Protein AF-A0A9N8YPM4-F1 (afdb_monomer_lite)

pLDDT: mean 75.88, std 21.02, range [23.88, 98.0]

Foldseek 3Di:
DDDDPLQVQLVVLLVCQVVLPPQQEKEWADDDPVQIDIGRHHLVLLLVQFVLSVCVVVPPDDCPDAFDDDPPDDDHTDDLDPPPPVPGNYRYDDDCVLRPPQTPVLVVQVRSCSRNVDDDPVVDDPVSLLSNLLVCVSRRNCVSNLVSLCCCVPPVVVVCLLCLQVLVVSCVVPVPSVSSVVSNVCCLPPVLLSCLVHPCNLNHDPVVLLSSLPQLQHPDQLLSNVVSLLVSLLVVLVDDDPDLVPDDLVSLVSSLVSCVSPQLSRQLLSDDLVSCVPPVVSSLSSHPPLVSVQNCCCSPPVDDGPDDGDPHSDNPPDPDPQDDPVVVVVVVCLQVPPDDDDFFADADWDWDDQDPDDQDQDWAAAADQSTWIKGGHDDNGPDMDIKTFQARRRAWTHHNQWDTAGGPQSCWTGGRNLPDQFPTWHADDGIDDRRDPPSPPDIDTGGDDDDDDDHDDDDDDDPPDDD

InterPro domains:
  IPR000210 BTB/POZ domain [PF00651] (13-70)
  IPR000210 BTB/POZ domain [PF00651] (99-155)
  IPR000210 BTB/POZ domain [PS50097] (23-123)
  IPR000210 BTB/POZ domain [SM00225] (23-156)
  IPR011333 SKP1/BTB/POZ domain superfamily [G3DSA:3.30.710.10] (1-191)
  IPR011333 SKP1/BTB/POZ domain superfamily [SSF54695] (3-153)
  IPR011705 BTB/Kelch-associated [PF07707] (175-239)
  IPR051481 BTB/POZ domain-containing protein and Galectin-3-binding [PTHR24410] (7-297)

Radius of gyration: 32.55 Å; chains: 1; bounding box: 89×75×80 Å

Organism: NCBI:txid144530

Sequence (467 aa):
MVSEFLHELSHDFTKLLENKQDSDFSITIGSEPNDVKVFHLHRLILRTRSPFFAAVFDSKNSTTTTKTITNRGIVGIGEFSKNADSSNNQLAIKNEDLFKNTSPAIFEVIVKFLYGGTFNAKSYSLDKLFEILVTAHKFRIKSLSSYLEEYLTTKRTDDLRQKFAQLTKIVDENSSLTKLQSFHSDATENAAETIFECEDFTSLSEETLVSLLLIDSLRLKEIEIWNKVIKWGIFQCQSSPADLSSWTPRHFETLRGNLSRCIPLIRFFDISSEDFHQRVLPFQQIIPDQILKGLIDYHRAGYAPITPMLPSRSPFMYSSTLLRKQHAKFLSRAIEGSSSSSINGISTPCVNNTSQYSWQSKGGFEYTTESFIFQLHEQTCKNGILSRVVDPTKAVYFWQNFGPEFGSGSDLALRENFKDPSQSFCRQKSYEEPIIPGADRRRVHFTTEEYEVFQIVKTRHDPTYKF

Structure (mmCIF, N/CA/C/O backbone):
data_AF-A0A9N8YPM4-F1
#
_entry.id   AF-A0A9N8YPM4-F1
#
loop_
_atom_site.group_PDB
_atom_site.id
_atom_site.type_symbol
_atom_site.label_atom_id
_atom_site.label_alt_id
_atom_site.label_comp_id
_atom_site.label_asym_id
_atom_site.label_entity_id
_atom_site.label_seq_id
_atom_site.pdbx_PDB_ins_code
_atom_site.Cartn_x
_atom_site.Cartn_y
_atom_site.Cartn_z
_atom_site.occupancy
_atom_site.B_iso_or_equiv
_atom_site.auth_seq_id
_atom_site.auth_comp_id
_atom_site.auth_asym_id
_atom_site.auth_atom_id
_atom_site.pdbx_PDB_model_num
ATOM 1 N N . MET A 1 1 ? -0.343 23.149 43.998 1.00 57.88 1 MET A N 1
ATOM 2 C CA . MET A 1 1 ? 0.036 21.850 43.401 1.00 57.88 1 MET A CA 1
ATOM 3 C C . MET A 1 1 ? -1.239 21.227 42.862 1.00 57.88 1 MET A C 1
ATOM 5 O O . MET A 1 1 ? -2.225 21.251 43.586 1.00 57.88 1 MET A O 1
ATOM 9 N N . VAL A 1 2 ? -1.252 20.755 41.616 1.00 72.25 2 VAL A N 1
ATOM 10 C CA . VAL A 1 2 ? -2.387 20.015 41.033 1.00 72.25 2 VAL A CA 1
ATOM 11 C C . VAL A 1 2 ? -1.993 18.540 40.999 1.00 72.25 2 VAL A C 1
ATOM 13 O O . VAL A 1 2 ? -0.830 18.236 40.749 1.00 72.25 2 VAL A O 1
ATOM 16 N N . SER A 1 3 ? -2.926 17.643 41.315 1.00 85.56 3 SER A N 1
ATOM 17 C CA . SER A 1 3 ? -2.738 16.187 41.250 1.00 85.56 3 SER A CA 1
ATOM 18 C C . SER A 1 3 ? -3.742 15.608 40.257 1.00 85.56 3 SER A C 1
ATOM 20 O O . SER A 1 3 ? -4.920 15.963 40.310 1.00 85.56 3 SER A O 1
ATOM 22 N N . GLU A 1 4 ? -3.283 14.756 39.342 1.00 87.50 4 GLU A N 1
ATOM 23 C CA . GLU A 1 4 ? -4.081 14.262 38.215 1.00 87.50 4 GLU A CA 1
ATOM 24 C C . GLU A 1 4 ? -4.435 12.778 38.384 1.00 87.50 4 GLU A C 1
ATOM 26 O O . GLU A 1 4 ? -3.643 11.889 38.083 1.00 87.50 4 GLU A O 1
ATOM 31 N N . PHE A 1 5 ? -5.664 12.499 38.822 1.00 91.31 5 PHE A N 1
ATOM 32 C CA . PHE A 1 5 ? -6.173 11.141 39.080 1.00 91.31 5 PHE A CA 1
ATOM 33 C C . PHE A 1 5 ? -6.815 10.490 37.834 1.00 91.31 5 PHE A C 1
ATOM 35 O O . PHE A 1 5 ? -7.756 9.701 37.919 1.00 91.31 5 PHE A O 1
ATOM 42 N N . LEU A 1 6 ? -6.323 10.835 36.637 1.00 90.88 6 LEU A N 1
ATOM 43 C CA . LEU A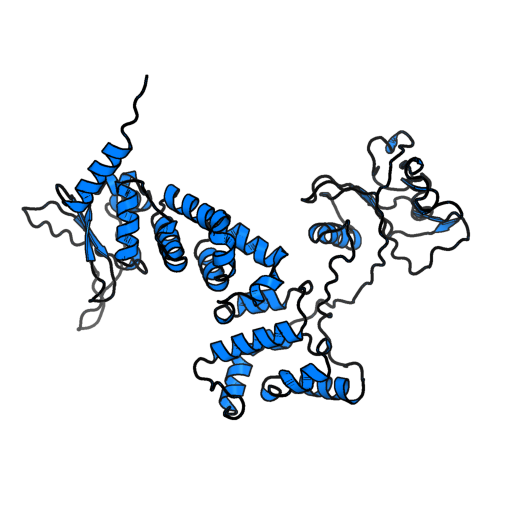 1 6 ? -6.948 10.466 35.357 1.00 90.88 6 LEU A CA 1
ATOM 44 C C . LEU A 1 6 ? -6.992 8.947 35.111 1.00 90.88 6 LEU A C 1
ATOM 46 O O . LEU A 1 6 ? -7.917 8.460 34.462 1.00 90.88 6 LEU A O 1
ATOM 50 N N . HIS A 1 7 ? -6.022 8.196 35.642 1.00 90.62 7 HIS A N 1
ATOM 51 C CA . HIS A 1 7 ? -5.978 6.736 35.520 1.00 90.62 7 HIS A CA 1
ATOM 52 C C . HIS A 1 7 ? -7.071 6.043 36.352 1.00 90.62 7 HIS A C 1
ATOM 54 O O . HIS A 1 7 ? -7.662 5.064 35.902 1.00 90.62 7 HIS A O 1
ATOM 60 N N . GLU A 1 8 ? -7.375 6.559 37.545 1.00 92.88 8 GLU A N 1
ATOM 61 C CA . GLU A 1 8 ? -8.439 6.027 38.407 1.00 92.88 8 GLU A CA 1
ATOM 62 C C . GLU A 1 8 ? -9.809 6.293 37.774 1.00 92.88 8 GLU A C 1
ATOM 64 O O . GLU A 1 8 ? -10.585 5.363 37.569 1.00 92.88 8 GLU A O 1
ATOM 69 N N . LEU A 1 9 ? -10.041 7.526 37.310 1.00 92.25 9 LEU A N 1
ATOM 70 C CA . LEU A 1 9 ? -11.251 7.909 36.578 1.00 92.25 9 LEU A CA 1
ATOM 71 C C . LEU A 1 9 ? -11.467 7.066 35.301 1.00 92.25 9 LEU A C 1
ATOM 73 O O . LEU A 1 9 ? -12.578 6.616 35.027 1.00 92.25 9 LEU A O 1
ATOM 77 N N . SER A 1 10 ? -10.400 6.818 34.532 1.00 93.19 10 SER A N 1
ATOM 78 C CA . SER A 1 10 ? -10.391 5.917 33.365 1.00 93.19 10 SER A CA 1
ATOM 79 C C . SER A 1 10 ? -10.795 4.482 33.732 1.00 93.19 10 SER A C 1
ATOM 81 O O . SER A 1 10 ? -11.620 3.856 33.053 1.00 93.19 10 SER A O 1
ATOM 83 N N . HIS A 1 11 ? -10.242 3.962 34.827 1.00 93.12 11 HIS A N 1
ATOM 84 C CA . HIS A 1 11 ? -10.530 2.621 35.317 1.00 93.12 11 HIS A CA 1
ATOM 85 C C . HIS A 1 11 ? -11.977 2.494 35.817 1.00 93.12 11 HIS A C 1
ATOM 87 O O . HIS A 1 11 ? -12.642 1.510 35.493 1.00 93.12 11 HIS A O 1
ATOM 93 N N . ASP A 1 12 ? -12.504 3.500 36.517 1.00 93.56 12 ASP A N 1
ATOM 94 C CA . ASP A 1 12 ? -13.881 3.501 37.018 1.00 93.56 12 ASP A CA 1
ATOM 95 C C . ASP A 1 12 ? -14.923 3.604 35.897 1.00 93.56 12 ASP A C 1
ATOM 97 O O . ASP A 1 12 ? -15.905 2.861 35.916 1.00 93.56 12 ASP A O 1
ATOM 101 N N . PHE A 1 13 ? -14.679 4.403 34.849 1.00 93.12 13 PHE A N 1
ATOM 102 C CA . PHE A 1 13 ? -15.501 4.318 33.637 1.00 93.12 13 PHE A CA 1
ATOM 103 C C . PHE A 1 13 ? -15.424 2.924 33.002 1.00 93.12 13 PHE A C 1
ATOM 105 O O . PHE A 1 13 ? -16.449 2.376 32.601 1.00 93.12 13 PHE A O 1
ATOM 112 N N . THR A 1 14 ? -14.244 2.302 32.952 1.00 93.31 14 THR A N 1
ATOM 113 C CA . THR A 1 14 ? -14.096 0.949 32.388 1.00 93.31 14 THR A CA 1
ATOM 114 C C . THR A 1 14 ? -14.906 -0.097 33.175 1.00 93.31 14 THR A C 1
ATOM 116 O O . THR A 1 14 ? -15.533 -0.957 32.557 1.00 93.31 14 THR A O 1
ATOM 119 N N . LYS A 1 15 ? -15.026 0.026 34.506 1.00 93.81 15 LYS A N 1
ATOM 120 C CA . LYS A 1 15 ? -15.904 -0.839 35.325 1.00 93.81 15 LYS A CA 1
ATOM 121 C C . LYS A 1 15 ? -17.385 -0.727 34.946 1.00 93.81 15 LYS A C 1
ATOM 123 O O . LYS A 1 15 ? -18.081 -1.739 34.979 1.00 93.81 15 LYS A O 1
ATOM 128 N N . LEU A 1 16 ? -17.870 0.457 34.552 1.00 92.88 16 LEU A N 1
ATOM 129 C CA . LEU A 1 16 ? -19.265 0.656 34.114 1.00 92.88 16 LEU A CA 1
ATOM 130 C C . LEU A 1 16 ? -19.593 -0.078 32.801 1.00 92.88 16 LEU A C 1
ATOM 132 O O . LEU A 1 16 ? -20.731 -0.489 32.571 1.00 92.88 16 LEU A O 1
ATOM 136 N N . LEU A 1 17 ? -18.593 -0.281 31.938 1.00 93.06 17 LEU A N 1
ATOM 137 C CA . LEU A 1 17 ? -18.728 -1.111 30.737 1.00 93.06 17 LEU A CA 1
ATOM 138 C C . LEU A 1 17 ? -18.812 -2.610 31.082 1.00 93.06 17 LEU A C 1
ATOM 140 O O . LEU A 1 17 ? -19.527 -3.361 30.419 1.00 93.06 17 LEU A O 1
ATOM 144 N N . GLU A 1 18 ? -18.086 -3.048 32.111 1.00 92.00 18 GLU A N 1
ATOM 145 C CA . GLU A 1 18 ? -18.016 -4.452 32.529 1.00 92.00 18 GLU A CA 1
ATOM 146 C C . GLU A 1 18 ? -19.229 -4.875 33.371 1.00 92.00 18 GLU A C 1
ATOM 148 O O . GLU A 1 18 ? -19.821 -5.927 33.114 1.00 92.00 18 GLU A O 1
ATOM 153 N N . ASN A 1 19 ? -19.641 -4.045 34.338 1.00 92.31 19 ASN A N 1
ATOM 154 C CA . ASN A 1 19 ? -20.776 -4.325 35.221 1.00 92.31 19 ASN A CA 1
ATOM 155 C C . ASN A 1 19 ? -22.147 -4.056 34.564 1.00 92.31 19 ASN A C 1
ATOM 157 O O . ASN A 1 19 ? -23.152 -4.595 35.026 1.00 92.31 19 ASN A O 1
ATOM 161 N N . LYS A 1 20 ? -22.184 -3.272 33.472 1.00 91.12 20 LYS A N 1
ATOM 162 C CA . LYS A 1 20 ? -23.383 -2.886 32.699 1.00 91.12 20 LYS A CA 1
ATOM 163 C C . LYS A 1 20 ? -24.444 -2.116 33.500 1.00 91.12 20 LYS A C 1
ATOM 165 O O . LYS A 1 20 ? -25.574 -1.974 33.021 1.00 91.12 20 LYS A O 1
ATOM 170 N N . GLN A 1 21 ? -24.113 -1.631 34.695 1.00 87.31 21 GLN A N 1
ATOM 171 C CA . GLN A 1 21 ? -25.025 -0.864 35.539 1.00 87.31 21 GLN A CA 1
ATOM 172 C C . GLN A 1 21 ? -25.477 0.404 34.797 1.00 87.31 21 GLN A C 1
ATOM 174 O O . GLN A 1 21 ? -24.705 0.972 34.030 1.00 87.31 21 GLN A O 1
ATOM 179 N N . ASP A 1 22 ? -26.738 0.808 34.975 1.00 87.94 22 ASP A N 1
ATOM 180 C CA . ASP A 1 22 ? -27.318 2.044 34.419 1.00 87.94 22 ASP A CA 1
ATOM 181 C C . ASP A 1 22 ? -27.166 2.222 32.885 1.00 87.94 22 ASP A C 1
ATOM 183 O O . ASP A 1 22 ? -27.267 3.326 32.345 1.00 87.94 22 ASP A O 1
ATOM 187 N N . SER A 1 23 ? -26.972 1.115 32.153 1.00 88.00 23 SER A N 1
ATOM 188 C CA . SER A 1 23 ? -26.778 1.102 30.698 1.00 88.00 23 SER A CA 1
ATOM 189 C C . SER A 1 23 ? -28.068 1.408 29.922 1.00 88.00 23 SER A C 1
ATOM 191 O O . SER A 1 23 ? -28.972 0.582 29.775 1.00 88.00 23 SER A O 1
ATOM 193 N N . ASP A 1 24 ? -28.147 2.620 29.374 1.00 87.19 24 ASP A N 1
ATOM 194 C CA . ASP A 1 24 ? -29.341 3.182 28.733 1.00 87.19 24 ASP A CA 1
ATOM 195 C C . ASP A 1 24 ? -29.452 2.907 27.214 1.00 87.19 24 ASP A C 1
ATOM 197 O O . ASP A 1 24 ? -30.397 3.356 26.551 1.00 87.19 24 ASP A O 1
ATOM 201 N N . PHE A 1 25 ? -28.507 2.146 26.656 1.00 85.19 25 PHE A N 1
ATOM 202 C CA . PHE A 1 25 ? -28.461 1.744 25.249 1.00 85.19 25 PHE A CA 1
ATOM 203 C C . PHE A 1 25 ? -27.950 0.312 25.078 1.00 85.19 25 PHE A C 1
ATOM 205 O O . PHE A 1 25 ? -27.015 -0.113 25.756 1.00 85.19 25 PHE A O 1
ATOM 212 N N . SER A 1 26 ? -28.536 -0.422 24.134 1.00 85.81 26 SER A N 1
ATOM 213 C CA . SER A 1 26 ? -28.036 -1.718 23.684 1.00 85.81 26 SER A CA 1
ATOM 214 C C . SER A 1 26 ? -27.873 -1.765 22.166 1.00 85.81 26 SER A C 1
ATOM 216 O O . SER A 1 26 ? -28.636 -1.175 21.396 1.00 85.81 26 SER A O 1
ATOM 218 N N . ILE A 1 27 ? -26.838 -2.473 21.724 1.00 84.56 27 ILE A N 1
ATOM 219 C CA . ILE A 1 27 ? -26.526 -2.654 20.308 1.00 84.56 27 ILE A CA 1
ATOM 220 C C . ILE A 1 27 ? -26.111 -4.095 20.039 1.00 84.56 27 ILE A C 1
ATOM 222 O O . ILE A 1 27 ? -25.381 -4.706 20.819 1.00 84.56 27 ILE A O 1
ATOM 226 N N . THR A 1 28 ? -26.605 -4.639 18.929 1.00 85.25 28 THR A N 1
ATOM 227 C CA . THR A 1 28 ? -26.185 -5.942 18.404 1.00 85.25 28 THR A CA 1
ATOM 228 C C . THR A 1 28 ? -25.130 -5.702 17.329 1.00 85.25 28 THR A C 1
ATOM 230 O O . THR A 1 28 ? -25.370 -4.921 16.411 1.00 85.25 28 THR A O 1
ATOM 233 N N . ILE A 1 29 ? -23.970 -6.343 17.457 1.00 86.31 29 ILE A N 1
ATOM 234 C CA . ILE A 1 29 ? -22.861 -6.290 16.495 1.00 86.31 29 ILE A CA 1
ATOM 235 C C . ILE A 1 29 ? -22.575 -7.713 16.022 1.00 86.31 29 ILE A C 1
ATOM 237 O O . ILE A 1 29 ? -22.711 -8.648 16.811 1.00 86.31 29 ILE A O 1
ATOM 241 N N . GLY A 1 30 ? 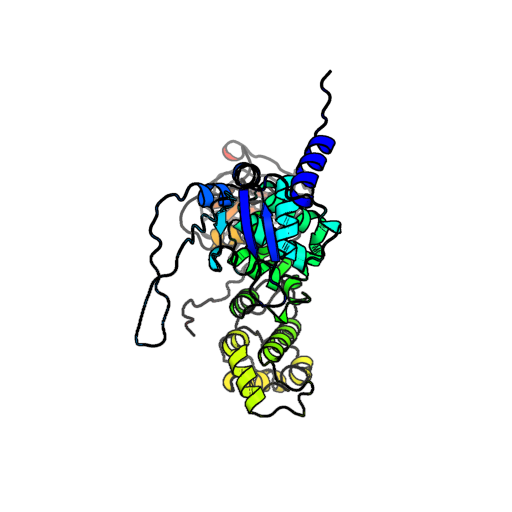-22.172 -7.860 14.761 1.00 79.81 30 GLY A N 1
ATOM 242 C CA . GLY A 1 30 ? -22.039 -9.148 14.085 1.00 79.81 30 GLY A CA 1
ATOM 243 C C . GLY A 1 30 ? -23.064 -9.328 12.969 1.00 79.81 30 GLY A C 1
ATOM 244 O O . GLY A 1 30 ? -24.101 -8.664 12.955 1.00 79.81 30 GLY A O 1
ATOM 245 N N . SER A 1 31 ? -22.759 -10.222 12.032 1.00 70.00 31 SER A N 1
ATOM 246 C CA . SER A 1 31 ? -23.630 -10.556 10.890 1.00 70.00 31 SER A CA 1
ATOM 247 C C . SER A 1 31 ? -23.854 -12.063 10.750 1.00 70.00 31 SER A C 1
ATOM 249 O O . SER A 1 31 ? -24.928 -12.484 10.334 1.00 70.00 31 SER A O 1
ATOM 251 N N . GLU A 1 32 ? -22.872 -12.875 11.148 1.00 71.31 32 GLU A N 1
ATOM 252 C CA . GLU A 1 32 ? -22.969 -14.336 11.153 1.00 71.31 32 GLU A CA 1
ATOM 253 C C . GLU A 1 32 ? -23.575 -14.852 12.469 1.00 71.31 32 GLU A C 1
ATOM 255 O O . GLU A 1 32 ? -23.185 -14.359 13.530 1.00 71.31 32 GLU A O 1
ATOM 260 N N . PRO A 1 33 ? -24.446 -15.883 12.465 1.00 65.75 33 PRO A N 1
ATOM 261 C CA . PRO A 1 33 ? -25.124 -16.374 13.675 1.00 65.75 33 PRO A CA 1
ATOM 262 C C . PRO A 1 33 ? -24.203 -16.744 14.850 1.00 65.75 33 PRO A C 1
ATOM 264 O O . PRO A 1 33 ? -24.623 -16.668 16.003 1.00 65.75 33 PRO A O 1
ATOM 267 N N . ASN A 1 34 ? -22.954 -17.123 14.561 1.00 72.88 34 ASN A N 1
ATOM 268 C CA . ASN A 1 34 ? -21.950 -17.526 15.551 1.00 72.88 34 ASN A CA 1
ATOM 269 C C . ASN A 1 34 ? -21.001 -16.385 15.985 1.00 72.88 34 ASN A C 1
ATOM 271 O O . ASN A 1 34 ? -20.215 -16.584 16.907 1.00 72.88 34 ASN A O 1
ATOM 275 N N . ASP A 1 35 ? -21.066 -15.210 15.346 1.00 79.06 35 ASP A N 1
ATOM 276 C CA . ASP A 1 35 ? -20.257 -14.015 15.659 1.00 79.06 35 ASP A CA 1
ATOM 277 C C . ASP A 1 35 ? -21.155 -12.799 15.958 1.00 79.06 35 ASP A C 1
ATOM 279 O O . ASP A 1 35 ? -20.853 -11.665 15.597 1.00 79.06 35 ASP A O 1
ATOM 283 N N . VAL A 1 36 ? -22.303 -13.029 16.606 1.00 84.31 36 VAL A N 1
ATOM 284 C CA . VAL A 1 36 ? -23.209 -11.972 17.080 1.00 84.31 36 VAL A CA 1
ATOM 285 C C . VAL A 1 36 ? -23.043 -11.752 18.583 1.00 84.31 36 VAL A C 1
ATOM 287 O O . VAL A 1 36 ? -23.125 -12.681 19.385 1.00 84.31 36 VAL A O 1
ATOM 290 N N . LYS A 1 37 ? -22.862 -10.489 18.984 1.00 88.88 37 LYS A N 1
ATOM 291 C CA . LYS A 1 37 ? -22.708 -10.069 20.382 1.00 88.88 37 LYS A CA 1
ATOM 292 C C . LYS A 1 37 ? -23.555 -8.839 20.693 1.00 88.88 37 LYS A C 1
ATOM 294 O O . LYS A 1 37 ? -23.557 -7.860 19.946 1.00 88.88 37 LYS A O 1
ATOM 299 N N . VAL A 1 38 ? -24.241 -8.877 21.835 1.00 88.75 38 VAL A N 1
ATOM 300 C CA . VAL A 1 38 ? -24.975 -7.729 22.382 1.00 88.75 38 VAL A CA 1
ATOM 301 C C . VAL A 1 38 ? -24.079 -6.966 23.354 1.00 88.75 38 VAL A C 1
ATOM 303 O O . VAL A 1 38 ? -23.512 -7.543 24.284 1.00 88.75 38 VAL A O 1
ATOM 306 N N . PHE A 1 39 ? -23.974 -5.658 23.145 1.00 90.25 39 PHE A N 1
ATOM 307 C CA . PHE A 1 39 ? -23.268 -4.725 24.015 1.00 90.25 39 PHE A CA 1
ATOM 308 C C . PHE A 1 39 ? -24.285 -3.837 24.733 1.00 90.25 39 PHE A C 1
ATOM 310 O O . PHE A 1 39 ? -25.153 -3.254 24.085 1.00 90.25 39 PHE A O 1
ATOM 317 N N . HIS A 1 40 ? -24.155 -3.709 26.055 1.00 91.31 40 HIS A N 1
ATOM 318 C CA . HIS A 1 40 ? -24.936 -2.778 26.873 1.00 91.31 40 HIS A CA 1
ATOM 319 C C . HIS A 1 40 ? -24.036 -1.606 27.259 1.00 91.31 40 HIS A C 1
ATOM 321 O O . HIS A 1 40 ? -22.942 -1.809 27.781 1.00 91.31 40 HIS A O 1
ATOM 327 N N . LEU A 1 41 ? -24.461 -0.394 26.918 1.00 93.56 41 LEU A N 1
ATOM 328 C CA . LEU A 1 41 ? -23.618 0.791 26.794 1.00 93.56 41 LEU A CA 1
ATOM 329 C C . LEU A 1 41 ? -24.342 2.028 27.336 1.00 93.56 41 LEU A C 1
ATOM 331 O O . LEU A 1 41 ? -25.543 2.008 27.591 1.00 93.56 41 LEU A O 1
ATOM 335 N N . HIS A 1 42 ? -23.593 3.115 27.505 1.00 93.56 42 HIS A N 1
ATOM 336 C CA . HIS A 1 42 ? -24.085 4.389 28.022 1.00 93.56 42 HIS A CA 1
ATOM 337 C C . HIS A 1 42 ? -24.028 5.449 26.910 1.00 93.56 42 HIS A C 1
ATOM 339 O O . HIS A 1 42 ? -22.940 5.821 26.449 1.00 93.56 42 HIS A O 1
ATOM 345 N N . ARG A 1 43 ? -25.181 5.980 26.484 1.00 90.75 43 ARG A N 1
ATOM 346 C CA . ARG A 1 43 ? -25.283 6.970 25.391 1.00 90.75 43 ARG A CA 1
ATOM 347 C C . ARG A 1 43 ? -24.453 8.212 25.665 1.00 90.75 43 ARG A C 1
ATOM 349 O O . ARG A 1 43 ? -23.821 8.718 24.745 1.00 90.75 43 ARG A O 1
ATOM 356 N N . LEU A 1 44 ? -24.425 8.680 26.915 1.00 92.19 44 LEU A N 1
ATOM 357 C CA . LEU A 1 44 ? -23.674 9.869 27.329 1.00 92.19 44 LEU A CA 1
ATOM 358 C C . LEU A 1 44 ? -22.173 9.742 27.025 1.00 92.19 44 LEU A C 1
ATOM 360 O O . LEU A 1 44 ? -21.585 10.666 26.462 1.00 92.19 44 LEU A O 1
ATOM 364 N N . ILE A 1 45 ? -21.569 8.591 27.334 1.00 94.62 45 ILE A N 1
ATOM 365 C CA . ILE A 1 45 ? -20.143 8.333 27.094 1.00 94.62 45 ILE A CA 1
ATOM 366 C C . ILE A 1 45 ? -19.883 8.247 25.587 1.00 94.62 45 ILE A C 1
ATOM 368 O O . ILE A 1 45 ? -19.072 9.009 25.062 1.00 94.62 45 ILE A O 1
ATOM 372 N N . LEU A 1 46 ? -20.633 7.405 24.867 1.00 94.25 46 LEU A N 1
ATOM 373 C CA . LEU A 1 46 ? -20.496 7.251 23.413 1.00 94.25 46 LEU A CA 1
ATOM 374 C C . LEU A 1 46 ? -20.651 8.591 22.667 1.00 94.25 46 LEU A C 1
ATOM 376 O O . LEU A 1 46 ? -19.808 8.938 21.843 1.00 94.25 46 LEU A O 1
ATOM 380 N N . ARG A 1 47 ? -21.686 9.373 23.003 1.00 94.25 47 ARG A N 1
ATOM 381 C CA . ARG A 1 47 ? -21.966 10.714 22.462 1.00 94.25 47 ARG A CA 1
ATOM 382 C C . ARG A 1 47 ? -20.815 11.688 22.688 1.00 94.25 47 ARG A C 1
ATOM 384 O O . ARG A 1 47 ? -20.407 12.381 21.764 1.00 94.25 47 ARG A O 1
ATOM 391 N N . THR A 1 48 ? -20.303 11.748 23.914 1.00 94.25 48 THR A N 1
ATOM 392 C CA . THR A 1 48 ? -19.247 12.699 24.300 1.00 94.25 48 THR A CA 1
ATOM 393 C C . THR A 1 48 ? -17.907 12.349 23.650 1.00 94.25 48 THR A C 1
ATOM 395 O O . THR A 1 48 ? -17.083 13.223 23.393 1.00 94.25 48 THR A O 1
ATOM 398 N N . ARG A 1 49 ? -17.681 11.061 23.368 1.00 95.50 49 ARG A N 1
ATOM 399 C CA . ARG A 1 49 ? -16.397 10.521 22.900 1.00 95.50 49 ARG A CA 1
ATOM 400 C C . ARG A 1 49 ? -16.347 10.269 21.385 1.00 95.50 49 ARG A C 1
ATOM 402 O O . ARG A 1 49 ? -15.270 10.005 20.858 1.00 95.50 49 ARG A O 1
ATOM 409 N N . SER A 1 50 ? -17.474 10.379 20.674 1.00 96.06 50 SER A N 1
ATOM 410 C CA . SER A 1 50 ? -17.575 10.166 19.224 1.00 96.06 50 SER A CA 1
ATOM 411 C C . SER A 1 50 ? -18.650 11.055 18.568 1.00 96.06 50 SER A C 1
ATOM 413 O O . SER A 1 50 ? -19.843 10.895 18.844 1.00 96.06 50 SER A O 1
ATOM 415 N N . PRO A 1 51 ? -18.275 11.913 17.596 1.00 94.00 51 PRO A N 1
ATOM 416 C CA . PRO A 1 51 ? -19.230 12.666 16.778 1.00 94.00 51 PRO A CA 1
ATOM 417 C C . PRO A 1 51 ? -20.149 11.794 15.905 1.00 94.00 51 PRO A C 1
ATOM 419 O O . PRO A 1 51 ? -21.188 12.270 15.454 1.00 94.00 51 PRO A O 1
ATOM 422 N N . PHE A 1 52 ? -19.781 10.534 15.640 1.00 92.12 52 PHE A N 1
ATOM 423 C CA . PHE A 1 52 ? -20.652 9.573 14.956 1.00 92.12 52 PHE A CA 1
ATOM 424 C C . PHE A 1 52 ? -21.802 9.153 15.875 1.00 92.12 52 PHE A C 1
ATOM 426 O O . PHE A 1 52 ? -22.962 9.354 15.522 1.00 92.12 52 PHE A O 1
ATOM 433 N N . PHE A 1 53 ? -21.501 8.666 17.084 1.00 91.00 53 PHE A N 1
ATOM 434 C CA . PHE A 1 53 ? -22.541 8.297 18.048 1.00 91.00 53 PHE A CA 1
ATOM 435 C C . PHE A 1 53 ? -23.373 9.511 18.486 1.00 91.00 53 PHE A C 1
ATOM 437 O O . PHE A 1 53 ? -24.584 9.387 18.653 1.00 91.00 53 PHE A O 1
ATOM 444 N N . ALA A 1 54 ? -22.772 10.704 18.584 1.00 90.56 54 ALA A N 1
ATOM 445 C CA . ALA A 1 54 ? -23.520 11.939 18.802 1.00 90.56 54 ALA A CA 1
ATOM 446 C C . ALA A 1 54 ? -24.583 12.179 17.715 1.00 90.56 54 ALA A C 1
ATOM 448 O O . ALA A 1 54 ? -25.756 12.332 18.052 1.00 90.56 54 ALA A O 1
ATOM 449 N N . ALA A 1 55 ? -24.202 12.126 16.433 1.00 88.81 55 ALA A N 1
ATOM 450 C CA . ALA A 1 55 ? -25.128 12.302 15.314 1.00 88.81 55 ALA A CA 1
ATOM 451 C C . ALA A 1 55 ? -26.209 11.206 15.258 1.00 88.81 55 ALA A C 1
ATOM 453 O O . ALA A 1 55 ? -27.375 11.512 15.018 1.00 88.81 55 ALA A O 1
ATOM 454 N N . VAL A 1 56 ? -25.851 9.946 15.542 1.00 84.88 56 VAL A N 1
ATOM 455 C CA . VAL A 1 56 ? -26.813 8.832 15.634 1.00 84.88 56 VAL A CA 1
ATOM 456 C C . VAL A 1 56 ? -27.870 9.113 16.710 1.00 84.88 56 VAL A C 1
ATOM 458 O O . VAL A 1 56 ? -29.060 8.990 16.431 1.00 84.88 56 VAL A O 1
ATOM 461 N N . PHE A 1 57 ? -27.485 9.563 17.908 1.00 84.12 57 PHE A N 1
ATOM 462 C CA . PHE A 1 57 ? -28.449 9.857 18.980 1.00 84.12 57 PHE A CA 1
ATOM 463 C C . PHE A 1 57 ? -29.190 11.200 18.821 1.00 84.12 57 PHE A C 1
ATOM 465 O O . PHE A 1 57 ? -30.289 11.346 19.359 1.00 84.12 57 PHE A O 1
ATOM 472 N N . ASP A 1 58 ? -28.635 12.166 18.079 1.00 80.88 58 ASP A N 1
ATOM 473 C CA . ASP A 1 58 ? -29.321 13.423 17.730 1.00 80.88 58 ASP A CA 1
ATOM 474 C C . ASP A 1 58 ? -30.331 13.273 16.587 1.00 80.88 58 ASP A C 1
ATOM 476 O O . ASP A 1 58 ? -31.175 14.153 16.424 1.00 80.88 58 ASP A O 1
ATOM 480 N N . SER A 1 59 ? -30.290 12.172 15.822 1.00 68.56 59 SER A N 1
ATOM 481 C CA . SER A 1 59 ? -31.150 11.912 14.652 1.00 68.56 59 SER A CA 1
ATOM 482 C C . SER A 1 59 ? -32.626 11.608 14.987 1.00 68.56 59 SER A C 1
ATOM 484 O O . SER A 1 59 ? -33.264 10.708 14.442 1.00 68.56 59 SER A O 1
ATOM 486 N N . LYS A 1 60 ? -33.215 12.404 15.883 1.00 54.78 60 LYS A N 1
ATOM 487 C CA . LYS A 1 60 ? -34.648 12.408 16.180 1.00 54.78 60 LYS A CA 1
ATOM 488 C C . LYS A 1 60 ? -35.429 12.794 14.919 1.00 54.78 60 LYS A C 1
ATOM 490 O O . LYS A 1 60 ? -35.277 13.898 14.407 1.00 54.78 60 LYS A O 1
ATOM 495 N N . ASN A 1 61 ? -36.327 11.908 14.494 1.00 43.91 61 ASN A N 1
ATOM 496 C CA . ASN A 1 61 ? -37.374 12.160 13.498 1.00 43.91 61 ASN A CA 1
ATOM 497 C C . ASN A 1 61 ? -36.890 12.474 12.062 1.00 43.91 61 ASN A C 1
ATOM 499 O O . ASN A 1 61 ? -37.403 13.401 11.440 1.00 43.91 61 ASN A O 1
ATOM 503 N N . SER A 1 62 ? -35.985 11.665 11.493 1.00 33.84 62 SER A N 1
ATOM 504 C CA . SER A 1 62 ? -35.815 11.599 10.028 1.00 33.84 62 SER A CA 1
ATOM 505 C C . SER A 1 62 ? -36.241 10.236 9.475 1.00 33.84 62 SER A C 1
ATOM 507 O O . SER A 1 62 ? -35.669 9.197 9.813 1.00 33.84 62 SER A O 1
ATOM 509 N N . THR A 1 63 ? -37.263 10.233 8.618 1.00 37.16 63 THR A N 1
ATOM 510 C CA . THR A 1 63 ? -37.817 9.039 7.963 1.00 37.16 63 THR A CA 1
ATOM 511 C C . THR A 1 63 ? -36.881 8.520 6.871 1.00 37.16 63 THR A C 1
ATOM 513 O O . THR A 1 63 ? -37.017 8.869 5.695 1.00 37.16 63 THR A O 1
ATOM 516 N N . THR A 1 64 ? -35.944 7.648 7.242 1.00 29.75 64 THR A N 1
ATOM 517 C CA . THR A 1 64 ? -35.081 6.955 6.272 1.00 29.75 64 THR A CA 1
ATOM 518 C C . THR A 1 64 ? -35.867 5.796 5.654 1.00 29.75 64 THR A C 1
ATOM 520 O O . THR A 1 64 ? -36.015 4.735 6.250 1.00 29.75 64 THR A O 1
ATOM 523 N N . THR A 1 65 ? -36.466 6.040 4.489 1.00 32.78 65 THR A N 1
ATOM 524 C CA . THR A 1 65 ? -37.468 5.151 3.879 1.00 32.78 65 THR A CA 1
ATOM 525 C C . THR A 1 65 ? -36.815 3.955 3.180 1.00 32.78 65 THR A C 1
ATOM 527 O O . THR A 1 65 ? -36.099 4.148 2.198 1.00 32.78 65 THR A O 1
ATOM 530 N N . THR A 1 66 ? -37.097 2.712 3.593 1.00 36.47 66 THR A N 1
ATOM 531 C CA . THR A 1 66 ? -36.786 1.520 2.769 1.00 36.47 66 THR A CA 1
ATOM 532 C C . THR A 1 66 ? -37.659 0.310 3.108 1.00 36.47 66 THR A C 1
ATOM 534 O O . THR A 1 66 ? -38.102 0.138 4.238 1.00 36.47 66 THR A O 1
ATOM 537 N N . LYS A 1 67 ? -37.959 -0.512 2.097 1.00 31.70 67 LYS A N 1
ATOM 538 C CA . LYS A 1 67 ? -39.023 -1.525 2.120 1.00 31.70 67 LYS A CA 1
ATOM 539 C C . LYS A 1 67 ? -38.468 -2.958 2.311 1.00 31.70 67 LYS A C 1
ATOM 541 O O . LYS A 1 67 ? -37.522 -3.310 1.616 1.00 31.70 67 LYS A O 1
ATOM 546 N N . THR A 1 68 ? -39.118 -3.809 3.115 1.00 25.17 68 THR A N 1
ATOM 547 C CA . THR A 1 68 ? -38.799 -5.245 3.346 1.00 25.17 68 THR A CA 1
ATOM 548 C C . THR A 1 68 ? -39.856 -6.216 2.761 1.00 25.17 68 THR A C 1
ATOM 550 O O . THR A 1 68 ? -41.061 -5.986 2.854 1.00 25.17 68 THR A O 1
ATOM 553 N N . ILE A 1 69 ? -39.453 -7.306 2.092 1.00 28.70 69 ILE A N 1
ATOM 554 C CA . ILE A 1 69 ? -40.402 -8.205 1.389 1.00 28.70 69 ILE A CA 1
ATOM 555 C C . ILE A 1 69 ? -41.147 -9.119 2.376 1.00 28.70 69 ILE A C 1
ATOM 557 O O . ILE A 1 69 ? -40.542 -9.695 3.273 1.00 28.70 69 ILE A O 1
ATOM 561 N N . THR A 1 70 ? -42.453 -9.312 2.157 1.00 28.19 70 THR A N 1
ATOM 562 C CA . THR A 1 70 ? -43.255 -10.377 2.780 1.00 28.19 70 THR A CA 1
ATOM 563 C C . THR A 1 70 ? -43.792 -11.338 1.711 1.00 28.19 70 THR A C 1
ATOM 565 O O . THR A 1 70 ? -43.941 -10.975 0.542 1.00 28.19 70 THR A O 1
ATOM 568 N N . ASN A 1 71 ? -44.093 -12.585 2.094 1.00 37.97 71 ASN A N 1
ATOM 569 C CA . ASN A 1 71 ? -44.359 -13.703 1.169 1.00 37.97 71 ASN A CA 1
ATOM 570 C C . ASN A 1 71 ? -45.732 -13.682 0.450 1.00 37.97 71 ASN A C 1
ATOM 572 O O . ASN A 1 71 ? -46.247 -14.728 0.059 1.00 37.97 71 ASN A O 1
ATOM 576 N N . ARG A 1 72 ? -46.317 -12.498 0.231 1.00 37.84 72 ARG A N 1
ATOM 577 C CA . ARG A 1 72 ? -47.400 -12.260 -0.741 1.00 37.84 72 ARG A CA 1
ATOM 578 C C . ARG A 1 72 ? -47.237 -10.892 -1.404 1.00 37.84 72 ARG A C 1
ATOM 580 O O . ARG A 1 72 ? -47.991 -9.974 -1.120 1.00 37.84 72 ARG A O 1
ATOM 587 N N . GLY A 1 73 ? -46.266 -10.798 -2.312 1.00 30.28 73 GLY A N 1
ATOM 588 C CA . GLY A 1 73 ? -46.145 -9.697 -3.268 1.00 30.28 73 GLY A CA 1
ATOM 589 C C . GLY A 1 73 ? -45.877 -8.324 -2.648 1.00 30.28 73 GLY A C 1
ATOM 590 O O . GLY A 1 73 ? -46.808 -7.552 -2.458 1.00 30.28 73 GLY A O 1
ATOM 591 N N . ILE A 1 74 ? -44.586 -7.982 -2.517 1.00 27.16 74 ILE A N 1
ATOM 592 C CA . ILE A 1 74 ? -44.068 -6.623 -2.249 1.00 27.16 74 ILE A CA 1
ATOM 593 C C . ILE A 1 74 ? -44.278 -6.149 -0.784 1.00 27.16 74 ILE A C 1
ATOM 595 O O . ILE A 1 74 ? -45.364 -6.198 -0.231 1.00 27.16 74 ILE A O 1
ATOM 599 N N . VAL A 1 75 ? -43.230 -5.721 -0.064 1.00 29.31 75 VAL A N 1
ATOM 600 C CA . VAL A 1 75 ? -42.793 -4.311 -0.158 1.00 29.31 75 VAL A CA 1
ATOM 601 C C . VAL A 1 75 ? -42.968 -3.490 1.158 1.00 29.31 75 VAL A C 1
ATOM 603 O O . VAL A 1 75 ? -43.124 -2.276 1.045 1.00 29.31 75 VAL A O 1
ATOM 606 N N . GLY A 1 76 ? -43.002 -4.077 2.370 1.00 26.48 76 GLY A N 1
ATOM 607 C CA . GLY A 1 76 ? -43.359 -3.413 3.651 1.00 26.48 76 GLY A CA 1
ATOM 608 C C . GLY A 1 76 ? -42.174 -3.022 4.564 1.00 26.48 76 GLY A C 1
ATOM 609 O O . GLY A 1 76 ? -41.276 -3.815 4.789 1.00 26.48 76 GLY A O 1
ATOM 610 N N . ILE A 1 77 ? -42.148 -1.786 5.066 1.00 32.59 77 ILE A N 1
ATOM 611 C CA . ILE A 1 77 ? -40.969 -1.064 5.613 1.00 32.59 77 ILE A CA 1
ATOM 612 C C . ILE A 1 77 ? -40.502 -1.543 7.008 1.00 32.59 77 ILE A C 1
ATOM 614 O O . ILE A 1 77 ? -41.326 -1.899 7.843 1.00 32.59 77 ILE A O 1
ATOM 618 N N . GLY A 1 78 ? -39.182 -1.525 7.261 1.00 34.31 78 GLY A N 1
ATOM 619 C CA . GLY A 1 78 ? -38.564 -1.900 8.549 1.00 34.31 78 GLY A CA 1
ATOM 620 C C . GLY A 1 78 ? -38.474 -0.760 9.582 1.00 34.31 78 GLY A C 1
ATOM 621 O O . GLY A 1 78 ? -38.407 0.414 9.219 1.00 34.31 78 GLY A O 1
ATOM 622 N N . GLU A 1 79 ? -38.457 -1.101 10.876 1.00 30.09 79 GLU A N 1
ATOM 623 C CA . GLU A 1 79 ? -38.658 -0.149 11.984 1.00 30.09 79 GLU A CA 1
ATOM 624 C C . GLU A 1 79 ? -37.414 0.158 12.840 1.00 30.09 79 GLU A C 1
ATOM 626 O O . GLU A 1 79 ? -36.628 -0.722 13.191 1.00 30.09 79 GLU A O 1
ATOM 631 N N . PHE A 1 80 ? -37.342 1.398 13.342 1.00 37.56 80 PHE A N 1
ATOM 632 C CA . PHE A 1 80 ? -36.679 1.692 14.618 1.00 37.56 80 PHE A CA 1
ATOM 633 C C . PHE A 1 80 ? -37.573 1.203 15.770 1.00 37.56 80 PHE A C 1
ATOM 635 O O . PHE A 1 80 ? -38.366 1.982 16.306 1.00 37.56 80 PHE A O 1
ATOM 642 N N . SER A 1 81 ? -37.465 -0.073 16.154 1.00 34.66 81 SER A N 1
ATOM 643 C CA . SER A 1 81 ? -38.334 -0.619 17.204 1.00 34.66 81 SER A CA 1
ATOM 644 C C . SER A 1 81 ? -38.044 -0.001 18.575 1.00 34.66 81 SER A C 1
ATOM 646 O O . SER A 1 81 ? -37.111 -0.390 19.282 1.00 34.66 81 SER A O 1
ATOM 648 N N . LYS A 1 82 ? -38.894 0.943 18.991 1.00 35.12 82 LYS A N 1
ATOM 649 C CA . LYS A 1 82 ? -39.056 1.294 20.404 1.00 35.12 82 LYS A CA 1
ATOM 650 C C . LYS A 1 82 ? -39.845 0.181 21.096 1.00 35.12 82 LYS A C 1
ATOM 652 O O . LYS A 1 82 ? -41.023 0.360 21.401 1.00 35.12 82 LYS A O 1
ATOM 657 N N . ASN A 1 83 ? -39.178 -0.927 21.413 1.00 31.61 83 ASN A N 1
ATOM 658 C CA . ASN A 1 83 ? -39.658 -1.822 22.464 1.00 31.61 83 ASN A CA 1
ATOM 659 C C . ASN A 1 83 ? -39.542 -1.081 23.800 1.00 31.61 83 ASN A C 1
ATOM 661 O O . ASN A 1 83 ? -38.554 -1.199 24.518 1.00 31.61 83 ASN A O 1
ATOM 665 N N . ALA A 1 84 ? -40.554 -0.274 24.107 1.00 31.94 84 ALA A N 1
ATOM 666 C CA . ALA A 1 84 ? -40.772 0.264 25.436 1.00 31.94 84 ALA A CA 1
ATOM 667 C C . ALA A 1 84 ? -41.351 -0.847 26.326 1.00 31.94 84 ALA A C 1
ATOM 669 O O . ALA A 1 84 ? -42.495 -0.760 26.771 1.00 31.94 84 ALA A O 1
ATOM 670 N N . ASP A 1 85 ? -40.553 -1.893 26.567 1.00 32.78 85 ASP A N 1
ATOM 671 C CA . ASP A 1 85 ? -40.814 -2.842 27.646 1.00 32.78 85 ASP A CA 1
ATOM 672 C C . ASP A 1 85 ? -40.885 -2.014 28.931 1.00 32.78 85 ASP A C 1
ATOM 674 O O . ASP A 1 85 ? -39.899 -1.392 29.339 1.00 32.78 85 ASP A O 1
ATOM 678 N N . SER A 1 86 ? -42.077 -1.928 29.527 1.00 37.00 86 SER A N 1
ATOM 679 C CA . SER A 1 86 ? -42.476 -0.841 30.436 1.00 37.00 86 SER A CA 1
ATOM 680 C C . SER A 1 86 ? -41.866 -0.920 31.845 1.00 37.00 86 SER A C 1
ATOM 682 O O . SER A 1 86 ? -42.470 -0.484 32.823 1.00 37.00 86 SER A O 1
ATOM 684 N N . SER A 1 87 ? -40.664 -1.483 31.941 1.00 39.19 87 SER A N 1
ATOM 685 C CA . SER A 1 87 ? -39.804 -1.566 33.118 1.00 39.19 87 SER A CA 1
ATOM 686 C C . SER A 1 87 ? -38.337 -1.199 32.833 1.00 39.19 87 SER A C 1
ATOM 688 O O . SER A 1 87 ? -37.599 -0.996 33.790 1.00 39.19 87 SER A O 1
ATOM 690 N N . ASN A 1 88 ? -37.892 -1.093 31.568 1.00 37.28 88 ASN A N 1
ATOM 691 C CA . ASN A 1 88 ? -36.495 -0.794 31.210 1.00 37.28 88 ASN A CA 1
ATOM 692 C C . ASN A 1 88 ? -36.391 0.217 30.051 1.00 37.28 88 ASN A C 1
ATOM 694 O O . ASN A 1 88 ? -36.689 -0.096 28.904 1.00 37.28 88 ASN A O 1
ATOM 698 N N . ASN A 1 89 ? -35.864 1.417 30.323 1.00 42.72 89 ASN A N 1
ATOM 699 C CA . ASN A 1 89 ? -35.690 2.513 29.347 1.00 42.72 89 ASN A CA 1
ATOM 700 C C . ASN A 1 89 ? -34.506 2.319 28.360 1.00 42.72 89 ASN A C 1
ATOM 702 O O . ASN A 1 89 ? -33.866 3.293 27.949 1.00 42.72 89 ASN A O 1
ATOM 706 N N . GLN A 1 90 ? -34.180 1.078 27.989 1.00 46.19 90 GLN A N 1
ATOM 707 C CA . GLN A 1 90 ? -33.011 0.760 27.166 1.00 46.19 90 GLN A CA 1
ATOM 708 C C . GLN A 1 90 ? -33.346 0.877 25.673 1.00 46.19 90 GLN A C 1
ATOM 710 O O . GLN A 1 90 ? -34.190 0.153 25.151 1.00 46.19 90 GLN A O 1
ATOM 715 N N . LEU A 1 91 ? -32.681 1.794 24.965 1.00 53.12 91 LEU A N 1
ATOM 716 C CA . LEU A 1 91 ? -32.887 1.947 23.523 1.00 53.12 91 LEU A CA 1
ATOM 717 C C . LEU A 1 91 ? -32.072 0.885 22.772 1.00 53.12 91 LEU A C 1
ATOM 719 O O . LEU A 1 91 ? -30.866 0.804 22.986 1.00 53.12 91 LEU A O 1
ATOM 723 N N . ALA A 1 92 ? -32.693 0.119 21.876 1.00 52.41 92 ALA A N 1
ATOM 724 C CA . ALA A 1 92 ? -31.999 -0.862 21.043 1.00 52.41 92 ALA A CA 1
ATOM 725 C C . ALA A 1 92 ? -31.810 -0.331 19.614 1.00 52.41 92 ALA A C 1
ATOM 727 O O . ALA A 1 92 ? -32.776 0.101 18.984 1.00 52.41 92 ALA A O 1
ATOM 728 N N . ILE A 1 93 ? -30.589 -0.394 19.070 1.00 56.66 93 ILE A N 1
ATOM 729 C CA . ILE A 1 93 ? -30.354 -0.193 17.629 1.00 56.66 93 ILE A CA 1
ATOM 730 C C . ILE A 1 93 ? -29.948 -1.521 16.987 1.00 56.66 93 ILE A C 1
ATOM 732 O O . ILE A 1 93 ? -28.903 -2.091 17.300 1.00 56.66 93 ILE A O 1
ATOM 736 N N . LYS A 1 94 ? -30.775 -1.968 16.036 1.00 53.16 94 LYS A N 1
ATOM 737 C CA . LYS A 1 94 ? -30.422 -2.940 14.999 1.00 53.16 94 LYS A CA 1
ATOM 738 C C . LYS A 1 94 ? -30.449 -2.212 13.659 1.00 53.16 94 LYS A C 1
ATOM 740 O O . LYS A 1 94 ? -31.507 -2.027 13.070 1.00 53.16 94 LYS A O 1
ATOM 745 N N . ASN A 1 95 ? -29.291 -1.739 13.217 1.00 58.25 95 ASN A N 1
ATOM 746 C CA . ASN A 1 95 ? -29.110 -1.180 11.883 1.00 58.25 95 ASN A CA 1
ATOM 747 C C . ASN A 1 95 ? -27.839 -1.801 11.304 1.00 58.25 95 ASN A C 1
ATOM 749 O O . ASN A 1 95 ? -26.727 -1.419 11.670 1.00 58.25 95 ASN A O 1
ATOM 753 N N . GLU A 1 96 ? -28.029 -2.819 10.471 1.00 57.31 96 GLU A N 1
ATOM 754 C CA . GLU A 1 96 ? -26.943 -3.661 9.970 1.00 57.31 96 GLU A CA 1
ATOM 755 C C . GLU A 1 96 ? -25.984 -2.870 9.076 1.00 57.31 96 GLU A C 1
ATOM 757 O O . GLU A 1 96 ? -24.782 -3.095 9.143 1.00 57.31 96 GLU A O 1
ATOM 762 N N . ASP A 1 97 ? -26.466 -1.874 8.325 1.00 62.47 97 ASP A N 1
ATOM 763 C CA . ASP A 1 97 ? -25.618 -1.058 7.449 1.00 62.47 97 ASP A CA 1
ATOM 764 C C . ASP A 1 97 ? -24.698 -0.088 8.216 1.00 62.47 97 ASP A C 1
ATOM 766 O O . ASP A 1 97 ? -23.520 0.032 7.876 1.00 62.47 97 ASP A O 1
ATOM 770 N N . LEU A 1 98 ? -25.165 0.548 9.301 1.00 70.31 98 LEU A N 1
ATOM 771 C CA . LEU A 1 98 ? -24.319 1.415 10.143 1.00 70.31 98 LEU A CA 1
ATOM 772 C C . LEU A 1 98 ? -23.145 0.651 10.782 1.00 70.31 98 LEU A C 1
ATOM 774 O O . LEU A 1 98 ? -22.058 1.211 10.957 1.00 70.31 98 LEU A O 1
ATOM 778 N N . PHE A 1 99 ? -23.335 -0.629 11.109 1.00 75.38 99 PHE A N 1
ATOM 779 C CA . PHE A 1 99 ? -22.347 -1.460 11.812 1.00 75.38 99 PHE A CA 1
ATOM 780 C C . PHE A 1 99 ? -21.747 -2.579 10.942 1.00 75.38 99 PHE A C 1
ATOM 782 O O . PHE A 1 99 ? -20.908 -3.343 11.411 1.00 75.38 99 PHE A O 1
ATOM 789 N N . LYS A 1 100 ? -22.064 -2.580 9.642 1.00 73.94 100 LYS A N 1
ATOM 790 C CA . LYS A 1 100 ? -21.526 -3.479 8.612 1.00 73.94 100 LYS A CA 1
ATOM 791 C C . LYS A 1 100 ? -20.003 -3.490 8.592 1.00 73.94 100 LYS A C 1
ATOM 793 O O . LYS A 1 100 ? -19.373 -2.441 8.759 1.00 73.94 100 LYS A O 1
ATOM 798 N N . ASN A 1 101 ? -19.422 -4.662 8.350 1.00 76.50 101 ASN A N 1
ATOM 799 C CA . ASN A 1 101 ? -17.974 -4.892 8.321 1.00 76.50 101 ASN A CA 1
ATOM 800 C C . ASN A 1 101 ? -17.259 -4.499 9.635 1.00 76.50 101 ASN A C 1
ATOM 802 O O . ASN A 1 101 ? -16.085 -4.141 9.623 1.00 76.50 101 ASN A O 1
ATOM 806 N N . THR A 1 102 ? -17.954 -4.539 10.778 1.00 87.44 102 THR A N 1
ATOM 807 C CA . THR A 1 102 ? -17.357 -4.347 12.107 1.00 87.44 102 THR A CA 1
ATOM 808 C C . THR A 1 102 ? -17.652 -5.576 12.967 1.00 87.44 102 THR A C 1
ATOM 810 O O . THR A 1 102 ? -18.789 -5.779 13.385 1.00 87.44 102 THR A O 1
ATOM 813 N N . SER A 1 103 ? -16.636 -6.404 13.227 1.00 90.94 103 SER A N 1
ATOM 814 C CA . SER A 1 103 ? -16.777 -7.604 14.064 1.00 90.94 103 SER A CA 1
ATOM 815 C C . SER A 1 103 ? -16.916 -7.246 15.556 1.00 90.94 103 SER A C 1
ATOM 817 O O . SER A 1 103 ? -16.431 -6.188 15.988 1.00 90.94 103 SER A O 1
ATOM 819 N N . PRO A 1 104 ? -17.530 -8.109 16.391 1.00 92.38 104 PRO A N 1
ATOM 820 C CA . PRO A 1 104 ? -17.664 -7.874 17.827 1.00 92.38 104 PRO A CA 1
ATOM 821 C C . PRO A 1 104 ? -16.337 -7.622 18.539 1.00 92.38 104 PRO A C 1
ATOM 823 O O . PRO A 1 104 ? -16.271 -6.775 19.428 1.00 92.38 104 PRO A O 1
ATOM 826 N N . ALA A 1 105 ? -15.276 -8.332 18.148 1.00 93.88 105 ALA A N 1
ATOM 827 C CA . ALA A 1 105 ? -13.956 -8.189 18.754 1.00 93.88 105 ALA A CA 1
ATOM 828 C C . ALA A 1 105 ? -13.374 -6.783 18.531 1.00 93.88 105 ALA A C 1
ATOM 830 O O . ALA A 1 105 ? -12.867 -6.168 19.468 1.00 93.88 105 ALA A O 1
ATOM 831 N N . ILE A 1 106 ? -13.494 -6.246 17.314 1.00 95.31 106 ILE A N 1
ATOM 832 C CA . ILE A 1 106 ? -13.022 -4.896 16.982 1.00 95.31 106 ILE A CA 1
ATOM 833 C C . ILE A 1 106 ? -13.910 -3.841 17.652 1.00 95.31 106 ILE A C 1
ATOM 835 O O . ILE A 1 106 ? -13.398 -2.884 18.233 1.00 95.31 106 ILE A O 1
ATOM 839 N N . PHE A 1 107 ? -15.232 -4.040 17.657 1.00 95.00 107 PHE A N 1
ATOM 840 C CA . PHE A 1 107 ? -16.156 -3.139 18.348 1.00 95.00 107 PHE A CA 1
ATOM 841 C C . PHE A 1 107 ? -15.880 -3.062 19.856 1.00 95.00 107 PHE A C 1
ATOM 843 O O . PHE A 1 107 ? -15.866 -1.970 20.420 1.00 95.00 107 PHE A O 1
ATOM 850 N N . GLU A 1 108 ? -15.589 -4.190 20.509 1.00 95.50 108 GLU A N 1
ATOM 851 C CA . GLU A 1 108 ? -15.237 -4.225 21.931 1.00 95.50 108 GLU A CA 1
ATOM 852 C C . GLU A 1 108 ? -13.970 -3.414 22.238 1.00 95.50 108 GLU A C 1
ATOM 854 O O . GLU A 1 108 ? -13.946 -2.661 23.212 1.00 95.50 108 GLU A O 1
ATOM 859 N N . VAL A 1 109 ? -12.940 -3.517 21.391 1.00 97.00 109 VAL A N 1
ATOM 860 C CA . VAL A 1 109 ? -11.703 -2.728 21.515 1.00 97.00 109 VAL A CA 1
ATOM 861 C C . VAL A 1 109 ? -11.989 -1.230 21.381 1.00 97.00 109 VAL A C 1
ATOM 863 O O . VAL A 1 109 ? -11.501 -0.433 22.184 1.00 97.00 109 VAL A O 1
ATOM 866 N N . ILE A 1 110 ? -12.830 -0.841 20.419 1.00 97.44 110 ILE A N 1
ATOM 867 C CA . ILE A 1 110 ? -13.239 0.556 20.234 1.00 97.44 110 ILE A CA 1
ATOM 868 C C . ILE A 1 110 ? -14.038 1.076 21.436 1.00 97.44 110 ILE A C 1
ATOM 870 O O . ILE A 1 110 ? -13.769 2.176 21.920 1.00 97.44 110 ILE A O 1
ATOM 874 N N . VAL A 1 111 ? -14.993 0.304 21.957 1.00 96.31 111 VAL A N 1
ATOM 875 C CA . VAL A 1 111 ? -15.781 0.713 23.128 1.00 96.31 111 VAL A CA 1
ATOM 876 C C . VAL A 1 111 ? -14.898 0.823 24.375 1.00 96.31 111 VAL A C 1
ATOM 878 O O . VAL A 1 111 ? -14.992 1.824 25.085 1.00 96.31 111 VAL A O 1
ATOM 881 N N . LYS A 1 112 ? -13.979 -0.123 24.608 1.00 96.50 112 LYS A N 1
ATOM 882 C CA . LYS A 1 112 ? -12.994 -0.034 25.701 1.00 96.50 112 LYS A CA 1
ATOM 883 C C . LYS A 1 112 ? -12.152 1.246 25.605 1.00 96.50 112 LYS A C 1
ATOM 885 O O . LYS A 1 112 ? -11.979 1.925 26.615 1.00 96.50 112 LYS A O 1
ATOM 890 N N . PHE A 1 113 ? -11.735 1.655 24.402 1.00 97.56 113 PHE A N 1
ATOM 891 C CA . PHE A 1 113 ? -11.070 2.949 24.197 1.00 97.56 113 PHE A CA 1
ATOM 892 C C . PHE A 1 113 ? -11.989 4.163 24.441 1.00 97.56 113 PHE A C 1
ATOM 894 O O . PHE A 1 113 ? -11.550 5.168 25.006 1.00 97.56 113 PHE A O 1
ATOM 901 N N . LEU A 1 114 ? -13.263 4.114 24.038 1.00 97.12 114 LEU A N 1
ATOM 902 C CA . LEU A 1 114 ? -14.199 5.223 24.274 1.00 97.12 114 LEU A CA 1
ATOM 903 C C . LEU A 1 114 ? -14.393 5.485 25.777 1.00 97.12 114 LEU A C 1
ATOM 905 O O . LEU A 1 114 ? -14.404 6.652 26.173 1.00 97.12 114 LEU A O 1
ATOM 909 N N . TYR A 1 115 ? -14.471 4.422 26.585 1.00 96.56 115 TYR A N 1
ATOM 910 C CA . TYR A 1 115 ? -14.623 4.476 28.043 1.00 96.56 115 TYR A CA 1
ATOM 911 C C . TYR A 1 115 ? -13.312 4.803 28.779 1.00 96.56 115 TYR A C 1
ATOM 913 O O . TYR A 1 115 ? -13.240 5.817 29.468 1.00 96.56 115 TYR A O 1
ATOM 921 N N . GLY A 1 116 ? -12.270 3.978 28.627 1.00 95.19 116 GLY A N 1
ATOM 922 C CA . GLY A 1 116 ? -11.017 4.117 29.379 1.00 95.19 116 GLY A CA 1
ATOM 923 C C . GLY A 1 116 ? -9.991 5.069 28.753 1.00 95.19 116 GLY A C 1
ATOM 924 O O . GLY A 1 116 ? -9.061 5.501 29.428 1.00 95.19 116 GLY A O 1
ATOM 925 N N . GLY A 1 117 ? -10.108 5.402 27.465 1.00 94.75 117 GLY A N 1
ATOM 926 C CA . GLY A 1 117 ? -9.128 6.230 26.744 1.00 94.75 117 GLY A CA 1
ATOM 927 C C . GLY A 1 117 ? -7.767 5.566 26.495 1.00 94.75 117 GLY A C 1
ATOM 928 O O . GLY A 1 117 ? -6.890 6.194 25.905 1.00 94.75 117 GLY A O 1
ATOM 929 N N . THR A 1 118 ? -7.580 4.315 26.917 1.00 93.06 118 THR A N 1
ATOM 930 C CA . THR A 1 118 ? -6.330 3.556 26.801 1.00 93.06 118 THR A CA 1
ATOM 931 C C . THR A 1 118 ? -6.356 2.619 25.593 1.00 93.06 118 THR A C 1
ATOM 933 O O . THR A 1 118 ? -7.387 2.047 25.239 1.00 93.06 118 THR A O 1
ATOM 936 N N . PHE A 1 119 ? -5.206 2.457 24.935 1.00 96.38 119 PHE A N 1
ATOM 937 C CA . PHE A 1 119 ? -5.034 1.542 23.807 1.00 96.38 119 PHE A CA 1
ATOM 938 C C . PHE A 1 119 ? -3.578 1.068 23.714 1.00 96.38 119 PHE A C 1
ATOM 940 O O . PHE A 1 119 ? -2.654 1.864 23.872 1.00 96.38 119 PHE A O 1
ATOM 947 N N . ASN A 1 120 ? -3.363 -0.221 23.433 1.00 95.94 120 ASN A N 1
ATOM 948 C CA . ASN A 1 120 ? -2.031 -0.810 23.277 1.00 95.94 120 ASN A CA 1
ATOM 949 C C . ASN A 1 120 ? -1.858 -1.410 21.875 1.00 95.94 120 ASN A C 1
ATOM 951 O O . ASN A 1 120 ? -2.186 -2.576 21.641 1.00 95.94 120 ASN A O 1
ATOM 955 N N . ALA A 1 121 ? -1.274 -0.641 20.954 1.00 95.75 121 ALA A N 1
ATOM 956 C CA . ALA A 1 121 ? -1.060 -1.091 19.579 1.00 95.75 121 ALA A CA 1
ATOM 957 C C . ALA A 1 121 ? -0.145 -2.328 19.458 1.00 95.75 121 ALA A C 1
ATOM 959 O O . ALA A 1 121 ? -0.277 -3.096 18.509 1.00 95.75 121 ALA A O 1
ATOM 960 N N . LYS A 1 122 ? 0.743 -2.573 20.435 1.00 95.50 122 LYS A N 1
ATOM 961 C CA . LYS A 1 122 ? 1.662 -3.727 20.421 1.00 95.50 122 LYS A CA 1
ATOM 962 C C . LYS A 1 122 ? 0.963 -5.072 20.654 1.00 95.50 122 LYS A C 1
ATOM 964 O O . LYS A 1 122 ? 1.567 -6.105 20.398 1.00 95.50 122 LYS A O 1
ATOM 969 N N . SER A 1 123 ? -0.282 -5.073 21.140 1.00 95.00 123 SER A N 1
ATOM 970 C CA . SER A 1 123 ? -1.053 -6.300 21.409 1.00 95.00 123 SER A CA 1
ATOM 971 C C . SER A 1 123 ? -1.865 -6.824 20.211 1.00 95.00 123 SER A C 1
ATOM 973 O O . SER A 1 123 ? -2.612 -7.788 20.359 1.00 95.00 123 SER A O 1
ATOM 975 N N . TYR A 1 124 ? -1.708 -6.224 19.023 1.00 95.94 124 TYR A N 1
ATOM 976 C CA . TYR A 1 124 ? -2.480 -6.562 17.824 1.00 95.94 124 TYR A CA 1
ATOM 977 C C . TYR A 1 124 ? -1.583 -6.843 16.604 1.00 95.94 124 TYR A C 1
ATOM 979 O O . TYR A 1 124 ? -0.527 -6.227 16.415 1.00 95.94 124 TYR A O 1
ATOM 987 N N . SER A 1 125 ? -2.030 -7.772 15.752 1.00 95.38 125 SER A N 1
ATOM 988 C CA . SER A 1 125 ? -1.476 -7.984 14.410 1.00 95.38 125 SER A CA 1
ATOM 989 C C . SER A 1 125 ? -1.771 -6.785 13.503 1.00 95.38 125 SER A C 1
ATOM 991 O O . SER A 1 125 ? -2.686 -6.009 13.779 1.00 95.38 125 SER A O 1
ATOM 993 N N . LEU A 1 126 ? -1.014 -6.635 12.410 1.00 94.44 126 LEU A N 1
ATOM 994 C CA . LEU A 1 126 ? -1.197 -5.519 11.477 1.00 94.44 126 LEU A CA 1
ATOM 995 C C . LEU A 1 126 ? -2.617 -5.494 10.881 1.00 94.44 126 LEU A C 1
ATOM 997 O O . LEU A 1 126 ? -3.260 -4.450 10.905 1.00 94.44 126 LEU A O 1
ATOM 1001 N N . ASP A 1 127 ? -3.149 -6.648 10.473 1.00 93.19 127 ASP A N 1
ATOM 1002 C CA . ASP A 1 127 ? -4.531 -6.790 9.998 1.00 93.19 127 ASP A CA 1
ATOM 1003 C C . ASP A 1 127 ? -5.561 -6.248 11.005 1.00 93.19 127 ASP A C 1
ATOM 1005 O O . ASP A 1 127 ? -6.402 -5.421 10.653 1.00 93.19 127 ASP A O 1
ATOM 1009 N N . LYS A 1 128 ? -5.429 -6.606 12.290 1.00 95.12 128 LYS A N 1
ATOM 1010 C CA . LYS A 1 128 ? -6.308 -6.083 13.347 1.00 95.12 128 LYS A CA 1
ATOM 1011 C C . LYS A 1 128 ? -6.095 -4.592 13.601 1.00 95.12 128 LYS A C 1
ATOM 1013 O O . LYS A 1 128 ? -7.057 -3.892 13.895 1.00 95.12 128 LYS A O 1
ATOM 1018 N N . LEU A 1 129 ? -4.869 -4.075 13.482 1.00 97.00 129 LEU A N 1
ATOM 1019 C CA . LEU A 1 129 ? -4.615 -2.632 13.584 1.00 97.00 129 LEU A CA 1
ATOM 1020 C C . LEU A 1 129 ? -5.289 -1.856 12.444 1.00 97.00 129 LEU A C 1
ATOM 1022 O O . LEU A 1 129 ? -5.819 -0.775 12.700 1.00 97.00 129 LEU A O 1
ATOM 1026 N N . PHE A 1 130 ? -5.340 -2.413 11.231 1.00 95.62 130 PHE A N 1
ATOM 1027 C CA . PHE A 1 130 ? -6.111 -1.848 10.124 1.00 95.62 130 PHE A CA 1
ATOM 1028 C C . PHE A 1 130 ? -7.625 -1.894 10.386 1.00 95.62 130 PHE A C 1
ATOM 1030 O O . PHE A 1 130 ? -8.285 -0.866 10.241 1.00 95.62 130 PHE A O 1
ATOM 1037 N N . GLU A 1 131 ? -8.178 -3.027 10.840 1.00 95.31 131 GLU A N 1
ATOM 1038 C CA . GLU A 1 131 ? -9.599 -3.132 11.221 1.00 95.31 131 GLU A CA 1
ATOM 1039 C C . GLU A 1 131 ? -9.988 -2.100 12.300 1.00 95.31 131 GLU A C 1
ATOM 1041 O O . GLU A 1 131 ? -11.018 -1.424 12.187 1.00 95.31 131 GLU A O 1
ATOM 1046 N N . ILE A 1 132 ? -9.152 -1.938 13.336 1.00 97.38 132 ILE A N 1
ATOM 1047 C CA . ILE A 1 132 ? -9.358 -0.951 14.408 1.00 97.38 132 ILE A CA 1
ATOM 1048 C C . ILE A 1 132 ? -9.246 0.474 13.849 1.00 97.38 132 ILE A C 1
ATOM 1050 O O . ILE A 1 132 ? -10.080 1.309 14.192 1.00 97.38 132 ILE A O 1
ATOM 1054 N N . LEU A 1 133 ? -8.272 0.768 12.978 1.00 97.25 133 LEU A N 1
ATOM 1055 C CA . LEU A 1 133 ? -8.105 2.093 12.370 1.00 97.25 133 LEU A CA 1
ATOM 1056 C C . LEU A 1 133 ? -9.315 2.482 11.512 1.00 97.25 133 LEU A C 1
ATOM 1058 O O . LEU A 1 133 ? -9.889 3.551 11.726 1.00 97.25 133 LEU A O 1
ATOM 1062 N N . VAL A 1 134 ? -9.744 1.613 10.594 1.00 94.81 134 VAL A N 1
ATOM 1063 C CA . VAL A 1 134 ? -10.914 1.859 9.735 1.00 94.81 134 VAL A CA 1
ATOM 1064 C C . VAL A 1 134 ? -12.181 2.003 10.584 1.00 94.81 134 VAL A C 1
ATOM 1066 O O . VAL A 1 134 ? -12.969 2.921 10.361 1.00 94.81 134 VAL A O 1
ATOM 1069 N N . THR A 1 135 ? -12.356 1.188 11.631 1.00 95.25 135 THR A N 1
ATOM 1070 C CA . THR A 1 135 ? -13.509 1.309 12.543 1.00 95.25 135 THR A CA 1
ATOM 1071 C C . THR A 1 135 ? -13.461 2.599 13.378 1.00 95.25 135 THR A C 1
ATOM 1073 O O . THR A 1 135 ? -14.483 3.270 13.545 1.00 95.25 135 THR A O 1
ATOM 1076 N N . ALA A 1 136 ? -12.284 3.005 13.864 1.00 96.50 136 ALA A N 1
ATOM 1077 C CA . ALA A 1 136 ? -12.093 4.272 14.568 1.00 96.50 136 ALA A CA 1
ATOM 1078 C C . ALA A 1 136 ? -12.384 5.475 13.657 1.00 96.50 136 ALA A C 1
ATOM 1080 O O . ALA A 1 136 ? -13.032 6.429 14.093 1.00 96.50 136 ALA A O 1
ATOM 1081 N N . HIS A 1 137 ? -11.970 5.409 12.388 1.00 94.69 137 HIS A N 1
ATOM 1082 C CA . HIS A 1 137 ? -12.244 6.428 11.373 1.00 94.69 137 HIS A CA 1
ATOM 1083 C C . HIS A 1 137 ? -13.741 6.515 11.043 1.00 94.69 137 HIS A C 1
ATOM 1085 O O . HIS A 1 137 ? -14.336 7.591 11.146 1.00 94.69 137 HIS A O 1
ATOM 1091 N N . LYS A 1 138 ? -14.383 5.367 10.780 1.00 92.38 138 LYS A N 1
ATOM 1092 C CA . LYS A 1 138 ? -15.835 5.203 10.571 1.00 92.38 138 LYS A CA 1
ATOM 1093 C C . LYS A 1 138 ? -16.651 5.831 11.707 1.00 92.38 138 LYS A C 1
ATOM 1095 O O . LYS A 1 138 ? -17.573 6.607 11.454 1.00 92.38 138 LYS A O 1
ATOM 1100 N N . PHE A 1 139 ? -16.273 5.578 12.963 1.00 93.75 139 PHE A N 1
ATOM 1101 C CA . PHE A 1 139 ? -16.915 6.175 14.143 1.00 93.75 139 PHE A CA 1
ATOM 1102 C C . PHE A 1 139 ? -16.331 7.545 14.553 1.00 93.75 139 PHE A C 1
ATOM 1104 O O . PHE A 1 139 ? -16.635 8.054 15.636 1.00 93.75 139 PHE A O 1
ATOM 1111 N N . ARG A 1 140 ? -15.533 8.189 13.689 1.00 95.06 140 ARG A N 1
ATOM 1112 C CA . ARG A 1 140 ? -15.006 9.563 13.835 1.00 95.06 140 ARG A CA 1
ATOM 1113 C C . ARG A 1 140 ? -14.174 9.797 15.110 1.00 95.06 140 ARG A C 1
ATOM 1115 O O . ARG A 1 140 ? -14.114 10.915 15.626 1.00 95.06 140 ARG A O 1
ATOM 1122 N N . ILE A 1 141 ? -13.514 8.755 15.613 1.00 96.75 141 ILE A N 1
ATOM 1123 C CA . ILE A 1 141 ? -12.712 8.740 16.846 1.00 96.75 141 ILE A CA 1
ATOM 1124 C C . ILE A 1 141 ? -11.290 9.238 16.538 1.00 96.75 141 ILE A C 1
ATOM 1126 O O . ILE A 1 141 ? -10.318 8.482 16.567 1.00 96.75 141 ILE A O 1
ATOM 1130 N N . LYS A 1 142 ? -11.177 10.537 16.222 1.00 95.00 142 LYS A N 1
ATOM 1131 C CA . LYS A 1 142 ? -9.944 11.171 15.710 1.00 95.00 142 LYS A CA 1
ATOM 1132 C C . LYS A 1 142 ? -8.687 10.887 16.541 1.00 95.00 142 LYS A C 1
ATOM 1134 O O . LYS A 1 142 ? -7.611 10.718 15.982 1.00 95.00 142 LYS A O 1
ATOM 1139 N N . SER A 1 143 ? -8.810 10.832 17.867 1.00 96.19 143 SER A N 1
ATOM 1140 C CA . SER A 1 143 ? -7.678 10.565 18.764 1.00 96.19 143 SER A CA 1
ATOM 1141 C C . SER A 1 143 ? -7.079 9.170 18.570 1.00 96.19 143 SER A C 1
ATOM 1143 O O . SER A 1 143 ? -5.861 9.032 18.607 1.00 96.19 143 SER A O 1
ATOM 1145 N N . LEU A 1 144 ? -7.910 8.150 18.330 1.00 97.81 144 LEU A N 1
ATOM 1146 C CA . LEU A 1 144 ? -7.442 6.788 18.076 1.00 97.81 144 LEU A CA 1
ATOM 1147 C C . LEU A 1 144 ? -6.956 6.623 16.634 1.00 97.81 144 LEU A C 1
ATOM 1149 O O . LEU A 1 144 ? -5.907 6.019 16.428 1.00 97.81 144 LEU A O 1
ATOM 1153 N N . SER A 1 145 ? -7.666 7.185 15.646 1.00 96.62 145 SER A N 1
ATOM 1154 C CA . SER A 1 145 ? -7.257 7.065 14.241 1.00 96.62 145 SER A CA 1
ATOM 1155 C C . SER A 1 145 ? -5.916 7.755 13.978 1.00 96.62 145 SER A C 1
ATOM 1157 O O . SER A 1 145 ? -5.003 7.117 13.467 1.00 96.62 145 SER A O 1
ATOM 1159 N N . SER A 1 146 ? -5.729 9.002 14.424 1.00 96.38 146 SER A N 1
ATOM 1160 C CA . SER A 1 146 ? -4.478 9.740 14.190 1.00 96.38 146 SER A CA 1
ATOM 1161 C C . SER A 1 146 ? -3.283 9.229 15.008 1.00 96.38 146 SER A C 1
ATOM 1163 O O . SER A 1 146 ? -2.141 9.440 14.587 1.00 96.38 146 SER A O 1
ATOM 1165 N N . TYR A 1 147 ? -3.529 8.539 16.131 1.00 97.88 147 TYR A N 1
ATOM 1166 C CA . TYR A 1 147 ? -2.516 7.756 16.853 1.00 97.88 147 TYR A CA 1
ATOM 1167 C C . TYR A 1 147 ? -2.136 6.485 16.079 1.00 97.88 147 TYR A C 1
ATOM 1169 O O . TYR A 1 147 ? -0.952 6.202 15.916 1.00 97.88 147 TYR A O 1
ATOM 1177 N N . LEU A 1 148 ? -3.121 5.729 15.579 1.00 98.00 148 LEU A N 1
ATOM 1178 C CA . LEU A 1 148 ? -2.884 4.501 14.816 1.00 98.00 148 LEU A CA 1
ATOM 1179 C C . LEU A 1 148 ? -2.158 4.779 13.500 1.00 98.00 148 LEU A C 1
ATOM 1181 O O . LEU A 1 148 ? -1.185 4.095 13.202 1.00 98.00 148 LEU A O 1
ATOM 1185 N N . GLU A 1 149 ? -2.563 5.812 12.761 1.00 97.25 149 GLU A N 1
ATOM 1186 C CA . GLU A 1 149 ? -1.848 6.297 11.578 1.00 97.25 149 GLU A CA 1
ATOM 1187 C C . GLU A 1 149 ? -0.358 6.556 11.869 1.00 97.25 149 GLU A C 1
ATOM 1189 O O . GLU A 1 149 ? 0.506 6.117 11.115 1.00 97.25 149 GLU A O 1
ATOM 1194 N N . GLU A 1 150 ? -0.044 7.244 12.973 1.00 97.19 150 GLU A N 1
ATOM 1195 C CA . GLU A 1 150 ? 1.336 7.571 13.357 1.00 97.19 150 GLU A CA 1
ATOM 1196 C C . GLU A 1 150 ? 2.121 6.354 13.847 1.00 97.19 150 GLU A C 1
ATOM 1198 O O . GLU A 1 150 ? 3.297 6.188 13.521 1.00 97.19 150 GLU A O 1
ATOM 1203 N N . TYR A 1 151 ? 1.480 5.474 14.613 1.00 97.69 151 TYR A N 1
ATOM 1204 C CA . TYR A 1 151 ? 2.089 4.231 15.065 1.00 97.69 151 TYR A CA 1
ATOM 1205 C C . TYR A 1 151 ? 2.428 3.315 13.881 1.00 97.69 151 TYR A C 1
ATOM 1207 O O . TYR A 1 151 ? 3.513 2.734 13.845 1.00 97.69 151 TYR A O 1
ATOM 1215 N N . LEU A 1 152 ? 1.542 3.222 12.886 1.00 97.56 152 LEU A N 1
ATOM 1216 C CA . LEU A 1 152 ? 1.779 2.431 11.684 1.00 97.56 152 LEU A CA 1
ATOM 1217 C C . LEU A 1 152 ? 2.945 3.002 10.863 1.00 97.56 152 LEU A C 1
ATOM 1219 O O . LEU A 1 152 ? 3.913 2.280 10.624 1.00 97.56 152 LEU A O 1
ATOM 1223 N N . THR A 1 153 ? 2.924 4.294 10.515 1.00 96.25 153 THR A N 1
ATOM 1224 C CA . THR A 1 153 ? 3.980 4.890 9.675 1.00 96.25 153 THR A CA 1
ATOM 1225 C C . THR A 1 153 ? 5.333 5.038 10.377 1.00 96.25 153 THR A C 1
ATOM 1227 O O . THR A 1 153 ? 6.354 5.030 9.693 1.00 96.25 153 THR A O 1
ATOM 1230 N N . THR A 1 154 ? 5.389 5.129 11.717 1.00 95.25 154 THR A N 1
ATOM 1231 C CA . THR A 1 154 ? 6.648 5.378 12.464 1.00 95.25 154 THR A CA 1
ATOM 1232 C C . THR A 1 154 ? 7.158 4.221 13.335 1.00 95.25 154 THR A C 1
ATOM 1234 O O . THR A 1 154 ? 8.266 4.327 13.880 1.00 95.25 154 THR A O 1
ATOM 1237 N N . LYS A 1 155 ? 6.366 3.154 13.543 1.00 96.44 155 LYS A N 1
ATOM 1238 C CA . LYS A 1 155 ? 6.730 1.984 14.380 1.00 96.44 155 LYS A CA 1
ATOM 1239 C C . LYS A 1 155 ? 6.418 0.622 13.753 1.00 96.44 155 LYS A C 1
ATOM 1241 O O . LYS A 1 155 ? 6.874 -0.376 14.304 1.00 96.44 155 LYS A O 1
ATOM 1246 N N . ARG A 1 156 ? 5.662 0.560 12.651 1.00 95.00 156 ARG A N 1
ATOM 1247 C CA . ARG A 1 156 ? 5.360 -0.670 11.887 1.00 95.00 156 ARG A CA 1
ATOM 1248 C C . ARG A 1 156 ? 5.654 -0.485 10.392 1.00 95.00 156 ARG A C 1
ATOM 1250 O O . ARG A 1 156 ? 5.019 -1.112 9.557 1.00 95.00 156 ARG A O 1
ATOM 1257 N N . THR A 1 157 ? 6.585 0.410 10.063 1.00 93.44 157 THR A N 1
ATOM 1258 C CA . THR A 1 157 ? 6.831 0.931 8.709 1.00 93.44 157 THR A CA 1
ATOM 1259 C C . THR A 1 157 ? 7.178 -0.158 7.691 1.00 93.44 157 THR A C 1
ATOM 1261 O O . THR A 1 157 ? 6.751 -0.075 6.542 1.00 93.44 157 THR A O 1
ATOM 1264 N N . ASP A 1 158 ? 7.914 -1.192 8.106 1.00 92.19 158 ASP A N 1
ATOM 1265 C CA . ASP A 1 158 ? 8.295 -2.299 7.226 1.00 92.19 158 ASP A CA 1
ATOM 1266 C C . ASP A 1 158 ? 7.151 -3.311 7.053 1.00 92.19 158 ASP A C 1
ATOM 1268 O O . ASP A 1 158 ? 6.831 -3.651 5.916 1.00 92.19 158 ASP A O 1
ATOM 1272 N N . ASP A 1 159 ? 6.446 -3.695 8.126 1.00 93.50 159 ASP A N 1
ATOM 1273 C CA . ASP A 1 159 ? 5.205 -4.487 8.054 1.00 93.50 159 ASP A CA 1
ATOM 1274 C C . ASP A 1 159 ? 4.159 -3.805 7.145 1.00 93.50 159 ASP A C 1
ATOM 1276 O O . ASP A 1 159 ? 3.502 -4.447 6.326 1.00 93.50 159 ASP A O 1
ATOM 1280 N N . LEU A 1 160 ? 4.021 -2.480 7.280 1.00 93.50 160 LEU A N 1
ATOM 1281 C CA . LEU A 1 160 ? 3.128 -1.629 6.493 1.00 93.50 160 LEU A CA 1
ATOM 1282 C C . LEU A 1 160 ? 3.516 -1.616 5.009 1.00 93.50 160 LEU A C 1
ATOM 128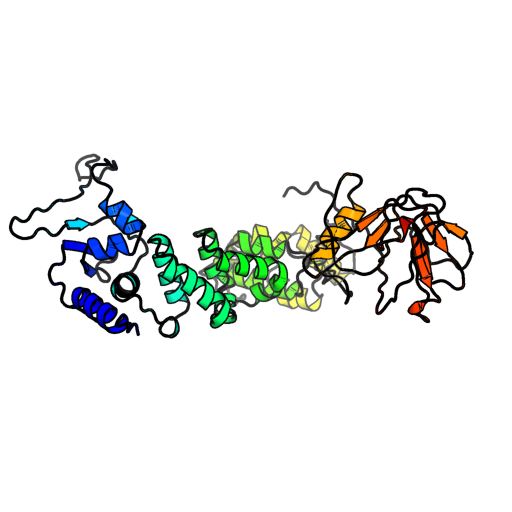4 O O . LEU A 1 160 ? 2.634 -1.572 4.154 1.00 93.50 160 LEU A O 1
ATOM 1288 N N . ARG A 1 161 ? 4.818 -1.694 4.701 1.00 92.50 161 ARG A N 1
ATOM 1289 C CA . ARG A 1 161 ? 5.313 -1.868 3.330 1.00 92.50 161 ARG A CA 1
ATOM 1290 C C . ARG A 1 161 ? 5.024 -3.275 2.805 1.00 92.50 161 ARG A C 1
ATOM 1292 O O . ARG A 1 161 ? 4.683 -3.400 1.641 1.00 92.50 161 ARG A O 1
ATOM 1299 N N . GLN A 1 162 ? 5.108 -4.322 3.629 1.00 94.06 162 GLN A N 1
ATOM 1300 C CA . GLN A 1 162 ? 4.815 -5.700 3.195 1.00 94.06 162 GLN A CA 1
ATOM 1301 C C . GLN A 1 162 ? 3.328 -5.961 2.896 1.00 94.06 162 GLN A C 1
ATOM 1303 O O . GLN A 1 162 ? 3.009 -6.851 2.108 1.00 94.06 162 GLN A O 1
ATOM 1308 N N . LYS A 1 163 ? 2.427 -5.163 3.484 1.00 95.38 163 LYS A N 1
ATOM 1309 C CA . LYS A 1 163 ? 0.977 -5.174 3.231 1.00 95.38 163 LYS A CA 1
ATOM 1310 C C . LYS A 1 163 ? 0.526 -4.022 2.312 1.00 95.38 163 LYS A C 1
ATOM 1312 O O . LYS A 1 163 ? -0.406 -3.284 2.644 1.00 95.38 163 LYS A O 1
ATOM 1317 N N . PHE A 1 164 ? 1.208 -3.814 1.185 1.00 95.12 164 PHE A N 1
ATOM 1318 C CA . PHE A 1 164 ? 0.960 -2.663 0.309 1.00 95.12 164 PHE A CA 1
ATOM 1319 C C . PHE A 1 164 ? -0.373 -2.745 -0.453 1.00 95.12 164 PHE A C 1
ATOM 1321 O O . PHE A 1 164 ? -1.041 -1.721 -0.624 1.00 95.12 164 PHE A O 1
ATOM 1328 N N . ALA A 1 165 ? -0.817 -3.933 -0.873 1.00 95.06 165 ALA A N 1
ATOM 1329 C CA . ALA A 1 165 ? -2.128 -4.096 -1.507 1.00 95.06 165 ALA A CA 1
ATOM 1330 C C . ALA A 1 165 ? -3.271 -3.829 -0.511 1.00 95.06 165 ALA A C 1
ATOM 1332 O O . ALA A 1 165 ? -4.232 -3.123 -0.828 1.00 95.06 165 ALA A O 1
ATOM 1333 N N . GLN A 1 166 ? -3.131 -4.322 0.722 1.00 94.25 166 GLN A N 1
ATOM 1334 C CA . GLN A 1 166 ? -4.060 -4.042 1.818 1.00 94.25 166 GLN A CA 1
ATOM 1335 C C . GLN A 1 166 ? -4.083 -2.547 2.181 1.00 94.25 166 GLN A C 1
ATOM 1337 O O . GLN A 1 166 ? -5.162 -1.979 2.354 1.00 94.25 166 GLN A O 1
ATOM 1342 N N . LEU A 1 167 ? -2.915 -1.895 2.242 1.00 95.44 167 LEU A N 1
ATOM 1343 C CA . LEU A 1 167 ? -2.793 -0.450 2.448 1.00 95.44 167 LEU A CA 1
ATOM 1344 C C . LEU A 1 167 ? -3.483 0.348 1.334 1.00 95.44 167 LEU A C 1
ATOM 1346 O O . LEU A 1 167 ? -4.238 1.264 1.651 1.00 95.44 167 LEU A O 1
ATOM 1350 N N . THR A 1 168 ? -3.245 -0.008 0.066 1.00 93.94 168 THR A N 1
ATOM 1351 C CA . THR A 1 168 ? -3.833 0.654 -1.114 1.00 93.94 168 THR A CA 1
ATOM 1352 C C . THR A 1 168 ? -5.353 0.721 -0.977 1.00 93.94 168 THR A C 1
ATOM 1354 O O . THR A 1 168 ? -5.920 1.808 -0.885 1.00 93.94 168 THR A O 1
ATOM 1357 N N . LYS A 1 169 ? -6.000 -0.433 -0.762 1.00 93.12 169 LYS A N 1
ATOM 1358 C CA . LYS A 1 169 ? -7.449 -0.500 -0.531 1.00 93.12 169 LYS A CA 1
ATOM 1359 C C . LYS A 1 169 ? -7.919 0.410 0.616 1.00 93.12 169 LYS A C 1
ATOM 1361 O O . LYS A 1 169 ? -8.953 1.063 0.503 1.00 93.12 169 LYS A O 1
ATOM 1366 N N . ILE A 1 170 ? -7.181 0.454 1.728 1.00 93.06 170 ILE A N 1
ATOM 1367 C CA . ILE A 1 170 ? -7.548 1.278 2.890 1.00 93.06 170 ILE A CA 1
ATOM 1368 C C . ILE A 1 170 ? -7.481 2.770 2.555 1.00 93.06 170 ILE A C 1
ATOM 1370 O O . ILE A 1 170 ? -8.387 3.502 2.956 1.00 93.06 170 ILE A O 1
ATOM 1374 N N . VAL A 1 171 ? -6.446 3.233 1.843 1.00 94.31 171 VAL A N 1
ATOM 1375 C CA . VAL A 1 171 ? -6.309 4.657 1.496 1.00 94.31 171 VAL A CA 1
ATOM 1376 C C . VAL A 1 171 ? -7.307 5.093 0.421 1.00 94.31 171 VAL A C 1
ATOM 1378 O O . VAL A 1 171 ? -7.818 6.210 0.527 1.00 94.31 171 VAL A O 1
ATOM 1381 N N . ASP A 1 172 ? -7.650 4.208 -0.520 1.00 89.25 172 ASP A N 1
ATOM 1382 C CA . ASP A 1 172 ? -8.682 4.427 -1.542 1.00 89.25 172 ASP A CA 1
ATOM 1383 C C . ASP A 1 172 ? -10.076 4.575 -0.906 1.00 89.25 172 ASP A C 1
ATOM 1385 O O . ASP A 1 172 ? -10.801 5.535 -1.175 1.00 89.25 172 ASP A O 1
ATOM 1389 N N . GLU A 1 173 ? -10.439 3.667 0.009 1.00 89.81 173 GLU A N 1
ATOM 1390 C CA . GLU A 1 173 ? -11.718 3.708 0.736 1.00 89.81 173 GLU A CA 1
ATOM 1391 C C . GLU A 1 173 ? -11.781 4.841 1.788 1.00 89.81 173 GLU A C 1
ATOM 1393 O O . GLU A 1 173 ? -12.872 5.258 2.183 1.00 89.81 173 GLU A O 1
ATOM 1398 N N . ASN A 1 174 ? -10.636 5.355 2.265 1.00 89.69 174 ASN A N 1
ATOM 1399 C CA . ASN A 1 174 ? -10.552 6.286 3.402 1.00 89.69 174 ASN A CA 1
ATOM 1400 C C . ASN A 1 174 ? -9.592 7.466 3.141 1.00 89.69 174 ASN A C 1
ATOM 1402 O O . ASN A 1 174 ? -8.666 7.716 3.916 1.00 89.69 174 ASN A O 1
ATOM 1406 N N . SER A 1 175 ? -9.855 8.260 2.099 1.00 86.19 175 SER A N 1
ATOM 1407 C CA . SER A 1 175 ? -9.021 9.402 1.658 1.00 86.19 175 SER A CA 1
ATOM 1408 C C . SER A 1 175 ? -8.666 10.461 2.721 1.00 86.19 175 SER A C 1
ATOM 1410 O O . SER A 1 175 ? -7.755 11.261 2.524 1.00 86.19 175 SER A O 1
ATOM 1412 N N . SER A 1 176 ? -9.347 10.472 3.871 1.00 89.19 176 SER A N 1
ATOM 1413 C CA . SER A 1 176 ? -9.058 11.359 5.010 1.00 89.19 176 SER A CA 1
ATOM 1414 C C . SER A 1 176 ? -8.000 10.827 5.998 1.00 89.19 176 SER A C 1
ATOM 1416 O O . SER A 1 176 ? -7.693 11.524 6.964 1.00 89.19 176 SER A O 1
ATOM 1418 N N . LEU A 1 177 ? -7.412 9.645 5.764 1.00 93.12 177 LEU A N 1
ATOM 1419 C CA . LEU A 1 177 ? -6.261 9.110 6.513 1.00 93.12 177 LEU A CA 1
ATOM 1420 C C . LEU A 1 177 ? -4.940 9.669 5.955 1.00 93.12 177 LEU A C 1
ATOM 1422 O O . LEU A 1 177 ? -4.184 8.986 5.259 1.00 93.12 177 LEU A O 1
ATOM 1426 N N . THR A 1 178 ? -4.687 10.955 6.210 1.00 93.00 178 THR A N 1
ATOM 1427 C CA . THR A 1 178 ? -3.658 11.733 5.503 1.00 93.00 178 THR A CA 1
ATOM 1428 C C . THR A 1 178 ? -2.227 11.224 5.690 1.00 93.00 178 THR A C 1
ATOM 1430 O O . THR A 1 178 ? -1.426 11.382 4.772 1.00 93.00 178 THR A O 1
ATOM 1433 N N . LYS A 1 179 ? -1.877 10.603 6.830 1.00 94.75 179 LYS A N 1
ATOM 1434 C CA . LYS A 1 179 ? -0.508 10.081 7.035 1.00 94.75 179 LYS A CA 1
ATOM 1435 C C . LYS A 1 179 ? -0.281 8.798 6.229 1.00 94.75 179 LYS A C 1
ATOM 1437 O O . LYS A 1 179 ? 0.788 8.630 5.644 1.00 94.75 179 LYS A O 1
ATOM 1442 N N . LEU A 1 180 ? -1.286 7.919 6.157 1.00 95.38 180 LEU A N 1
ATOM 1443 C CA . LEU A 1 180 ? -1.222 6.713 5.321 1.00 95.38 180 LEU A CA 1
ATOM 1444 C C . LEU A 1 180 ? -1.245 7.059 3.829 1.00 95.38 180 LEU A C 1
ATOM 1446 O O . LEU A 1 180 ? -0.434 6.522 3.083 1.00 95.38 180 LEU A O 1
ATOM 1450 N N . GLN A 1 181 ? -2.086 8.012 3.417 1.00 94.50 181 GLN A N 1
ATOM 1451 C CA . GLN A 1 181 ? -2.087 8.577 2.062 1.00 94.50 181 GLN A CA 1
ATOM 1452 C C . GLN A 1 181 ? -0.700 9.125 1.667 1.00 94.50 181 GLN A C 1
ATOM 1454 O O . GLN A 1 181 ? -0.191 8.790 0.597 1.00 94.50 181 GLN A O 1
ATOM 1459 N N . SER A 1 182 ? -0.025 9.885 2.546 1.00 93.31 182 SER A N 1
ATOM 1460 C CA . SER A 1 182 ? 1.335 10.375 2.259 1.00 93.31 182 SER A CA 1
ATOM 1461 C C . SER A 1 182 ? 2.384 9.261 2.167 1.00 93.31 182 SER A C 1
ATOM 1463 O O . SER A 1 182 ? 3.274 9.342 1.328 1.00 93.31 182 SER A O 1
ATOM 1465 N N . PHE A 1 183 ? 2.270 8.207 2.984 1.00 94.50 183 PHE A N 1
ATOM 1466 C CA . PHE A 1 183 ? 3.187 7.061 2.951 1.00 94.50 183 PHE A CA 1
ATOM 1467 C C . PHE A 1 183 ? 2.990 6.200 1.691 1.00 94.50 183 PHE A C 1
ATOM 1469 O O . PHE A 1 183 ? 3.960 5.769 1.074 1.00 94.50 183 PHE A O 1
ATOM 1476 N N . HIS A 1 184 ? 1.738 5.988 1.276 1.00 94.00 184 HIS A N 1
ATOM 1477 C CA . HIS A 1 184 ? 1.388 5.278 0.043 1.00 94.00 184 HIS A CA 1
ATOM 1478 C C . HIS A 1 184 ? 1.850 6.037 -1.211 1.00 94.00 184 HIS A C 1
ATOM 1480 O O . HIS A 1 184 ? 2.444 5.439 -2.112 1.00 94.00 184 HIS A O 1
ATOM 1486 N N . SER A 1 185 ? 1.674 7.363 -1.218 1.00 90.50 185 SER A N 1
ATOM 1487 C CA . SER A 1 185 ? 2.176 8.242 -2.282 1.00 90.50 185 SER A CA 1
ATOM 1488 C C . SER A 1 185 ? 3.703 8.188 -2.383 1.00 90.50 185 SER A C 1
ATOM 1490 O O . SER A 1 185 ? 4.230 7.969 -3.468 1.00 90.50 185 SER A O 1
ATOM 1492 N N . ASP A 1 186 ? 4.424 8.320 -1.263 1.00 87.94 186 ASP A N 1
ATOM 1493 C CA . ASP A 1 186 ? 5.894 8.265 -1.241 1.00 87.94 186 ASP A CA 1
ATOM 1494 C C . ASP A 1 186 ? 6.436 6.904 -1.707 1.00 87.94 186 ASP A C 1
ATOM 1496 O O . ASP A 1 186 ? 7.337 6.848 -2.543 1.00 87.94 186 ASP A O 1
ATOM 1500 N N . ALA A 1 187 ? 5.830 5.799 -1.260 1.00 88.50 187 ALA A N 1
ATOM 1501 C CA . ALA A 1 187 ? 6.181 4.463 -1.736 1.00 88.50 187 ALA A CA 1
ATOM 1502 C C . ALA A 1 187 ? 5.981 4.316 -3.258 1.00 88.50 187 ALA A C 1
ATOM 1504 O O . ALA A 1 187 ? 6.842 3.759 -3.937 1.00 88.50 187 ALA A O 1
ATOM 1505 N N . THR A 1 188 ? 4.891 4.865 -3.804 1.00 87.19 188 THR A N 1
ATOM 1506 C CA . THR A 1 188 ? 4.576 4.814 -5.243 1.00 87.19 188 THR A CA 1
ATOM 1507 C C . THR A 1 188 ? 5.457 5.754 -6.079 1.00 87.19 188 THR A C 1
ATOM 1509 O O . THR A 1 188 ? 5.825 5.422 -7.205 1.00 87.19 188 THR A O 1
ATOM 1512 N N . GLU A 1 189 ? 5.834 6.924 -5.556 1.00 80.94 189 GLU A N 1
ATOM 1513 C CA . GLU A 1 189 ? 6.662 7.895 -6.282 1.00 80.94 189 GLU A CA 1
ATOM 1514 C C . GLU A 1 189 ? 8.169 7.610 -6.184 1.00 80.94 189 GLU A C 1
ATOM 1516 O O . GLU A 1 189 ? 8.885 7.813 -7.172 1.00 80.94 189 GLU A O 1
ATOM 1521 N N . ASN A 1 190 ? 8.660 7.154 -5.027 1.00 80.44 190 ASN A N 1
ATOM 1522 C CA . ASN A 1 190 ? 10.089 7.150 -4.685 1.00 80.44 190 ASN A CA 1
ATOM 1523 C C . ASN A 1 190 ? 10.678 5.768 -4.351 1.00 80.44 190 ASN A C 1
ATOM 1525 O O . ASN A 1 190 ? 11.903 5.653 -4.302 1.00 80.44 190 ASN A O 1
ATOM 1529 N N . ALA A 1 191 ? 9.850 4.738 -4.142 1.00 85.69 191 ALA A N 1
ATOM 1530 C CA . ALA A 1 191 ? 10.298 3.386 -3.783 1.00 85.69 191 ALA A CA 1
ATOM 1531 C C . ALA A 1 191 ? 9.499 2.272 -4.491 1.00 85.69 191 ALA A C 1
ATOM 1533 O O . ALA A 1 191 ? 9.332 1.178 -3.944 1.00 85.69 191 ALA A O 1
ATOM 1534 N N . ALA A 1 192 ? 8.990 2.536 -5.698 1.00 89.38 192 ALA A N 1
ATOM 1535 C CA . ALA A 1 192 ? 8.083 1.638 -6.412 1.00 89.38 192 ALA A CA 1
ATOM 1536 C C . ALA A 1 192 ? 8.699 0.262 -6.726 1.00 89.38 192 ALA A C 1
ATOM 1538 O O . ALA A 1 192 ? 7.979 -0.732 -6.794 1.00 89.38 192 ALA A O 1
ATOM 1539 N N . GLU A 1 193 ? 10.029 0.172 -6.834 1.00 89.75 193 GLU A N 1
ATOM 1540 C CA . GLU A 1 193 ? 10.762 -1.094 -6.918 1.00 89.75 193 GLU A CA 1
ATOM 1541 C C . GLU A 1 193 ? 10.501 -2.016 -5.711 1.00 89.75 193 GLU A C 1
ATOM 1543 O O . GLU A 1 193 ? 10.431 -3.232 -5.871 1.00 89.75 193 GLU A O 1
ATOM 1548 N N . THR A 1 194 ? 10.270 -1.457 -4.517 1.00 91.12 194 THR A N 1
ATOM 1549 C CA . THR A 1 194 ? 9.979 -2.239 -3.303 1.00 91.12 194 THR A CA 1
ATOM 1550 C C . THR A 1 194 ? 8.574 -2.834 -3.296 1.00 91.12 194 THR A C 1
ATOM 1552 O O . THR A 1 194 ? 8.367 -3.861 -2.653 1.00 91.12 194 THR A O 1
ATOM 1555 N N . ILE A 1 195 ? 7.628 -2.254 -4.048 1.00 94.81 195 ILE A N 1
ATOM 1556 C CA . ILE A 1 195 ? 6.245 -2.748 -4.121 1.00 94.81 195 ILE A CA 1
ATOM 1557 C C . ILE A 1 195 ? 6.203 -4.129 -4.791 1.00 94.81 195 ILE A C 1
ATOM 1559 O O . ILE A 1 195 ? 5.450 -5.007 -4.376 1.00 94.81 195 ILE A O 1
ATOM 1563 N N . PHE A 1 196 ? 7.077 -4.375 -5.771 1.00 94.31 196 PHE A N 1
ATOM 1564 C CA . PHE A 1 196 ? 7.222 -5.690 -6.402 1.00 94.31 196 PHE A CA 1
ATOM 1565 C C . PHE A 1 196 ? 7.732 -6.774 -5.433 1.00 94.31 196 PHE A C 1
ATOM 1567 O O . PHE A 1 196 ? 7.515 -7.961 -5.683 1.00 94.31 196 PHE A O 1
ATOM 1574 N N . GLU A 1 197 ? 8.364 -6.406 -4.315 1.00 93.12 197 GLU A N 1
ATOM 1575 C CA . GLU A 1 197 ? 8.859 -7.333 -3.286 1.00 93.12 197 GLU A CA 1
ATOM 1576 C C . GLU A 1 197 ? 7.911 -7.516 -2.086 1.00 93.12 197 GLU A C 1
ATOM 1578 O O . GLU A 1 197 ? 8.244 -8.262 -1.167 1.00 93.12 197 GLU A O 1
ATOM 1583 N N . CYS A 1 198 ? 6.720 -6.906 -2.102 1.00 94.69 198 CYS A N 1
ATOM 1584 C CA . CYS A 1 198 ? 5.712 -7.079 -1.053 1.00 94.69 198 CYS A CA 1
ATOM 1585 C C . CYS A 1 198 ? 5.194 -8.524 -0.951 1.00 94.69 198 CYS A C 1
ATOM 1587 O O . CYS A 1 198 ? 4.860 -9.153 -1.962 1.00 94.69 198 CYS A O 1
ATOM 1589 N N . GLU A 1 199 ? 5.014 -9.014 0.280 1.00 94.44 199 GLU A N 1
ATOM 1590 C CA . GLU A 1 199 ? 4.322 -10.278 0.572 1.00 94.44 199 GLU A CA 1
ATOM 1591 C C . GLU A 1 199 ? 2.939 -10.350 -0.095 1.00 94.44 199 GLU A C 1
ATOM 1593 O O . GLU A 1 199 ? 2.593 -11.375 -0.688 1.00 94.44 199 GLU A O 1
ATOM 1598 N N . ASP A 1 200 ? 2.166 -9.256 -0.049 1.00 95.12 200 ASP A N 1
ATOM 1599 C CA . ASP A 1 200 ? 0.810 -9.189 -0.605 1.00 95.12 200 ASP A CA 1
ATOM 1600 C C . ASP A 1 200 ? 0.722 -8.716 -2.070 1.00 95.12 200 ASP A C 1
ATOM 1602 O O . ASP A 1 200 ? -0.385 -8.501 -2.564 1.00 95.12 200 ASP A O 1
ATOM 1606 N N . PHE A 1 201 ? 1.843 -8.637 -2.806 1.00 95.81 201 PHE A N 1
ATOM 1607 C CA . PHE A 1 201 ? 1.887 -8.157 -4.201 1.00 95.81 201 PHE A CA 1
ATOM 1608 C C . PHE A 1 201 ? 0.862 -8.837 -5.128 1.00 95.81 201 PHE A C 1
ATOM 1610 O O . PHE A 1 201 ? 0.264 -8.189 -5.984 1.00 95.81 201 PHE A O 1
ATOM 1617 N N . THR A 1 202 ? 0.611 -10.142 -4.968 1.00 94.75 202 THR A N 1
ATOM 1618 C CA . THR A 1 202 ? -0.372 -10.860 -5.802 1.00 94.75 202 THR A CA 1
ATOM 1619 C C . THR A 1 202 ? -1.823 -10.429 -5.562 1.00 94.75 202 THR A C 1
ATOM 1621 O O . THR A 1 202 ? -2.681 -10.720 -6.390 1.00 94.75 202 THR A O 1
ATOM 1624 N N . SER A 1 203 ? -2.092 -9.710 -4.471 1.00 95.25 203 SER A N 1
ATOM 1625 C CA . SER A 1 203 ? -3.400 -9.158 -4.100 1.00 95.25 203 SER A CA 1
ATOM 1626 C C . SER A 1 203 ? -3.633 -7.728 -4.611 1.00 95.25 203 SER A C 1
ATOM 1628 O O . SER A 1 203 ? -4.692 -7.163 -4.340 1.00 95.25 203 SER A O 1
ATOM 1630 N N . LEU A 1 204 ? -2.670 -7.119 -5.320 1.00 95.25 204 LEU A N 1
ATOM 1631 C CA . LEU A 1 204 ? -2.842 -5.795 -5.933 1.00 95.25 204 LEU A CA 1
ATOM 1632 C C . LEU A 1 204 ? -3.992 -5.789 -6.948 1.00 95.25 204 LEU A C 1
ATOM 1634 O O . LEU A 1 204 ? -4.239 -6.792 -7.621 1.00 95.25 204 LEU A O 1
ATOM 1638 N N . SER A 1 205 ? -4.653 -4.640 -7.107 1.00 93.62 205 SER A N 1
ATOM 1639 C CA . SER A 1 205 ? -5.610 -4.451 -8.201 1.00 93.62 205 SER A CA 1
ATOM 1640 C C . SER A 1 205 ? -4.888 -4.394 -9.555 1.00 93.62 205 SER A C 1
ATOM 1642 O O . SER A 1 205 ? -3.722 -3.998 -9.629 1.00 93.62 205 SER A O 1
ATOM 1644 N N . GLU A 1 206 ? -5.588 -4.738 -10.641 1.00 94.38 206 GLU A N 1
ATOM 1645 C CA . GLU A 1 206 ? -5.046 -4.587 -12.000 1.00 94.38 206 GLU A CA 1
ATOM 1646 C C . GLU A 1 206 ? -4.689 -3.119 -12.296 1.00 94.38 206 GLU A C 1
ATOM 1648 O O . GLU A 1 206 ? -3.679 -2.846 -12.934 1.00 94.38 206 GLU A O 1
ATOM 1653 N N . GLU A 1 207 ? -5.469 -2.159 -11.790 1.00 92.81 207 GLU A N 1
ATOM 1654 C CA . GLU A 1 207 ? -5.207 -0.726 -11.958 1.00 92.81 207 GLU A CA 1
ATOM 1655 C C . GLU A 1 207 ? -3.910 -0.287 -11.263 1.00 92.81 207 GLU A C 1
ATOM 1657 O O . GLU A 1 207 ? -3.100 0.419 -11.865 1.00 92.81 207 GLU A O 1
ATOM 1662 N N . THR A 1 208 ? -3.657 -0.779 -10.045 1.00 92.50 208 THR A N 1
ATOM 1663 C CA . THR A 1 208 ? -2.396 -0.551 -9.322 1.00 92.50 208 THR A CA 1
ATOM 1664 C C . THR A 1 208 ? -1.216 -1.221 -10.031 1.00 92.50 208 THR A C 1
ATOM 1666 O O . THR A 1 208 ? -0.139 -0.639 -10.120 1.00 92.50 208 THR A O 1
ATOM 1669 N N . LEU A 1 209 ? -1.396 -2.427 -10.580 1.00 95.69 209 LEU A N 1
ATOM 1670 C CA . LEU A 1 209 ? -0.335 -3.098 -11.333 1.00 95.69 209 LEU A CA 1
ATOM 1671 C C . LEU A 1 209 ? -0.032 -2.376 -12.657 1.00 95.69 209 LEU A C 1
ATOM 1673 O O . LEU A 1 209 ? 1.131 -2.181 -13.001 1.00 95.69 209 LEU A O 1
ATOM 1677 N N . VAL A 1 210 ? -1.060 -1.926 -13.380 1.00 94.00 210 VAL A N 1
ATOM 1678 C CA . VAL A 1 210 ? -0.925 -1.136 -14.614 1.00 94.00 210 VAL A CA 1
ATOM 1679 C C . VAL A 1 210 ? -0.237 0.204 -14.349 1.00 94.00 210 VAL A C 1
ATOM 1681 O O . VAL A 1 210 ? 0.648 0.576 -15.119 1.00 94.00 210 VAL A O 1
ATOM 1684 N N . SER A 1 211 ? -0.572 0.914 -13.266 1.00 90.69 211 SER A N 1
ATOM 1685 C CA . SER A 1 211 ? 0.078 2.192 -12.946 1.00 90.69 211 SER A CA 1
ATOM 1686 C C . SER A 1 211 ? 1.562 2.018 -12.602 1.00 90.69 211 SER A C 1
ATOM 1688 O O . SER A 1 211 ? 2.382 2.789 -13.096 1.00 90.69 211 SER A O 1
ATOM 1690 N N . LEU A 1 212 ? 1.935 0.956 -11.875 1.00 92.75 212 LEU A N 1
ATOM 1691 C CA . LEU A 1 212 ? 3.339 0.585 -11.651 1.00 92.75 212 LEU A CA 1
ATOM 1692 C C . LEU A 1 212 ? 4.057 0.232 -12.966 1.00 92.75 212 LEU A C 1
ATOM 1694 O O . LEU A 1 212 ? 5.168 0.701 -13.210 1.00 92.75 212 LEU A O 1
ATOM 1698 N N . LEU A 1 213 ? 3.424 -0.542 -13.853 1.00 92.38 213 LEU A N 1
ATOM 1699 C CA . LEU A 1 213 ? 3.998 -0.928 -15.151 1.00 92.38 213 LEU A CA 1
ATOM 1700 C C . LEU A 1 213 ? 4.139 0.233 -16.152 1.00 92.38 213 LEU A C 1
ATOM 1702 O O . LEU A 1 213 ? 4.881 0.096 -17.131 1.00 92.38 213 LEU A O 1
ATOM 1706 N N . LEU A 1 214 ? 3.504 1.379 -15.901 1.00 89.19 214 LEU A N 1
ATOM 1707 C CA . LEU A 1 214 ? 3.707 2.625 -16.649 1.00 89.19 214 LEU A CA 1
ATOM 1708 C C . LEU A 1 214 ? 4.902 3.457 -16.146 1.00 89.19 214 LEU A C 1
ATOM 1710 O O . LEU A 1 214 ? 5.296 4.406 -16.817 1.00 89.19 214 LEU A O 1
ATOM 1714 N N . ILE A 1 215 ? 5.520 3.113 -15.009 1.00 84.75 215 ILE A N 1
ATOM 1715 C CA . ILE A 1 215 ? 6.690 3.836 -14.494 1.00 84.75 215 ILE A CA 1
ATOM 1716 C C . ILE A 1 215 ? 7.938 3.442 -15.306 1.00 84.75 215 ILE A C 1
ATOM 1718 O O . ILE A 1 215 ? 8.493 2.350 -15.146 1.00 84.75 215 ILE A O 1
ATOM 1722 N N . ASP A 1 216 ? 8.408 4.356 -16.160 1.00 80.25 216 ASP A N 1
ATOM 1723 C CA . ASP A 1 216 ? 9.665 4.208 -16.915 1.00 80.25 216 ASP A CA 1
ATOM 1724 C C . ASP A 1 216 ? 10.909 4.223 -16.010 1.00 80.25 216 ASP A C 1
ATOM 1726 O O . ASP A 1 216 ? 11.914 3.600 -16.333 1.00 80.25 216 ASP A O 1
ATOM 1730 N N . SER A 1 217 ? 10.843 4.896 -14.853 1.00 76.88 217 SER A N 1
ATOM 1731 C CA . SER A 1 217 ? 11.973 5.063 -13.926 1.00 76.88 217 SER A CA 1
ATOM 1732 C C . SER A 1 217 ? 12.121 3.940 -12.881 1.00 76.88 217 SER A C 1
ATOM 1734 O O . SER A 1 217 ? 12.685 4.196 -11.814 1.00 76.88 217 SER A O 1
ATOM 1736 N N . LEU A 1 218 ? 11.560 2.744 -13.102 1.00 84.94 218 LEU A N 1
ATOM 1737 C CA . LEU A 1 218 ? 11.735 1.615 -12.173 1.00 84.94 218 LEU A CA 1
ATOM 1738 C C . LEU A 1 218 ? 13.158 1.058 -12.256 1.00 84.94 218 LEU A C 1
ATOM 1740 O O . LEU A 1 218 ? 13.717 0.900 -13.336 1.00 84.94 218 LEU A O 1
ATOM 1744 N N . ARG A 1 219 ? 13.716 0.690 -11.101 1.00 82.69 219 ARG A N 1
ATOM 1745 C CA . ARG A 1 219 ? 15.072 0.134 -10.970 1.00 82.69 219 ARG A CA 1
ATOM 1746 C C . ARG A 1 219 ? 15.076 -1.392 -10.826 1.00 82.69 219 ARG A C 1
ATOM 1748 O O . ARG A 1 219 ? 15.775 -1.938 -9.979 1.00 82.69 219 ARG A O 1
ATOM 1755 N N . LEU A 1 220 ? 14.279 -2.070 -11.646 1.00 88.38 220 LEU A N 1
ATOM 1756 C CA . LEU A 1 220 ? 14.201 -3.532 -11.725 1.00 88.38 220 LEU A CA 1
ATOM 1757 C C . LEU A 1 220 ? 14.510 -3.970 -13.157 1.00 88.38 220 LEU A C 1
ATOM 1759 O O . LEU A 1 220 ? 14.200 -3.239 -14.097 1.00 88.38 220 LEU A O 1
ATOM 1763 N N . LYS A 1 221 ? 15.080 -5.163 -13.350 1.00 90.38 221 LYS A N 1
ATOM 1764 C CA . LYS A 1 221 ? 15.223 -5.715 -14.705 1.00 90.38 221 LYS A CA 1
ATOM 1765 C C . LYS A 1 221 ? 13.840 -6.069 -15.246 1.00 90.38 221 LYS A C 1
ATOM 1767 O O . LYS A 1 221 ? 13.012 -6.605 -14.509 1.00 90.38 221 LYS A O 1
ATOM 1772 N N . GLU A 1 222 ? 13.601 -5.884 -16.543 1.00 92.69 222 GLU A N 1
ATOM 1773 C CA . GLU A 1 222 ? 12.276 -6.169 -17.119 1.00 92.69 222 GLU A CA 1
ATOM 1774 C C . GLU A 1 222 ? 11.853 -7.638 -16.930 1.00 92.69 222 GLU A C 1
ATOM 1776 O O . GLU A 1 222 ? 10.672 -7.934 -16.770 1.00 92.69 222 GLU A O 1
ATOM 1781 N N . ILE A 1 223 ? 12.814 -8.566 -16.843 1.00 93.75 223 ILE A N 1
ATOM 1782 C CA . ILE A 1 223 ? 12.530 -9.972 -16.537 1.00 93.75 223 ILE A CA 1
ATOM 1783 C C . ILE A 1 223 ? 12.141 -10.230 -15.064 1.00 93.75 223 ILE A C 1
ATOM 1785 O O . ILE A 1 223 ? 11.401 -11.168 -14.758 1.00 93.75 223 ILE A O 1
ATOM 1789 N N . GLU A 1 224 ? 12.607 -9.403 -14.128 1.00 95.12 224 GLU A N 1
ATOM 1790 C CA . GLU A 1 224 ? 12.163 -9.454 -12.729 1.00 95.12 224 GLU A CA 1
ATOM 1791 C C . GLU A 1 224 ? 10.707 -8.968 -12.653 1.00 95.12 224 GLU A C 1
ATOM 1793 O O . GLU A 1 224 ? 9.860 -9.669 -12.100 1.00 95.12 224 GLU A O 1
ATOM 1798 N N . ILE A 1 225 ? 10.389 -7.862 -13.339 1.00 95.81 225 ILE A N 1
ATOM 1799 C CA . ILE A 1 225 ? 9.020 -7.346 -13.509 1.00 95.81 225 ILE A CA 1
ATOM 1800 C C . ILE A 1 225 ? 8.107 -8.402 -14.161 1.00 95.81 225 ILE A C 1
ATOM 1802 O O . ILE A 1 225 ? 7.045 -8.710 -13.618 1.00 95.81 225 ILE A O 1
ATOM 1806 N N . TRP A 1 226 ? 8.533 -9.023 -15.266 1.00 96.69 226 TRP A N 1
ATOM 1807 C CA . TRP A 1 226 ? 7.805 -10.105 -15.943 1.00 96.69 226 TRP A CA 1
ATOM 1808 C C . TRP A 1 226 ? 7.461 -11.265 -15.001 1.00 96.69 226 TRP A C 1
ATOM 1810 O O . TRP A 1 226 ? 6.299 -11.662 -14.916 1.00 96.69 226 TRP A O 1
ATOM 1820 N N . ASN A 1 227 ? 8.437 -11.776 -14.240 1.00 95.69 227 ASN A N 1
ATOM 1821 C CA . ASN A 1 227 ? 8.203 -12.855 -13.274 1.00 95.69 227 ASN A CA 1
ATOM 1822 C C . ASN A 1 227 ? 7.134 -12.482 -12.232 1.00 95.69 227 ASN A C 1
ATOM 1824 O O . ASN A 1 227 ? 6.323 -13.329 -11.853 1.00 95.69 227 ASN A O 1
ATOM 1828 N N . LYS A 1 228 ? 7.119 -11.227 -11.766 1.00 96.25 228 LYS A N 1
ATOM 1829 C CA . LYS A 1 228 ? 6.132 -10.733 -10.796 1.00 96.25 228 LYS A CA 1
ATOM 1830 C C . LYS A 1 228 ? 4.743 -10.621 -11.427 1.00 96.25 228 LYS A C 1
ATOM 1832 O O . LYS A 1 228 ? 3.785 -11.135 -10.856 1.00 96.25 228 LYS A O 1
ATOM 1837 N N . VAL A 1 229 ? 4.642 -10.040 -12.624 1.00 96.81 229 VAL A N 1
ATOM 1838 C CA . VAL A 1 229 ? 3.387 -9.924 -13.392 1.00 96.81 229 VAL A CA 1
ATOM 1839 C C . VAL A 1 229 ? 2.790 -11.301 -13.698 1.00 96.81 229 VAL A C 1
ATOM 1841 O O . VAL A 1 229 ? 1.602 -11.515 -13.472 1.00 96.81 229 VAL A O 1
ATOM 1844 N N . ILE A 1 230 ? 3.611 -12.273 -14.105 1.00 95.06 230 ILE A N 1
ATOM 1845 C CA . ILE A 1 230 ? 3.185 -13.665 -14.296 1.00 95.06 230 ILE A CA 1
ATOM 1846 C C . ILE A 1 230 ? 2.706 -14.294 -12.981 1.00 95.06 230 ILE A C 1
ATOM 1848 O O . ILE A 1 230 ? 1.630 -14.893 -12.957 1.00 95.06 230 ILE A O 1
ATOM 1852 N N . LYS A 1 231 ? 3.433 -14.118 -11.867 1.00 94.06 231 LYS A N 1
ATOM 1853 C CA . LYS A 1 231 ? 3.007 -14.610 -10.541 1.00 94.06 231 LYS A CA 1
ATOM 1854 C C . LYS A 1 231 ? 1.648 -14.026 -10.126 1.00 94.06 231 LYS A C 1
ATOM 1856 O O . LYS A 1 231 ? 0.806 -14.765 -9.619 1.00 94.06 231 LYS A O 1
ATOM 1861 N N . TRP A 1 232 ? 1.421 -12.731 -10.362 1.00 96.19 232 TRP A N 1
ATOM 1862 C CA . TRP A 1 232 ? 0.132 -12.070 -10.128 1.00 96.19 232 TRP A CA 1
ATOM 1863 C C . TRP A 1 232 ? -0.965 -12.660 -11.025 1.00 96.19 232 TRP A C 1
ATOM 1865 O O . TRP A 1 232 ? -1.979 -13.126 -10.514 1.00 96.19 232 TRP A O 1
ATOM 1875 N N . GLY A 1 233 ? -0.739 -12.759 -12.339 1.00 94.62 233 GLY A N 1
ATOM 1876 C CA . GLY A 1 233 ? -1.729 -13.291 -13.283 1.00 94.62 233 GLY A CA 1
ATOM 1877 C C . GLY A 1 233 ? -2.138 -14.738 -12.990 1.00 94.62 233 GLY A C 1
ATOM 1878 O O . GLY A 1 233 ? -3.322 -15.069 -13.066 1.00 94.62 233 GLY A O 1
ATOM 1879 N N . ILE A 1 234 ? -1.182 -15.589 -12.593 1.00 91.88 234 ILE A N 1
ATOM 1880 C CA . ILE A 1 234 ? -1.436 -16.972 -12.158 1.00 91.88 234 ILE A CA 1
ATOM 1881 C C . ILE A 1 234 ? -2.286 -16.995 -10.881 1.00 91.88 234 ILE A C 1
ATOM 1883 O O . ILE A 1 234 ? -3.243 -17.765 -10.805 1.00 91.88 234 ILE A O 1
ATOM 1887 N N . PHE A 1 235 ? -1.989 -16.138 -9.898 1.00 91.06 235 PHE A N 1
ATOM 1888 C CA . PHE A 1 235 ? -2.780 -16.029 -8.667 1.00 91.06 235 PHE A CA 1
ATOM 1889 C C . PHE A 1 235 ? -4.231 -15.607 -8.959 1.00 91.06 235 PHE A C 1
ATOM 1891 O O . PHE A 1 235 ? -5.165 -16.239 -8.466 1.00 91.06 235 PHE A O 1
ATOM 1898 N N . GLN A 1 236 ? -4.432 -14.632 -9.853 1.00 91.19 236 GLN A N 1
ATOM 1899 C CA . GLN A 1 236 ? -5.767 -14.200 -10.293 1.00 91.19 236 GLN A CA 1
ATOM 1900 C C . GLN A 1 236 ? -6.544 -15.274 -11.082 1.00 91.19 236 GLN A C 1
ATOM 1902 O O . GLN A 1 236 ? -7.757 -15.157 -11.238 1.00 91.19 236 GLN A O 1
ATOM 1907 N N . CYS A 1 237 ? -5.898 -16.348 -11.558 1.00 87.00 237 CYS A N 1
ATOM 1908 C CA . CYS A 1 237 ? -6.607 -17.483 -12.165 1.00 87.00 237 CYS A CA 1
ATOM 1909 C C . CYS A 1 237 ? -7.305 -18.387 -11.127 1.00 87.00 237 CYS A C 1
ATOM 1911 O O . CYS A 1 237 ? -8.166 -19.173 -11.515 1.00 87.00 237 CYS A O 1
ATOM 1913 N N . GLN A 1 238 ? -6.933 -18.304 -9.839 1.00 78.25 238 GLN A N 1
ATOM 1914 C CA . GLN A 1 238 ? -7.493 -19.004 -8.659 1.00 78.25 238 GLN A CA 1
ATOM 1915 C C . GLN A 1 238 ? -7.525 -20.551 -8.670 1.00 78.25 238 GLN A C 1
ATOM 1917 O O . GLN A 1 238 ? -7.605 -21.163 -7.610 1.00 78.25 238 GLN A O 1
ATOM 1922 N N . SER A 1 239 ? -7.473 -21.204 -9.833 1.00 65.38 239 SER A N 1
ATOM 1923 C CA . SER A 1 239 ? -7.620 -22.659 -10.025 1.00 65.38 239 SER A CA 1
ATOM 1924 C C . SER A 1 239 ? -6.499 -23.281 -10.872 1.00 65.38 239 SER A C 1
ATOM 1926 O O . SER A 1 239 ? -6.605 -24.433 -11.290 1.00 65.38 239 SER A O 1
ATOM 1928 N N . SER A 1 240 ? -5.436 -22.529 -11.168 1.00 69.31 240 SER A N 1
ATOM 1929 C CA . SER A 1 240 ? -4.338 -23.008 -12.014 1.00 69.31 240 SER A CA 1
ATOM 1930 C C . SER A 1 240 ? -3.447 -24.035 -11.298 1.00 69.31 240 SER A C 1
ATOM 1932 O O . SER A 1 240 ? -3.063 -23.806 -10.150 1.00 69.31 240 SER A O 1
ATOM 1934 N N . PRO A 1 241 ? -3.038 -25.127 -11.972 1.00 68.69 241 PRO A N 1
ATOM 1935 C CA . PRO A 1 241 ? -2.030 -26.045 -11.451 1.00 68.69 241 PRO A CA 1
ATOM 1936 C C . PRO A 1 241 ? -0.675 -25.369 -11.211 1.00 68.69 241 PRO A C 1
ATOM 1938 O O . PRO A 1 241 ? -0.274 -24.479 -11.964 1.00 68.69 241 PRO A O 1
ATOM 1941 N N . ALA A 1 242 ? 0.061 -25.851 -10.206 1.00 72.81 242 ALA A N 1
ATOM 1942 C CA . ALA A 1 242 ? 1.377 -25.323 -9.838 1.00 72.81 242 ALA A CA 1
ATOM 1943 C C . ALA A 1 242 ? 2.487 -25.611 -10.872 1.00 72.81 242 ALA A C 1
ATOM 1945 O O . ALA A 1 242 ? 3.470 -24.878 -10.918 1.00 72.81 242 ALA A O 1
ATOM 1946 N N . ASP A 1 243 ? 2.334 -26.652 -11.699 1.00 78.00 243 ASP A N 1
ATOM 1947 C CA . ASP A 1 243 ? 3.269 -26.997 -12.777 1.00 78.00 243 ASP A CA 1
ATOM 1948 C C . ASP A 1 243 ? 2.665 -26.694 -14.156 1.00 78.00 243 ASP A C 1
ATOM 1950 O O . ASP A 1 243 ? 1.601 -27.213 -14.517 1.00 78.00 243 ASP A O 1
ATOM 1954 N N . LEU A 1 244 ? 3.396 -25.897 -14.941 1.00 81.06 244 LEU A N 1
ATOM 1955 C CA . LEU A 1 244 ? 3.112 -25.544 -16.333 1.00 81.06 244 LEU A CA 1
ATOM 1956 C C . LEU A 1 244 ? 2.906 -26.760 -17.246 1.00 81.06 244 LEU A C 1
ATOM 1958 O O . LEU A 1 244 ? 2.127 -26.660 -18.191 1.00 81.06 244 LEU A O 1
ATOM 1962 N N . SER A 1 245 ? 3.534 -27.909 -16.965 1.00 79.56 245 SER A N 1
ATOM 1963 C CA . SER A 1 245 ? 3.351 -29.131 -17.770 1.00 79.56 245 SER A CA 1
ATOM 1964 C C . SER A 1 245 ? 1.892 -29.613 -17.818 1.00 79.56 245 SER A C 1
ATOM 1966 O O . SER A 1 245 ? 1.469 -30.243 -18.786 1.00 79.56 245 SER A O 1
ATOM 1968 N N . SER A 1 246 ? 1.107 -29.271 -16.791 1.00 84.75 246 SER A N 1
ATOM 1969 C CA . SER A 1 246 ? -0.297 -29.661 -16.627 1.00 84.75 246 SER A CA 1
ATOM 1970 C C . SER A 1 246 ? -1.302 -28.580 -17.060 1.00 84.75 246 SER A C 1
ATOM 1972 O O . SER A 1 246 ? -2.506 -28.701 -16.815 1.00 84.75 246 SER A O 1
ATOM 1974 N N . TRP A 1 247 ? -0.839 -27.501 -17.702 1.00 86.75 247 TRP A N 1
ATOM 1975 C CA . TRP A 1 247 ? -1.711 -26.411 -18.136 1.00 86.75 247 TRP A CA 1
ATOM 1976 C C . TRP A 1 247 ? -2.472 -26.730 -19.427 1.00 86.75 247 TRP A C 1
ATOM 1978 O O . TRP A 1 247 ? -1.901 -27.106 -20.447 1.00 86.75 247 TRP A O 1
ATOM 1988 N N . THR A 1 248 ? -3.788 -26.507 -19.398 1.00 87.94 248 THR A N 1
ATOM 1989 C CA . THR A 1 248 ? -4.649 -26.612 -20.584 1.00 87.94 248 THR A CA 1
ATOM 1990 C C . THR A 1 248 ? -4.688 -25.280 -21.348 1.00 87.94 248 THR A C 1
ATOM 1992 O O . THR A 1 248 ? -4.473 -24.228 -20.736 1.00 87.94 248 THR A O 1
ATOM 1995 N N . PRO A 1 249 ? -5.061 -25.261 -22.645 1.00 87.94 249 PRO A N 1
ATOM 1996 C CA . PRO A 1 249 ? -5.268 -24.013 -23.389 1.00 87.94 249 PRO A CA 1
ATOM 1997 C C . PRO A 1 249 ? -6.239 -23.038 -22.700 1.00 87.94 249 PRO A C 1
ATOM 1999 O O . PRO A 1 249 ? -6.062 -21.829 -22.781 1.00 87.94 249 PRO A O 1
ATOM 2002 N N . ARG A 1 250 ? -7.221 -23.545 -21.936 1.00 87.62 250 ARG A N 1
ATOM 2003 C CA . ARG A 1 250 ? -8.155 -22.716 -21.154 1.00 87.62 250 ARG A CA 1
ATOM 2004 C C . ARG A 1 250 ? -7.473 -21.967 -20.000 1.00 87.62 250 ARG A C 1
ATOM 2006 O O . ARG A 1 250 ? -7.906 -20.866 -19.660 1.00 87.62 250 ARG A O 1
ATOM 2013 N N . HIS A 1 251 ? -6.424 -22.535 -19.401 1.00 90.12 251 HIS A N 1
ATOM 2014 C CA . HIS A 1 251 ? -5.643 -21.851 -18.363 1.00 90.12 251 HIS A CA 1
ATOM 2015 C C . HIS A 1 251 ? -4.827 -20.709 -18.984 1.00 90.12 251 HIS A C 1
ATOM 2017 O O . HIS A 1 251 ? -4.821 -19.604 -18.447 1.00 90.12 251 HIS A O 1
ATOM 2023 N N . PHE A 1 252 ? -4.222 -20.940 -20.156 1.00 90.88 252 PHE A N 1
ATOM 2024 C CA . PHE A 1 252 ? -3.541 -19.888 -20.915 1.00 90.88 252 PHE A CA 1
ATOM 2025 C C . PHE A 1 252 ? -4.499 -18.785 -21.378 1.00 90.88 252 PHE A C 1
ATOM 2027 O O . PHE A 1 252 ? -4.149 -17.619 -21.252 1.00 90.88 252 PHE A O 1
ATOM 2034 N N . GLU A 1 253 ? -5.717 -19.112 -21.819 1.00 91.00 253 GLU A N 1
ATOM 2035 C CA . GLU A 1 253 ? -6.720 -18.104 -22.201 1.00 91.00 253 GLU A CA 1
ATOM 2036 C C . GLU A 1 253 ? -7.178 -17.254 -21.001 1.00 91.00 253 GLU A C 1
ATOM 2038 O O . GLU A 1 253 ? -7.322 -16.038 -21.109 1.00 91.00 253 GLU A O 1
ATOM 2043 N N . THR A 1 254 ? -7.325 -17.868 -19.821 1.00 92.25 254 THR A N 1
ATOM 2044 C CA . THR A 1 254 ? -7.665 -17.145 -18.580 1.00 92.25 254 THR A CA 1
ATOM 2045 C C . THR A 1 254 ? -6.515 -16.228 -18.145 1.00 92.25 254 THR A C 1
ATOM 2047 O O . THR A 1 254 ? -6.740 -15.064 -17.818 1.00 92.25 254 THR A O 1
ATOM 2050 N N . LEU A 1 255 ? -5.268 -16.709 -18.218 1.00 93.25 255 LEU A N 1
ATOM 2051 C CA . LEU A 1 255 ? -4.072 -15.911 -17.932 1.00 93.25 255 LEU A CA 1
ATOM 2052 C C . LEU A 1 255 ? -3.886 -14.762 -18.943 1.00 93.25 255 LEU A C 1
ATOM 2054 O O . LEU A 1 255 ? -3.553 -13.649 -18.543 1.00 93.25 255 LEU A O 1
ATOM 2058 N N . ARG A 1 256 ? -4.143 -15.013 -20.234 1.00 92.19 256 ARG A N 1
ATOM 2059 C CA . ARG A 1 256 ? -4.148 -14.018 -21.321 1.00 92.19 256 ARG A CA 1
ATOM 2060 C C . ARG A 1 256 ? -5.184 -12.923 -21.060 1.00 92.19 256 ARG A C 1
ATOM 2062 O O . ARG A 1 256 ? -4.855 -11.751 -21.208 1.00 92.19 256 ARG A O 1
ATOM 2069 N N . GLY A 1 257 ? -6.395 -13.290 -20.635 1.00 92.19 257 GLY A N 1
ATOM 2070 C CA . GLY A 1 257 ? -7.434 -12.339 -20.231 1.00 92.19 257 GLY A CA 1
ATOM 2071 C C . GLY A 1 257 ? -6.992 -11.467 -19.053 1.00 92.19 257 GLY A C 1
ATOM 2072 O O . GLY A 1 257 ? -6.954 -10.242 -19.179 1.00 92.19 257 GLY A O 1
ATOM 2073 N N . ASN A 1 258 ? -6.572 -12.102 -17.954 1.00 92.38 258 ASN A N 1
ATOM 2074 C CA . ASN A 1 258 ? -6.129 -11.430 -16.726 1.00 92.38 258 ASN A CA 1
ATOM 2075 C C . ASN A 1 258 ? -4.917 -10.503 -16.930 1.00 92.38 258 ASN A C 1
ATOM 2077 O O . ASN A 1 258 ? -4.769 -9.536 -16.196 1.00 92.38 258 ASN A O 1
ATOM 2081 N N . LEU A 1 259 ? -4.037 -10.796 -17.894 1.00 94.81 259 LEU A N 1
ATOM 2082 C CA . LEU A 1 259 ? -2.831 -10.007 -18.174 1.00 94.81 259 LEU A CA 1
ATOM 2083 C C . LEU A 1 259 ? -2.944 -9.124 -19.427 1.00 94.81 259 LEU A C 1
ATOM 2085 O O . LEU A 1 259 ? -1.949 -8.522 -19.837 1.00 94.81 259 LEU A O 1
ATOM 2089 N N . SER A 1 260 ? -4.129 -9.010 -20.030 1.00 92.31 260 SER A N 1
ATOM 2090 C CA . SER A 1 260 ? -4.328 -8.322 -21.315 1.00 92.31 260 SER A CA 1
ATOM 2091 C C . SER A 1 260 ? -3.909 -6.845 -21.305 1.00 92.31 260 SER A C 1
ATOM 2093 O O . SER A 1 260 ? -3.337 -6.375 -22.288 1.00 92.31 260 SER A O 1
ATOM 2095 N N . ARG A 1 261 ? -4.105 -6.127 -20.188 1.00 93.06 261 ARG A N 1
ATOM 2096 C CA . ARG A 1 261 ? -3.632 -4.739 -20.003 1.00 93.06 261 ARG A CA 1
ATOM 2097 C C . ARG A 1 261 ? -2.174 -4.645 -19.542 1.00 93.06 261 ARG A C 1
ATOM 2099 O O . ARG A 1 261 ? -1.557 -3.599 -19.711 1.00 93.06 261 ARG A O 1
ATOM 2106 N N . CYS A 1 262 ? -1.609 -5.716 -18.981 1.00 94.44 262 CYS A N 1
ATOM 2107 C CA . CYS A 1 262 ? -0.238 -5.737 -18.462 1.00 94.44 262 CYS A CA 1
ATOM 2108 C C . CYS A 1 262 ? 0.799 -6.128 -19.525 1.00 94.44 262 CYS A C 1
ATOM 2110 O O . CYS A 1 262 ? 1.877 -5.544 -19.557 1.00 94.44 262 CYS A O 1
ATOM 2112 N N . ILE A 1 263 ? 0.491 -7.087 -20.406 1.00 92.38 263 ILE A N 1
ATOM 2113 C CA . ILE A 1 263 ? 1.420 -7.601 -21.432 1.00 92.38 263 ILE A CA 1
ATOM 2114 C C . ILE A 1 263 ? 1.935 -6.505 -22.387 1.00 92.38 263 ILE A C 1
ATOM 2116 O O . ILE A 1 263 ? 3.144 -6.475 -22.617 1.00 92.38 263 ILE A O 1
ATOM 2120 N N . PRO A 1 264 ? 1.110 -5.562 -22.894 1.00 89.31 264 PRO A N 1
ATOM 2121 C CA . PRO A 1 264 ? 1.596 -4.447 -23.717 1.00 89.31 264 PRO A CA 1
ATOM 2122 C C . PRO A 1 264 ? 2.550 -3.490 -22.985 1.00 89.31 264 PRO A C 1
ATOM 2124 O O . PRO A 1 264 ? 3.230 -2.700 -23.631 1.00 89.31 264 PRO A O 1
ATOM 2127 N N . LEU A 1 265 ? 2.601 -3.550 -21.648 1.00 90.69 265 LEU A N 1
ATOM 2128 C CA . LEU A 1 265 ? 3.449 -2.710 -20.799 1.00 90.69 265 LEU A CA 1
ATOM 2129 C C . LEU A 1 265 ? 4.786 -3.378 -20.433 1.00 90.69 265 LEU A C 1
ATOM 2131 O O . LEU A 1 265 ? 5.572 -2.786 -19.688 1.00 90.69 265 LEU A O 1
ATOM 2135 N N . ILE A 1 266 ? 5.056 -4.583 -20.950 1.00 92.44 266 ILE A N 1
ATOM 2136 C CA . ILE A 1 266 ? 6.326 -5.297 -20.778 1.00 92.44 266 ILE A CA 1
ATOM 2137 C C . ILE A 1 266 ? 7.265 -4.975 -21.945 1.00 92.44 266 ILE A C 1
ATOM 2139 O O . ILE A 1 266 ? 6.960 -5.230 -23.111 1.00 92.44 266 ILE A O 1
ATOM 2143 N N . ARG A 1 267 ? 8.450 -4.449 -21.636 1.00 89.06 267 ARG A N 1
ATOM 2144 C CA . ARG A 1 267 ? 9.503 -4.109 -22.609 1.00 89.06 267 ARG A CA 1
ATOM 2145 C C . ARG A 1 267 ? 10.311 -5.354 -22.981 1.00 89.06 267 ARG A C 1
ATOM 2147 O O . ARG A 1 267 ? 11.500 -5.439 -22.712 1.00 89.06 267 ARG A O 1
ATOM 2154 N N . PHE A 1 268 ? 9.659 -6.345 -23.592 1.00 88.00 268 PHE A N 1
ATOM 2155 C CA . PHE A 1 268 ? 10.236 -7.677 -23.840 1.00 88.00 268 PHE A CA 1
ATOM 2156 C C . PHE A 1 268 ? 11.616 -7.687 -24.535 1.00 88.00 268 PHE A C 1
ATOM 2158 O O . PHE A 1 268 ? 12.379 -8.621 -24.326 1.00 88.00 268 PHE A O 1
ATOM 2165 N N . PHE A 1 269 ? 11.964 -6.668 -25.326 1.00 82.44 269 PHE A N 1
ATOM 2166 C CA . PHE A 1 269 ? 13.274 -6.556 -25.987 1.00 82.44 269 PHE A CA 1
ATOM 2167 C C . PHE A 1 269 ? 14.436 -6.191 -25.036 1.00 82.44 269 PHE A C 1
ATOM 2169 O O . PHE A 1 269 ? 15.595 -6.399 -25.398 1.00 82.44 269 PHE A O 1
ATOM 2176 N N . ASP A 1 270 ? 14.135 -5.711 -23.821 1.00 84.56 270 ASP A N 1
ATOM 2177 C CA . ASP A 1 270 ? 15.099 -5.473 -22.731 1.00 84.56 270 ASP A CA 1
ATOM 2178 C C . ASP A 1 270 ? 15.456 -6.773 -21.973 1.00 84.56 270 ASP A C 1
ATOM 2180 O O . ASP A 1 270 ? 16.319 -6.780 -21.092 1.00 84.56 270 ASP A O 1
ATOM 2184 N N . ILE A 1 271 ? 14.778 -7.885 -22.278 1.00 88.31 271 ILE A N 1
ATOM 2185 C CA . ILE A 1 271 ? 15.009 -9.196 -21.663 1.00 88.31 271 ILE A CA 1
ATOM 2186 C C . ILE A 1 271 ? 16.182 -9.894 -22.370 1.00 88.31 271 ILE A C 1
ATOM 2188 O O . ILE A 1 271 ? 16.327 -9.827 -23.592 1.00 88.31 271 ILE A O 1
ATOM 2192 N N . SER A 1 272 ? 17.041 -10.583 -21.609 1.00 86.88 272 SER A N 1
ATOM 2193 C CA . SER A 1 272 ? 18.169 -11.323 -22.188 1.00 86.88 272 SER A CA 1
ATOM 2194 C C . SER A 1 272 ? 17.681 -12.497 -23.050 1.00 86.88 272 SER A C 1
ATOM 2196 O O . SER A 1 272 ? 16.624 -13.070 -22.792 1.00 86.88 272 SER A O 1
ATOM 2198 N N . SER A 1 273 ? 18.452 -12.907 -24.065 1.00 87.38 273 SER A N 1
ATOM 2199 C CA . SER A 1 273 ? 18.073 -14.069 -24.893 1.00 87.38 273 SER A CA 1
ATOM 2200 C C . SER A 1 273 ? 17.954 -15.356 -24.059 1.00 87.38 273 SER A C 1
ATOM 2202 O O . SER A 1 273 ? 17.085 -16.184 -24.320 1.00 87.38 273 SER A O 1
ATOM 2204 N N . GLU A 1 274 ? 18.769 -15.508 -23.011 1.00 90.38 274 GLU A N 1
ATOM 2205 C CA . GLU A 1 274 ? 18.674 -16.633 -22.076 1.00 90.38 274 GLU A CA 1
ATOM 2206 C C . GLU A 1 274 ? 17.358 -16.600 -21.281 1.00 90.38 274 GLU A C 1
ATOM 2208 O O . GLU A 1 274 ? 16.590 -17.565 -21.303 1.00 90.38 274 GLU A O 1
ATOM 2213 N N . ASP A 1 275 ? 17.052 -15.463 -20.651 1.00 93.38 275 ASP A N 1
ATOM 2214 C CA . ASP A 1 275 ? 15.810 -15.252 -19.907 1.00 93.38 275 ASP A CA 1
ATOM 2215 C C . ASP A 1 275 ? 14.566 -15.399 -20.794 1.00 93.38 275 ASP A C 1
ATOM 2217 O O . ASP A 1 275 ? 13.564 -15.970 -20.362 1.00 93.38 275 ASP A O 1
ATOM 2221 N N . PHE A 1 276 ? 14.617 -14.925 -22.042 1.00 92.06 276 PHE A N 1
ATOM 2222 C CA . PHE A 1 276 ? 13.525 -15.083 -22.998 1.00 92.06 276 PHE A CA 1
ATOM 2223 C C . PHE A 1 276 ? 13.198 -16.566 -23.209 1.00 92.06 276 PHE A C 1
ATOM 2225 O O . PHE A 1 276 ? 12.054 -16.976 -23.003 1.00 92.06 276 PHE A O 1
ATOM 2232 N N . HIS A 1 277 ? 14.197 -17.391 -23.536 1.00 90.69 277 HIS A N 1
ATOM 2233 C CA . HIS A 1 277 ? 13.987 -18.821 -23.773 1.00 90.69 277 HIS A CA 1
ATOM 2234 C C . HIS A 1 277 ? 13.578 -19.585 -22.501 1.00 90.69 277 HIS A C 1
ATOM 2236 O O . HIS A 1 277 ? 12.756 -20.496 -22.588 1.00 90.69 277 HIS A O 1
ATOM 2242 N N . GLN A 1 278 ? 14.109 -19.221 -21.327 1.00 92.19 278 GLN A N 1
ATOM 2243 C CA . GLN A 1 278 ? 13.829 -19.929 -20.069 1.00 92.19 278 GLN A CA 1
ATOM 2244 C C . GLN A 1 278 ? 12.516 -19.503 -19.385 1.00 92.19 278 GLN A C 1
ATOM 2246 O O . GLN A 1 278 ? 11.866 -20.331 -18.750 1.00 92.19 278 GLN A O 1
ATOM 2251 N N . ARG A 1 279 ? 12.134 -18.219 -19.460 1.00 92.62 279 ARG A N 1
ATOM 2252 C CA . ARG A 1 279 ? 11.109 -17.606 -18.583 1.00 92.62 279 ARG A CA 1
ATOM 2253 C C . ARG A 1 279 ? 9.977 -16.896 -19.330 1.00 92.62 279 ARG A C 1
ATOM 2255 O O . ARG A 1 279 ? 8.910 -16.718 -18.747 1.00 92.62 279 ARG A O 1
ATOM 2262 N N . VAL A 1 280 ? 10.169 -16.502 -20.593 1.00 93.88 280 VAL A N 1
ATOM 2263 C CA . VAL A 1 280 ? 9.128 -15.846 -21.416 1.00 93.88 280 VAL A CA 1
ATOM 2264 C C . VAL A 1 280 ? 8.476 -16.845 -22.374 1.00 93.88 280 VAL A C 1
ATOM 2266 O O . VAL A 1 280 ? 7.255 -16.992 -22.384 1.00 93.88 280 VAL A O 1
ATOM 2269 N N . LEU A 1 281 ? 9.287 -17.591 -23.128 1.00 92.00 281 LEU A N 1
ATOM 2270 C CA . LEU A 1 281 ? 8.853 -18.551 -24.145 1.00 92.00 281 LEU A CA 1
ATOM 2271 C C . LEU A 1 281 ? 7.893 -19.654 -23.634 1.00 92.00 281 LEU A C 1
ATOM 2273 O O . LEU A 1 281 ? 6.967 -19.986 -24.377 1.00 92.00 281 LEU A O 1
ATOM 2277 N N . PRO A 1 282 ? 7.988 -20.178 -22.388 1.00 92.44 282 PRO A N 1
ATOM 2278 C CA . PRO A 1 282 ? 6.983 -21.107 -21.850 1.00 92.44 282 PRO A CA 1
ATOM 2279 C C . PRO A 1 282 ? 5.554 -20.537 -21.821 1.00 92.44 282 PRO A C 1
ATOM 2281 O O . PRO A 1 282 ? 4.584 -21.288 -21.902 1.00 92.44 282 PRO A O 1
ATOM 2284 N N . PHE A 1 283 ? 5.417 -19.210 -21.759 1.00 92.81 283 PHE A N 1
ATOM 2285 C CA . PHE A 1 283 ? 4.142 -18.493 -21.751 1.00 92.81 283 PHE A CA 1
ATOM 2286 C C . PHE A 1 283 ? 3.758 -17.923 -23.124 1.00 92.81 283 PHE A C 1
ATOM 2288 O O . PHE A 1 283 ? 2.811 -17.147 -23.203 1.00 92.81 283 PHE A O 1
ATOM 2295 N N . GLN A 1 284 ? 4.424 -18.311 -24.220 1.00 91.31 284 GLN A N 1
ATOM 2296 C CA . GLN A 1 284 ? 4.174 -17.768 -25.568 1.00 91.31 284 GLN A CA 1
ATOM 2297 C C . GLN A 1 284 ? 2.686 -17.714 -25.976 1.00 91.31 284 GLN A C 1
ATOM 2299 O O . GLN A 1 284 ? 2.281 -16.794 -26.675 1.00 91.31 284 GLN A O 1
ATOM 2304 N N . GLN A 1 285 ? 1.851 -18.630 -25.468 1.00 90.31 285 GLN A N 1
ATOM 2305 C CA . GLN A 1 285 ? 0.399 -18.662 -25.694 1.00 90.31 285 GLN A CA 1
ATOM 2306 C C . GLN A 1 285 ? -0.376 -17.439 -25.160 1.00 90.31 285 GLN A C 1
ATOM 2308 O O . GLN A 1 285 ? -1.520 -17.245 -25.570 1.00 90.31 285 GLN A O 1
ATOM 2313 N N . ILE A 1 286 ? 0.190 -16.604 -24.279 1.00 92.56 286 ILE A N 1
ATOM 2314 C CA . ILE A 1 286 ? -0.460 -15.355 -23.824 1.00 92.56 286 ILE A CA 1
ATOM 2315 C C . ILE A 1 286 ? 0.043 -14.109 -24.565 1.00 92.56 286 ILE A C 1
ATOM 2317 O O . ILE A 1 286 ? -0.607 -13.069 -24.515 1.00 92.56 286 ILE A O 1
ATOM 2321 N N . ILE A 1 287 ? 1.181 -14.204 -25.258 1.00 89.50 287 ILE A N 1
ATOM 2322 C CA . ILE A 1 287 ? 1.814 -13.079 -25.955 1.00 89.50 287 ILE A CA 1
ATOM 2323 C C . ILE A 1 287 ? 1.154 -12.917 -27.338 1.00 89.50 287 ILE A C 1
ATOM 2325 O O . ILE A 1 287 ? 0.999 -13.912 -28.044 1.00 89.50 287 ILE A O 1
ATOM 2329 N N . PRO A 1 288 ? 0.775 -11.697 -27.768 1.00 87.88 288 PRO A N 1
ATOM 2330 C CA . PRO A 1 288 ? 0.257 -11.468 -29.116 1.00 87.88 288 PRO A CA 1
ATOM 2331 C C . PRO A 1 288 ? 1.248 -11.902 -30.205 1.00 87.88 288 PRO A C 1
ATOM 2333 O O . PRO A 1 288 ? 2.416 -11.511 -30.168 1.00 87.88 288 PRO A O 1
ATOM 2336 N N . ASP A 1 289 ? 0.772 -12.636 -31.216 1.00 86.25 289 ASP A N 1
ATOM 2337 C CA . ASP A 1 289 ? 1.609 -13.272 -32.252 1.00 86.25 289 ASP A CA 1
ATOM 2338 C C . ASP A 1 289 ? 2.564 -12.296 -32.967 1.00 86.25 289 ASP A C 1
ATOM 2340 O O . ASP A 1 289 ? 3.684 -12.656 -33.329 1.00 86.25 289 ASP A O 1
ATOM 2344 N N . GLN A 1 290 ? 2.141 -11.038 -33.140 1.00 81.19 290 GLN A N 1
ATOM 2345 C CA . GLN A 1 290 ? 2.951 -9.969 -33.736 1.00 81.19 290 GLN A CA 1
ATOM 2346 C C . GLN A 1 290 ? 4.191 -9.634 -32.888 1.00 81.19 290 GLN A C 1
ATOM 2348 O O . GLN A 1 290 ? 5.282 -9.465 -33.432 1.00 81.19 290 GLN A O 1
ATOM 2353 N N . ILE A 1 291 ? 4.030 -9.580 -31.561 1.00 82.44 291 ILE A N 1
ATOM 2354 C CA . ILE A 1 291 ? 5.113 -9.332 -30.599 1.00 82.44 291 ILE A CA 1
ATOM 2355 C C . ILE A 1 291 ? 5.992 -10.582 -30.498 1.00 82.44 291 ILE A C 1
ATOM 2357 O O . ILE A 1 291 ? 7.212 -10.487 -30.616 1.00 82.44 291 ILE A O 1
ATOM 2361 N N . LEU A 1 292 ? 5.376 -11.763 -30.354 1.00 87.06 292 LEU A N 1
ATOM 2362 C CA . LEU A 1 292 ? 6.083 -13.041 -30.250 1.00 87.06 292 LEU A CA 1
ATOM 2363 C C . LEU A 1 292 ? 7.000 -13.287 -31.458 1.00 87.06 292 LEU A C 1
ATOM 2365 O O . LEU A 1 292 ? 8.163 -13.645 -31.279 1.00 87.06 292 LEU A O 1
ATOM 2369 N N . LYS A 1 293 ? 6.513 -13.040 -32.682 1.00 84.62 293 LYS A N 1
ATOM 2370 C CA . LYS A 1 293 ? 7.335 -13.148 -33.892 1.00 84.62 293 LYS A CA 1
ATOM 2371 C C . LYS A 1 293 ? 8.522 -12.179 -33.856 1.00 84.62 293 LYS A C 1
ATOM 2373 O O . LYS A 1 293 ? 9.648 -12.603 -34.102 1.00 84.62 293 LYS A O 1
ATOM 2378 N N . GLY A 1 294 ? 8.283 -10.909 -33.515 1.00 82.44 294 GLY A N 1
ATOM 2379 C CA . GLY A 1 294 ? 9.340 -9.898 -33.416 1.00 82.44 294 GLY A CA 1
ATOM 2380 C C . GLY A 1 294 ? 10.438 -10.272 -32.415 1.00 82.44 294 GLY A C 1
ATOM 2381 O O . GLY A 1 294 ? 11.614 -10.063 -32.698 1.00 82.44 294 GLY A O 1
ATOM 2382 N N . LEU A 1 295 ? 10.074 -10.888 -31.285 1.00 84.44 295 LEU A N 1
ATOM 2383 C CA . LEU A 1 295 ? 11.028 -11.380 -30.285 1.00 84.44 295 LEU A CA 1
ATOM 2384 C C . LEU A 1 295 ? 11.847 -12.575 -30.785 1.00 84.44 295 LEU A C 1
ATOM 2386 O O . LEU A 1 295 ? 13.057 -12.619 -30.569 1.00 84.44 295 LEU A O 1
ATOM 2390 N N . ILE A 1 296 ? 11.218 -13.521 -31.491 1.00 85.31 296 ILE A N 1
ATOM 2391 C CA . ILE A 1 296 ? 11.922 -14.660 -32.098 1.00 85.31 296 ILE A CA 1
ATOM 2392 C C . ILE A 1 296 ? 12.922 -14.168 -33.154 1.00 85.31 296 ILE A C 1
ATOM 2394 O O . ILE A 1 296 ? 14.078 -14.591 -33.134 1.00 85.31 296 ILE A O 1
ATOM 2398 N N . ASP A 1 297 ? 12.516 -13.254 -34.040 1.00 81.75 297 ASP A N 1
ATOM 2399 C CA . ASP A 1 297 ? 13.388 -12.700 -35.083 1.00 81.75 297 ASP A CA 1
ATOM 2400 C C . ASP A 1 297 ? 14.550 -11.874 -34.474 1.00 81.75 297 ASP A C 1
ATOM 2402 O O . ASP A 1 297 ? 15.701 -12.012 -34.903 1.00 81.75 297 ASP A O 1
ATOM 2406 N N . TYR A 1 298 ? 14.287 -11.095 -33.415 1.00 82.12 298 TYR A N 1
ATOM 2407 C CA . TYR A 1 298 ? 15.299 -10.345 -32.656 1.00 82.12 298 TYR A CA 1
ATOM 2408 C C . TYR A 1 298 ? 16.330 -11.267 -31.986 1.00 82.12 298 TYR A C 1
ATOM 2410 O O . TYR A 1 298 ? 17.524 -11.170 -32.274 1.00 82.12 298 TYR A O 1
ATOM 2418 N N . HIS A 1 299 ? 15.897 -12.211 -31.143 1.00 81.25 299 HIS A N 1
ATOM 2419 C CA . HIS A 1 299 ? 16.811 -13.077 -30.388 1.00 81.25 299 HIS A CA 1
ATOM 2420 C C . HIS A 1 299 ? 17.544 -14.118 -31.250 1.00 81.25 299 HIS A C 1
ATOM 2422 O O . HIS A 1 299 ? 18.582 -14.628 -30.825 1.00 81.25 299 HIS A O 1
ATOM 2428 N N . ARG A 1 300 ? 17.029 -14.445 -32.446 1.00 77.75 300 ARG A N 1
ATOM 2429 C CA . ARG A 1 300 ? 17.616 -15.451 -33.349 1.00 77.75 300 ARG A CA 1
ATOM 2430 C C . ARG A 1 300 ? 18.525 -14.872 -34.432 1.00 77.75 300 ARG A C 1
ATOM 2432 O O . ARG A 1 300 ? 19.445 -15.567 -34.858 1.00 77.75 300 ARG A O 1
ATOM 2439 N N . ALA A 1 301 ? 18.259 -13.654 -34.905 1.00 70.31 301 ALA A N 1
ATOM 2440 C CA . ALA A 1 301 ? 18.965 -13.060 -36.046 1.00 70.31 301 ALA A CA 1
ATOM 2441 C C . ALA A 1 301 ? 19.467 -11.623 -35.810 1.00 70.31 301 ALA A C 1
ATOM 2443 O O . ALA A 1 301 ? 20.134 -11.068 -36.681 1.00 70.31 301 ALA A O 1
ATOM 2444 N N . GLY A 1 302 ? 19.184 -11.015 -34.651 1.00 62.91 302 GLY A N 1
ATOM 2445 C CA . GLY A 1 302 ? 19.653 -9.669 -34.307 1.00 62.91 302 GLY A CA 1
ATOM 2446 C C . GLY A 1 302 ? 18.960 -8.539 -35.076 1.00 62.91 302 GLY A C 1
ATOM 2447 O O . GLY A 1 302 ? 19.458 -7.413 -35.084 1.00 62.91 302 GLY A O 1
ATOM 2448 N N . TYR A 1 303 ? 17.830 -8.810 -35.738 1.00 63.91 303 TYR A N 1
ATOM 2449 C CA . TYR A 1 303 ? 17.066 -7.777 -36.434 1.00 63.91 303 TYR A CA 1
ATOM 2450 C C . TYR A 1 303 ? 16.405 -6.825 -35.436 1.00 63.91 303 TYR A C 1
ATOM 2452 O O . TYR A 1 303 ? 15.682 -7.261 -34.542 1.00 63.91 303 TYR A O 1
ATOM 2460 N N . ALA A 1 304 ? 16.607 -5.518 -35.619 1.00 55.56 304 ALA A N 1
ATOM 2461 C CA . ALA A 1 304 ? 15.876 -4.507 -34.864 1.00 55.56 304 ALA A CA 1
ATOM 2462 C C . ALA A 1 304 ? 14.359 -4.644 -35.133 1.00 55.56 304 ALA A C 1
ATOM 2464 O O . ALA A 1 304 ? 13.963 -4.764 -36.299 1.00 55.56 304 ALA A O 1
ATOM 2465 N N . PRO A 1 305 ? 13.504 -4.641 -34.095 1.00 57.72 305 PRO A N 1
ATOM 2466 C CA . PRO A 1 305 ? 12.072 -4.846 -34.267 1.00 57.72 305 PRO A CA 1
ATOM 2467 C C . PRO A 1 305 ? 11.410 -3.680 -35.012 1.00 57.72 305 PRO A C 1
ATOM 2469 O O . PRO A 1 305 ? 11.735 -2.513 -34.813 1.00 57.72 305 PRO A O 1
ATOM 2472 N N . ILE A 1 306 ? 10.444 -4.021 -35.867 1.00 53.94 306 ILE A N 1
ATOM 2473 C CA . ILE A 1 306 ? 9.690 -3.067 -36.702 1.00 53.94 306 ILE A CA 1
ATOM 2474 C C . ILE A 1 306 ? 8.469 -2.503 -35.943 1.00 53.94 306 ILE A C 1
ATOM 2476 O O . ILE A 1 306 ? 7.936 -1.452 -36.289 1.00 53.94 306 ILE A O 1
ATOM 2480 N N . THR A 1 307 ? 8.018 -3.196 -34.895 1.00 56.00 307 THR A N 1
ATOM 2481 C CA . THR A 1 307 ? 6.924 -2.768 -34.011 1.00 56.00 307 THR A CA 1
ATOM 2482 C C . THR A 1 307 ? 7.327 -1.569 -33.147 1.00 56.00 307 THR A C 1
ATOM 2484 O O . THR A 1 307 ? 8.450 -1.566 -32.638 1.00 56.00 307 THR A O 1
ATOM 2487 N N . PRO A 1 308 ? 6.425 -0.599 -32.889 1.00 54.09 308 PRO A N 1
ATOM 2488 C CA . PRO A 1 308 ? 6.698 0.483 -31.948 1.00 54.09 308 PRO A CA 1
ATOM 2489 C C . PRO A 1 308 ? 6.976 -0.093 -30.554 1.00 54.09 308 PRO A C 1
ATOM 2491 O O . PRO A 1 308 ? 6.155 -0.812 -29.988 1.00 54.09 308 PRO A O 1
ATOM 2494 N N . MET A 1 309 ? 8.157 0.208 -30.020 1.00 63.69 309 MET A N 1
ATOM 2495 C CA . MET A 1 309 ? 8.574 -0.206 -28.684 1.00 63.69 309 MET A CA 1
ATOM 2496 C C . MET A 1 309 ? 8.198 0.860 -27.654 1.00 63.69 309 MET A C 1
ATOM 2498 O O . MET A 1 309 ? 8.349 2.055 -27.912 1.00 63.69 309 MET A O 1
ATOM 2502 N N . LEU A 1 310 ? 7.811 0.429 -26.452 1.00 67.94 310 LEU A N 1
ATOM 2503 C CA . LEU A 1 310 ? 7.957 1.284 -25.274 1.00 67.94 310 LEU A CA 1
ATOM 2504 C C . LEU A 1 310 ? 9.451 1.591 -25.056 1.00 67.94 310 LEU A C 1
ATOM 2506 O O . LEU A 1 310 ? 10.285 0.722 -25.329 1.00 67.94 310 LEU A O 1
ATOM 2510 N N . PRO A 1 311 ? 9.811 2.794 -24.572 1.00 67.31 311 PRO A N 1
ATOM 2511 C CA . PRO A 1 311 ? 11.196 3.100 -24.237 1.00 67.31 311 PRO A CA 1
ATOM 2512 C C . PRO A 1 311 ? 11.702 2.122 -23.172 1.00 67.31 311 PRO A C 1
ATOM 2514 O O . PRO A 1 311 ? 10.952 1.742 -22.269 1.00 67.31 311 PRO A O 1
ATOM 2517 N N . SER A 1 312 ? 12.970 1.717 -23.284 1.00 72.69 312 SER A N 1
ATOM 2518 C CA . SER A 1 312 ? 13.594 0.793 -22.334 1.00 72.69 312 SER A CA 1
ATOM 2519 C C . SER A 1 312 ? 13.452 1.297 -20.898 1.00 72.69 312 SER A C 1
ATOM 2521 O O . SER A 1 312 ? 13.560 2.505 -20.649 1.00 72.69 312 SER A O 1
ATOM 2523 N N . ARG A 1 313 ? 13.219 0.376 -19.953 1.00 76.44 313 ARG A N 1
ATOM 2524 C CA . ARG A 1 313 ? 13.016 0.710 -18.538 1.00 76.44 313 ARG A CA 1
ATOM 2525 C C . ARG A 1 313 ? 14.361 1.016 -17.886 1.00 76.44 313 ARG A C 1
ATOM 2527 O O . ARG A 1 313 ? 14.960 0.208 -17.182 1.00 76.44 313 ARG A O 1
ATOM 2534 N N . SER A 1 314 ? 14.884 2.190 -18.211 1.00 59.25 314 SER A N 1
ATOM 2535 C CA . SER A 1 314 ? 16.204 2.602 -17.778 1.00 59.25 314 SER A CA 1
ATOM 2536 C C . SER A 1 314 ? 16.155 3.234 -16.385 1.00 59.25 314 SER A C 1
ATOM 2538 O O . SER A 1 314 ? 15.359 4.146 -16.148 1.00 59.25 314 SER A O 1
ATOM 2540 N N . PRO A 1 315 ? 17.133 2.921 -15.517 1.00 51.03 315 PRO A N 1
ATOM 2541 C CA . PRO A 1 315 ? 17.532 3.761 -14.391 1.00 51.03 315 PRO A CA 1
ATOM 2542 C C . PRO A 1 315 ? 18.004 5.187 -14.768 1.00 51.03 315 PRO A C 1
ATOM 2544 O O . PRO A 1 315 ? 18.650 5.836 -13.947 1.00 51.03 315 PRO A O 1
ATOM 2547 N N . PHE A 1 316 ? 17.666 5.715 -15.958 1.00 45.00 316 PHE A N 1
ATOM 2548 C CA . PHE A 1 316 ? 17.775 7.123 -16.375 1.00 45.00 316 PHE A CA 1
ATOM 2549 C C . PHE A 1 316 ? 16.834 8.056 -15.590 1.00 45.00 316 PHE A C 1
ATOM 2551 O O . PHE A 1 316 ? 16.135 8.916 -16.122 1.00 45.00 316 PHE A O 1
ATOM 2558 N N . MET A 1 317 ? 16.932 7.975 -14.272 1.00 41.78 317 MET A N 1
ATOM 2559 C CA . MET A 1 317 ? 16.971 9.162 -13.449 1.00 41.78 317 MET A CA 1
ATOM 2560 C C . MET A 1 317 ? 18.246 9.108 -12.605 1.00 41.78 317 MET A C 1
ATOM 2562 O O . MET A 1 317 ? 18.284 8.474 -11.550 1.00 41.78 317 MET A O 1
ATOM 2566 N N . TYR A 1 318 ? 19.241 9.854 -13.100 1.00 45.38 318 TYR A N 1
ATOM 2567 C CA . TYR A 1 318 ? 20.478 10.260 -12.427 1.00 45.38 318 TYR A CA 1
ATOM 2568 C C . TYR A 1 318 ? 21.571 9.186 -12.302 1.00 45.38 318 TYR A C 1
ATOM 2570 O O . TYR A 1 318 ? 21.634 8.437 -11.335 1.00 45.38 318 TYR A O 1
ATOM 2578 N N . SER A 1 319 ? 22.562 9.281 -13.195 1.00 40.56 319 SER A N 1
ATOM 2579 C CA . SER A 1 319 ? 23.975 9.060 -12.834 1.00 40.56 319 SER A CA 1
ATOM 2580 C C . SER A 1 319 ? 24.569 10.268 -12.083 1.00 40.56 319 SER A C 1
ATOM 2582 O O . SER A 1 319 ? 25.782 10.430 -12.054 1.00 40.56 319 SER A O 1
ATOM 2584 N N . SER A 1 320 ? 23.703 11.159 -11.592 1.00 50.25 320 SER A N 1
ATOM 2585 C CA . SER A 1 320 ? 24.018 12.473 -11.048 1.00 50.25 320 SER A CA 1
ATOM 2586 C C . SER A 1 320 ? 24.021 12.395 -9.525 1.00 50.25 320 SER A C 1
ATOM 2588 O O . SER A 1 320 ? 23.021 11.960 -8.950 1.00 50.25 320 SER A O 1
ATOM 2590 N N . THR A 1 321 ? 25.100 12.816 -8.865 1.00 56.38 321 THR A N 1
ATOM 2591 C CA . THR A 1 321 ? 25.104 12.989 -7.397 1.00 56.38 321 THR A CA 1
ATOM 2592 C C . THR A 1 321 ? 24.266 14.201 -6.982 1.00 56.38 321 THR A C 1
ATOM 2594 O O . THR A 1 321 ? 23.685 14.223 -5.893 1.00 56.38 321 THR A O 1
ATOM 2597 N N . LEU A 1 322 ? 24.158 15.192 -7.875 1.00 57.84 322 LEU A N 1
ATOM 2598 C CA . LEU A 1 322 ? 23.577 16.510 -7.616 1.00 57.84 322 LEU A CA 1
ATOM 2599 C C . LEU A 1 322 ? 22.069 16.587 -7.925 1.00 57.84 322 LEU A C 1
ATOM 2601 O O . LEU A 1 322 ? 21.316 17.302 -7.252 1.00 57.84 322 LEU A O 1
ATOM 2605 N N . LEU A 1 323 ? 21.596 15.861 -8.943 1.00 59.62 323 LEU A N 1
ATOM 2606 C CA . LEU A 1 323 ? 20.219 15.928 -9.431 1.00 59.62 323 LEU A CA 1
ATOM 2607 C C . LEU A 1 323 ? 19.332 14.795 -8.884 1.00 59.62 323 LEU A C 1
ATOM 2609 O O . LEU A 1 323 ? 19.744 13.651 -8.741 1.00 59.62 323 LEU A O 1
ATOM 2613 N N . ARG A 1 324 ? 18.072 15.128 -8.571 1.00 60.59 324 ARG A N 1
ATOM 2614 C CA . ARG A 1 324 ? 17.052 14.219 -8.009 1.00 60.59 324 ARG A CA 1
ATOM 2615 C C . ARG A 1 324 ? 15.751 14.302 -8.808 1.00 60.59 324 ARG A C 1
ATOM 2617 O O . ARG A 1 324 ? 15.552 15.277 -9.522 1.00 60.59 324 ARG A O 1
ATOM 2624 N N . LYS A 1 325 ? 14.826 13.340 -8.638 1.00 57.03 325 LYS A N 1
ATOM 2625 C CA . LYS A 1 325 ? 13.561 13.181 -9.411 1.00 57.03 325 LYS A CA 1
ATOM 2626 C C . LYS A 1 325 ? 12.794 14.493 -9.635 1.00 57.03 325 LYS A C 1
ATOM 2628 O O . LYS A 1 325 ? 12.401 14.812 -10.754 1.00 57.03 325 LYS A O 1
ATOM 2633 N N . GLN A 1 326 ? 12.685 15.292 -8.581 1.00 59.00 326 GLN A N 1
ATOM 2634 C CA . GLN A 1 326 ? 12.099 16.633 -8.571 1.00 59.00 326 GLN A CA 1
ATOM 2635 C C . GLN A 1 326 ? 12.800 17.673 -9.483 1.00 59.00 326 GLN A C 1
ATOM 2637 O O . GLN A 1 326 ? 12.121 18.532 -10.042 1.00 59.00 326 GLN A O 1
ATOM 2642 N N . HIS A 1 327 ? 14.121 17.593 -9.693 1.00 65.69 327 HIS A N 1
ATOM 2643 C CA . HIS A 1 327 ? 14.879 18.523 -10.543 1.00 65.69 327 HIS A CA 1
ATOM 2644 C C . HIS A 1 327 ? 14.619 18.269 -12.032 1.00 65.69 327 HIS A C 1
ATOM 2646 O O . HIS A 1 327 ? 14.450 19.232 -12.772 1.00 65.69 327 HIS A O 1
ATOM 2652 N N . ALA A 1 328 ? 14.478 17.020 -12.504 1.00 60.03 328 ALA A N 1
ATOM 2653 C CA . ALA A 1 328 ? 14.065 16.812 -13.901 1.00 60.03 328 ALA A CA 1
ATOM 2654 C C . ALA A 1 328 ? 12.644 17.322 -14.179 1.00 60.03 328 ALA A C 1
ATOM 2656 O O . ALA A 1 328 ? 12.360 17.695 -15.312 1.00 60.03 328 ALA A O 1
ATOM 2657 N N . LYS A 1 329 ? 11.764 17.425 -13.171 1.00 58.91 329 LYS A N 1
ATOM 2658 C CA . LYS A 1 329 ? 10.444 18.075 -13.308 1.00 58.91 329 LYS A CA 1
ATOM 2659 C C . LYS A 1 329 ? 10.535 19.608 -13.430 1.00 58.91 329 LYS A C 1
ATOM 2661 O O . LYS A 1 329 ? 9.588 20.235 -13.895 1.00 58.91 329 LYS A O 1
ATOM 2666 N N . PHE A 1 330 ? 11.666 20.207 -13.050 1.00 62.03 330 PHE A N 1
ATOM 2667 C CA . PHE A 1 330 ? 12.031 21.586 -13.397 1.00 62.03 330 PHE A CA 1
ATOM 2668 C C . PHE A 1 330 ? 12.689 21.649 -14.789 1.00 62.03 330 PHE A C 1
ATOM 2670 O O . PHE A 1 330 ? 12.282 22.455 -15.620 1.00 62.03 330 PHE A O 1
ATOM 2677 N N . LEU A 1 331 ? 13.648 20.761 -15.084 1.00 64.00 331 LEU A N 1
ATOM 2678 C CA . LEU A 1 331 ? 14.410 20.787 -16.341 1.00 64.00 331 LEU A CA 1
ATOM 2679 C C . LEU A 1 331 ? 13.567 20.451 -17.582 1.00 64.00 331 LEU A C 1
ATOM 2681 O O . LEU A 1 331 ? 13.688 21.150 -18.579 1.00 64.00 331 LEU A O 1
ATOM 2685 N N . SER A 1 332 ? 12.675 19.456 -17.520 1.00 59.09 332 SER A N 1
ATOM 2686 C CA . SER A 1 332 ? 11.691 19.162 -18.586 1.00 59.09 332 SER A CA 1
ATOM 2687 C C . SER A 1 332 ? 10.899 20.413 -18.966 1.00 59.09 332 SER A C 1
ATOM 2689 O O . SER A 1 332 ? 10.941 20.851 -20.111 1.00 59.09 332 SER A O 1
ATOM 2691 N N . ARG A 1 333 ? 10.313 21.094 -17.976 1.00 58.00 333 ARG A N 1
ATOM 2692 C CA . ARG A 1 333 ? 9.616 22.375 -18.168 1.00 58.00 333 ARG A CA 1
ATOM 2693 C C . ARG A 1 333 ? 10.521 23.486 -18.707 1.00 58.00 333 ARG A C 1
ATOM 2695 O O . ARG A 1 333 ? 10.052 24.312 -19.481 1.00 58.00 333 ARG A O 1
ATOM 2702 N N . ALA A 1 334 ? 11.804 23.522 -18.349 1.00 61.25 334 ALA A N 1
ATOM 2703 C CA . ALA A 1 334 ? 12.754 24.478 -18.924 1.00 61.25 334 ALA A CA 1
ATOM 2704 C C . ALA A 1 334 ? 13.068 24.192 -20.412 1.00 61.25 334 ALA A C 1
ATOM 2706 O O . ALA A 1 334 ? 13.351 25.130 -21.161 1.00 61.25 334 ALA A O 1
ATOM 2707 N N . ILE A 1 335 ? 12.961 22.932 -20.847 1.00 60.72 335 ILE A N 1
ATOM 2708 C CA . ILE A 1 335 ? 13.166 22.464 -22.232 1.00 60.72 335 ILE A CA 1
ATOM 2709 C C . ILE A 1 335 ? 11.880 22.574 -23.077 1.00 60.72 335 ILE A C 1
ATOM 2711 O O . ILE A 1 335 ? 11.955 22.783 -24.284 1.00 60.72 335 ILE A O 1
ATOM 2715 N N . GLU A 1 336 ? 10.706 22.442 -22.456 1.00 52.19 336 GLU A N 1
ATOM 2716 C CA . GLU A 1 336 ? 9.381 22.496 -23.100 1.00 52.19 336 GLU A CA 1
ATOM 2717 C C . GLU A 1 336 ? 8.762 23.906 -23.101 1.00 52.19 336 GLU A C 1
ATOM 2719 O O . GLU A 1 336 ? 8.001 24.270 -23.996 1.00 52.19 336 GLU A O 1
ATOM 2724 N N . GLY A 1 337 ? 9.037 24.697 -22.062 1.00 49.12 337 GLY A N 1
ATOM 2725 C CA . GLY A 1 337 ? 8.244 25.865 -21.693 1.00 49.12 337 GLY A CA 1
ATOM 2726 C C . GLY A 1 337 ? 8.671 27.169 -22.356 1.00 49.12 337 GLY A C 1
ATOM 2727 O O . GLY A 1 337 ? 9.329 27.997 -21.722 1.00 49.12 337 GLY A O 1
ATOM 2728 N N . SER A 1 338 ? 8.194 27.420 -23.575 1.00 47.25 338 SER A N 1
ATOM 2729 C CA . SER A 1 338 ? 8.213 28.753 -24.208 1.00 47.25 338 SER A CA 1
ATOM 2730 C C . SER A 1 338 ? 7.181 29.739 -23.614 1.00 47.25 338 SER A C 1
ATOM 2732 O O . SER A 1 338 ? 6.882 30.757 -24.235 1.00 47.25 338 SER A O 1
ATOM 2734 N N . SER A 1 339 ? 6.608 29.460 -22.433 1.00 31.41 339 SER A N 1
ATOM 2735 C CA . SER A 1 339 ? 5.566 30.292 -21.813 1.00 31.41 339 SER A CA 1
ATOM 2736 C C . SER A 1 339 ? 5.503 30.201 -20.275 1.00 31.41 339 SER A C 1
ATOM 2738 O O . SER A 1 339 ? 5.211 29.146 -19.718 1.00 31.41 339 SER A O 1
ATOM 2740 N N . SER A 1 340 ? 5.682 31.365 -19.634 1.00 26.52 340 SER A N 1
ATOM 2741 C CA . SER A 1 340 ? 5.196 31.801 -18.303 1.00 26.52 340 SER A CA 1
ATOM 2742 C C . SER A 1 340 ? 5.561 31.042 -17.001 1.00 26.52 340 SER A C 1
ATOM 2744 O O . SER A 1 340 ? 4.981 30.016 -16.662 1.00 26.52 340 SER A O 1
ATOM 2746 N N . SER A 1 341 ? 6.361 31.745 -16.180 1.00 28.55 341 SER A N 1
ATOM 2747 C CA . SER A 1 341 ? 6.258 31.926 -14.710 1.00 28.55 341 SER A CA 1
ATOM 2748 C C . SER A 1 341 ? 6.498 30.767 -13.712 1.00 28.55 341 SER A C 1
ATOM 2750 O O . SER A 1 341 ? 5.572 30.057 -13.330 1.00 28.55 341 SER A O 1
ATOM 2752 N N . SER A 1 342 ? 7.702 30.813 -13.112 1.00 26.83 342 SER A N 1
ATOM 2753 C CA . SER A 1 342 ? 8.001 30.631 -11.668 1.00 26.83 342 SER A CA 1
ATOM 2754 C C . SER A 1 342 ? 8.065 29.211 -11.042 1.00 26.83 342 SER A C 1
ATOM 2756 O O . SER A 1 342 ? 7.299 28.319 -11.383 1.00 26.83 342 SER A O 1
ATOM 2758 N N . ILE A 1 343 ? 8.923 29.073 -10.003 1.00 28.94 343 ILE A N 1
ATOM 2759 C CA . ILE A 1 343 ? 9.052 27.962 -9.010 1.00 28.94 343 ILE A CA 1
ATOM 2760 C C . ILE A 1 343 ? 10.093 26.803 -9.300 1.00 28.94 343 ILE A C 1
ATOM 2762 O O . ILE A 1 343 ? 9.681 25.669 -9.511 1.00 28.94 343 ILE A O 1
ATOM 2766 N N . ASN A 1 344 ? 11.425 27.053 -9.145 1.00 25.95 344 ASN A N 1
ATOM 2767 C CA . ASN A 1 344 ? 12.410 26.329 -8.246 1.00 25.95 344 ASN A CA 1
ATOM 2768 C C . ASN A 1 344 ? 12.865 24.826 -8.486 1.00 25.95 344 ASN A C 1
ATOM 2770 O O . ASN A 1 344 ? 12.163 24.135 -9.206 1.00 25.95 344 ASN A O 1
ATOM 2774 N N . GLY A 1 345 ? 13.920 24.131 -7.933 1.00 27.66 345 GLY A N 1
ATOM 2775 C CA . GLY A 1 345 ? 15.171 24.210 -7.058 1.00 27.66 345 GLY A CA 1
ATOM 2776 C C . GLY A 1 345 ? 16.020 22.855 -7.217 1.00 27.66 345 GLY A C 1
ATOM 2777 O O . GLY A 1 345 ? 15.534 22.061 -8.012 1.00 27.66 345 GLY A O 1
ATOM 2778 N N . ILE A 1 346 ? 17.199 22.389 -6.672 1.00 31.12 346 ILE A N 1
ATOM 2779 C CA . ILE A 1 346 ? 18.342 22.705 -5.712 1.00 31.12 346 ILE A CA 1
ATOM 2780 C C . ILE A 1 346 ? 19.629 23.356 -6.320 1.00 31.12 346 ILE A C 1
ATOM 2782 O O . ILE A 1 346 ? 19.995 23.047 -7.446 1.00 31.12 346 ILE A O 1
ATOM 2786 N N . SER A 1 347 ? 20.364 24.175 -5.539 1.00 28.66 347 SER A N 1
ATOM 2787 C CA . SER A 1 347 ? 21.517 25.046 -5.888 1.00 28.66 347 SER A CA 1
ATOM 2788 C C . SER A 1 347 ? 22.807 24.426 -6.460 1.00 28.66 347 SER A C 1
ATOM 2790 O O . SER A 1 347 ? 23.621 23.870 -5.724 1.00 28.66 347 SER A O 1
ATOM 2792 N N . THR A 1 348 ? 23.086 24.734 -7.728 1.00 32.94 348 THR A N 1
ATOM 2793 C CA . THR A 1 348 ? 24.422 25.017 -8.309 1.00 32.94 348 THR A CA 1
ATOM 2794 C C . THR A 1 348 ? 24.211 25.693 -9.676 1.00 32.94 348 THR A C 1
ATOM 2796 O O . THR A 1 348 ? 23.146 25.491 -10.265 1.00 32.94 348 THR A O 1
ATOM 2799 N N . PRO A 1 349 ? 25.154 26.495 -10.212 1.00 34.00 349 PRO A N 1
ATOM 2800 C CA . PRO A 1 349 ? 25.039 27.021 -11.572 1.00 34.00 349 PRO A CA 1
ATOM 2801 C C . PRO A 1 349 ? 25.228 25.893 -12.589 1.00 34.00 349 PRO A C 1
ATOM 2803 O O . PRO A 1 349 ? 26.332 25.380 -12.760 1.00 34.00 349 PRO A O 1
ATOM 2806 N N . CYS A 1 350 ? 24.144 25.486 -13.241 1.00 43.78 350 CYS A N 1
ATOM 2807 C CA . CYS A 1 350 ? 24.141 24.367 -14.179 1.00 43.78 350 CYS A CA 1
ATOM 2808 C C . CYS A 1 350 ? 23.692 24.797 -15.581 1.00 43.78 350 CYS A C 1
ATOM 2810 O O . CYS A 1 350 ? 23.124 25.871 -15.789 1.00 43.78 350 CYS A O 1
ATOM 2812 N N . VAL A 1 351 ? 24.026 23.946 -16.551 1.00 43.88 351 VAL A N 1
ATOM 2813 C CA . VAL A 1 351 ? 24.159 24.287 -17.969 1.00 43.88 351 VAL A CA 1
ATOM 2814 C C . VAL A 1 351 ? 23.411 23.277 -18.830 1.00 43.88 351 VAL A C 1
ATOM 2816 O O . VAL A 1 351 ? 23.492 22.074 -18.590 1.00 43.88 351 VAL A O 1
ATOM 2819 N N . ASN A 1 352 ? 22.752 23.759 -19.882 1.00 39.50 352 ASN A N 1
ATOM 2820 C CA . ASN A 1 352 ? 22.232 22.930 -20.962 1.00 39.50 352 ASN A CA 1
ATOM 2821 C C . ASN A 1 352 ? 22.622 23.543 -22.315 1.00 39.50 352 ASN A C 1
ATOM 2823 O O . ASN A 1 352 ? 22.242 24.676 -22.603 1.00 39.50 3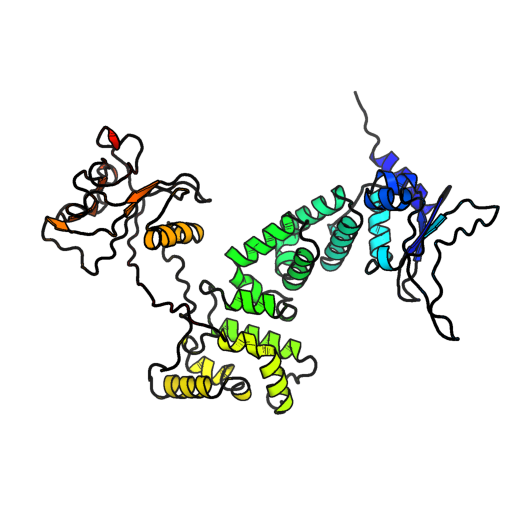52 ASN A O 1
ATOM 2827 N N . ASN A 1 353 ? 23.339 22.787 -23.152 1.00 41.19 353 ASN A N 1
ATOM 2828 C CA . ASN A 1 353 ? 23.486 23.096 -24.572 1.00 41.19 353 ASN A CA 1
ATOM 2829 C C . ASN A 1 353 ? 22.840 21.972 -25.390 1.00 41.19 353 ASN A C 1
ATOM 2831 O O . ASN A 1 353 ? 23.182 20.800 -25.236 1.00 41.19 353 ASN A O 1
ATOM 2835 N N . THR A 1 354 ? 21.899 22.340 -26.254 1.00 38.94 354 THR A N 1
ATOM 2836 C CA . THR A 1 354 ? 21.200 21.426 -27.164 1.00 38.94 354 THR A CA 1
ATOM 2837 C C . THR A 1 354 ? 21.882 21.310 -28.530 1.00 38.94 354 THR A C 1
ATOM 2839 O O . THR A 1 354 ? 21.454 20.489 -29.344 1.00 38.94 354 THR A O 1
ATOM 2842 N N . SER A 1 355 ? 22.935 22.095 -28.803 1.00 39.81 355 SER A N 1
ATOM 2843 C CA . SER A 1 355 ? 23.717 21.971 -30.033 1.00 39.81 355 SER A CA 1
ATOM 2844 C C . SER A 1 355 ? 24.590 20.708 -29.998 1.00 39.81 355 SER A C 1
ATOM 2846 O O . SER A 1 355 ? 25.180 20.341 -28.983 1.00 39.81 355 SER A O 1
ATOM 2848 N N . GLN A 1 356 ? 24.641 19.983 -31.118 1.00 36.09 356 GLN A N 1
ATOM 2849 C CA . GLN A 1 356 ? 25.239 18.642 -31.194 1.00 36.09 356 GLN A CA 1
ATOM 2850 C C . GLN A 1 356 ? 26.768 18.684 -31.403 1.00 36.09 356 GLN A C 1
ATOM 2852 O O . GLN A 1 356 ? 27.345 17.797 -32.034 1.00 36.09 356 GLN A O 1
ATOM 2857 N N . TYR A 1 357 ? 27.432 19.736 -30.918 1.00 41.28 357 TYR A N 1
ATOM 2858 C CA . TYR A 1 357 ? 28.819 20.046 -31.250 1.00 41.28 357 TYR A CA 1
ATOM 2859 C C . TYR A 1 357 ? 29.750 19.876 -30.049 1.00 41.28 357 TYR A C 1
ATOM 2861 O O . TYR A 1 357 ? 29.537 20.421 -28.970 1.00 41.28 357 TYR A O 1
ATOM 2869 N N . SER A 1 358 ? 30.832 19.124 -30.258 1.00 41.62 358 SER A N 1
ATOM 2870 C CA . SER A 1 358 ? 31.947 19.010 -29.314 1.00 41.62 358 SER A CA 1
ATOM 2871 C C . SER A 1 358 ? 32.497 20.392 -28.949 1.00 41.62 358 SER A C 1
ATOM 2873 O O . SER A 1 358 ? 32.739 21.176 -29.867 1.00 41.62 358 SER A O 1
ATOM 2875 N N . TRP A 1 359 ? 32.784 20.647 -27.666 1.00 52.94 359 TRP A N 1
ATOM 2876 C CA . TRP A 1 359 ? 33.418 21.881 -27.172 1.00 52.94 359 TRP A CA 1
ATOM 2877 C C . TRP A 1 359 ? 34.651 22.260 -28.015 1.00 52.94 359 TRP A C 1
ATOM 2879 O O . TRP A 1 359 ? 35.719 21.663 -27.873 1.00 52.94 359 TRP A O 1
ATOM 2889 N N . GLN A 1 360 ? 34.506 23.215 -28.943 1.00 50.34 360 GLN A N 1
ATOM 2890 C CA . GLN A 1 360 ? 35.566 23.520 -29.907 1.00 50.34 360 GLN A CA 1
ATOM 2891 C C . GLN A 1 360 ? 36.579 24.498 -29.310 1.00 50.34 360 GLN A C 1
ATOM 2893 O O . GLN A 1 360 ? 36.224 25.559 -28.810 1.00 50.34 360 GLN A O 1
ATOM 2898 N N . SER A 1 361 ? 37.871 24.203 -29.462 1.00 50.59 361 SER A N 1
ATOM 2899 C CA . SER A 1 361 ? 38.974 25.067 -29.010 1.00 50.59 361 SER A CA 1
ATOM 2900 C C . SER A 1 361 ? 39.169 26.345 -29.848 1.00 50.59 361 SER A C 1
ATOM 2902 O O . SER A 1 361 ? 40.171 27.048 -29.693 1.00 50.59 361 SER A O 1
ATOM 2904 N N . LYS A 1 362 ? 38.226 26.670 -30.740 1.00 56.38 362 LYS A N 1
ATOM 2905 C CA . LYS A 1 362 ? 38.197 27.903 -31.534 1.00 56.38 362 LYS A CA 1
ATOM 2906 C C . LYS A 1 362 ? 37.415 28.959 -30.759 1.00 56.38 362 LYS A C 1
ATOM 2908 O O . LYS A 1 362 ? 36.201 28.851 -30.643 1.00 56.38 362 LYS A O 1
ATOM 2913 N N . GLY A 1 363 ? 38.120 29.954 -30.221 1.00 64.94 363 GLY A N 1
ATOM 2914 C CA . GLY A 1 363 ? 37.502 30.974 -29.374 1.00 64.94 363 GLY A CA 1
ATOM 2915 C C . GLY A 1 363 ? 36.443 31.800 -30.108 1.00 64.94 363 GLY A C 1
ATOM 2916 O O . GLY A 1 363 ? 36.685 32.248 -31.230 1.00 64.94 363 GLY A O 1
ATOM 2917 N N . GLY A 1 364 ? 35.287 32.011 -29.478 1.00 75.44 364 GLY A N 1
ATOM 2918 C CA . GLY A 1 364 ? 34.160 32.728 -30.078 1.00 75.44 364 GLY A CA 1
ATOM 2919 C C . GLY A 1 364 ? 32.828 32.465 -29.375 1.00 75.44 364 GLY A C 1
ATOM 2920 O O . GLY A 1 364 ? 32.741 31.617 -28.486 1.00 75.44 364 GLY A O 1
ATOM 2921 N N . PHE A 1 365 ? 31.792 33.204 -29.781 1.00 76.69 365 PHE A N 1
ATOM 2922 C CA . PHE A 1 365 ? 30.414 32.969 -29.344 1.00 76.69 365 PHE A CA 1
ATOM 2923 C C . PHE A 1 365 ? 29.691 32.007 -30.298 1.00 76.69 365 PHE A C 1
ATOM 2925 O O . PHE A 1 365 ? 29.822 32.134 -31.516 1.00 76.69 365 PHE A O 1
ATOM 2932 N N . GLU A 1 366 ? 28.895 31.087 -29.753 1.00 75.31 366 GLU A N 1
ATOM 2933 C CA . GLU A 1 366 ? 27.942 30.262 -30.508 1.00 75.31 366 GLU A CA 1
ATOM 2934 C C . GLU A 1 366 ? 26.537 30.876 -30.441 1.00 75.31 366 GLU A C 1
ATOM 2936 O O . GLU A 1 366 ? 26.109 31.387 -29.400 1.00 75.31 366 GLU A O 1
ATOM 2941 N N . TYR A 1 367 ? 25.819 30.818 -31.567 1.00 77.25 367 TYR A N 1
ATOM 2942 C CA . TYR A 1 367 ? 24.433 31.263 -31.660 1.00 77.25 367 TYR A CA 1
ATOM 2943 C C . TYR A 1 367 ? 23.473 30.168 -31.189 1.00 77.25 367 TYR A C 1
ATOM 2945 O O . TYR A 1 367 ? 23.451 29.083 -31.769 1.00 77.25 367 TYR A O 1
ATOM 2953 N N . THR A 1 368 ? 22.623 30.462 -30.205 1.00 68.50 368 THR A N 1
ATOM 2954 C CA . THR A 1 368 ? 21.489 29.592 -29.848 1.00 68.50 368 THR A CA 1
ATOM 2955 C C . THR A 1 368 ? 20.393 30.362 -29.108 1.00 68.50 368 THR A C 1
ATOM 2957 O O . THR A 1 368 ? 20.681 31.246 -28.304 1.00 68.50 368 THR A O 1
ATOM 2960 N N . THR A 1 369 ? 19.132 30.025 -29.389 1.00 70.12 369 THR A N 1
ATOM 2961 C CA . THR A 1 369 ? 17.926 30.473 -28.663 1.00 70.12 369 THR A CA 1
ATOM 2962 C C . THR A 1 369 ? 17.564 29.556 -27.496 1.00 70.12 369 THR A C 1
ATOM 2964 O O . THR A 1 369 ? 16.834 29.955 -26.595 1.00 70.12 369 THR A O 1
ATOM 2967 N N . GLU A 1 370 ? 18.083 28.327 -27.502 1.00 66.31 370 GLU A N 1
ATOM 2968 C CA . GLU A 1 370 ? 17.666 27.247 -26.601 1.00 66.31 370 GLU A CA 1
ATOM 2969 C C . GLU A 1 370 ? 18.456 27.230 -25.285 1.00 66.31 370 GLU A C 1
ATOM 2971 O O . GLU A 1 370 ? 18.145 26.452 -24.382 1.00 66.31 370 GLU A O 1
ATOM 2976 N N . SER A 1 371 ? 19.499 28.059 -25.182 1.00 73.94 371 SER A N 1
ATOM 2977 C CA . SER A 1 371 ? 20.353 28.133 -24.000 1.00 73.94 371 SER A CA 1
ATOM 2978 C C . SER A 1 371 ? 19.641 28.817 -22.836 1.00 73.94 371 SER A C 1
ATOM 2980 O O . SER A 1 371 ? 19.053 29.895 -22.964 1.00 73.94 371 SER A O 1
ATOM 2982 N N . PHE A 1 372 ? 19.751 28.199 -21.666 1.00 80.12 372 PHE A N 1
ATOM 2983 C CA . PHE A 1 372 ? 19.310 28.754 -20.398 1.00 80.12 372 PHE A CA 1
ATOM 2984 C C . PHE A 1 372 ? 20.314 28.393 -19.304 1.00 80.12 372 PHE A C 1
ATOM 2986 O O . PHE A 1 372 ? 20.869 27.292 -19.284 1.00 80.12 372 PHE A O 1
ATOM 2993 N N . ILE A 1 373 ? 20.516 29.325 -18.380 1.00 81.06 373 ILE A N 1
ATOM 2994 C CA . ILE A 1 373 ? 21.255 29.111 -17.136 1.00 81.06 373 ILE A CA 1
ATOM 2995 C C . ILE A 1 373 ? 20.260 29.106 -15.979 1.00 81.06 373 ILE A C 1
ATOM 2997 O O . ILE A 1 373 ? 19.190 29.720 -16.053 1.00 81.06 373 ILE A O 1
ATOM 3001 N N . PHE A 1 374 ? 20.581 28.394 -14.902 1.00 79.81 374 PHE A N 1
ATOM 3002 C CA . PHE A 1 374 ? 19.693 28.330 -13.748 1.00 79.81 374 PHE A CA 1
ATOM 3003 C C . PHE A 1 374 ? 20.432 28.348 -12.414 1.00 79.81 374 PHE A C 1
ATOM 3005 O O . PHE A 1 374 ? 21.499 27.756 -12.256 1.00 79.81 374 PHE A O 1
ATOM 3012 N N . GLN A 1 375 ? 19.806 29.020 -11.447 1.00 74.62 375 GLN A N 1
ATOM 3013 C CA . GLN A 1 375 ? 20.053 28.845 -10.022 1.00 74.62 375 GLN A CA 1
ATOM 3014 C C . GLN A 1 375 ? 18.851 28.132 -9.410 1.00 74.62 375 GLN A C 1
ATOM 3016 O O . GLN A 1 375 ? 17.740 28.153 -9.930 1.00 74.62 375 GLN A O 1
ATOM 3021 N N . LEU A 1 376 ? 19.047 27.505 -8.267 1.00 70.19 376 LEU A N 1
ATOM 3022 C CA . LEU A 1 376 ? 18.085 26.617 -7.640 1.00 70.19 376 LEU A CA 1
ATOM 3023 C C . LEU A 1 376 ? 18.359 26.619 -6.118 1.00 70.19 376 LEU A C 1
ATOM 3025 O O . LEU A 1 376 ? 19.405 27.112 -5.719 1.00 70.19 376 LEU A O 1
ATOM 3029 N N . HIS A 1 377 ? 17.469 26.104 -5.256 1.00 56.06 377 HIS A N 1
ATOM 3030 C CA . HIS A 1 377 ? 17.700 26.003 -3.796 1.00 56.06 377 HIS A CA 1
ATOM 3031 C C . HIS A 1 377 ? 16.885 24.860 -3.14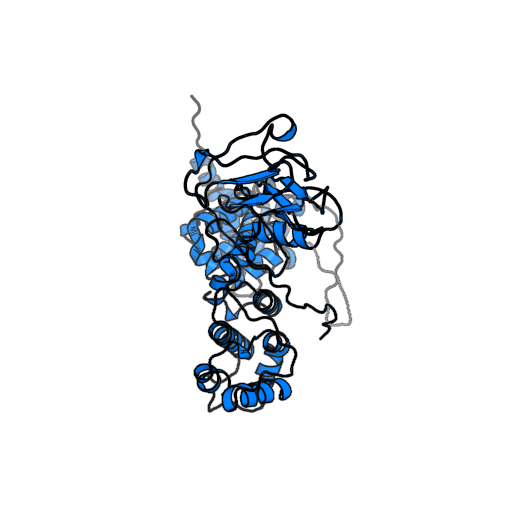2 1.00 56.06 377 HIS A C 1
ATOM 3033 O O . HIS A 1 377 ? 15.705 24.697 -3.461 1.00 56.06 377 HIS A O 1
ATOM 3039 N N . GLU A 1 378 ? 17.549 24.117 -2.240 1.00 52.75 378 GLU A N 1
ATOM 3040 C CA . GLU A 1 378 ? 17.069 23.098 -1.271 1.00 52.75 378 GLU A CA 1
ATOM 3041 C C . GLU A 1 378 ? 16.114 21.952 -1.691 1.00 52.75 378 GLU A C 1
ATOM 3043 O O . GLU A 1 378 ? 15.459 21.980 -2.732 1.00 52.75 378 GLU A O 1
ATOM 3048 N N . GLN A 1 379 ? 16.087 20.888 -0.864 1.00 48.91 379 GLN A N 1
ATOM 3049 C CA . GLN A 1 379 ? 15.610 19.522 -1.176 1.00 48.91 379 GLN A CA 1
ATOM 3050 C C . GLN A 1 379 ? 14.146 19.375 -1.631 1.00 48.91 379 GLN A C 1
ATOM 3052 O O . GLN A 1 379 ? 13.709 18.252 -1.845 1.00 48.91 379 GLN A O 1
ATOM 3057 N N . THR A 1 380 ? 13.385 20.454 -1.798 1.00 49.19 380 THR A N 1
ATOM 3058 C CA . THR A 1 380 ? 11.959 20.423 -2.173 1.00 49.19 380 THR A CA 1
ATOM 3059 C C . THR A 1 380 ? 11.632 21.245 -3.418 1.00 49.19 380 THR A C 1
ATOM 3061 O O . THR A 1 380 ? 10.460 21.511 -3.678 1.00 49.19 380 THR A O 1
ATOM 3064 N N . CYS A 1 381 ? 12.655 21.676 -4.165 1.00 53.69 381 CYS A N 1
ATOM 3065 C CA . CYS A 1 381 ? 12.530 22.672 -5.225 1.00 53.69 381 CYS A CA 1
ATOM 3066 C C . CYS A 1 381 ? 11.920 23.990 -4.707 1.00 53.69 381 CYS A C 1
ATOM 3068 O O . CYS A 1 381 ? 10.788 24.314 -5.067 1.00 53.69 381 CYS A O 1
ATOM 3070 N N . LYS A 1 382 ? 12.625 24.771 -3.856 1.00 50.31 382 LYS A N 1
ATOM 3071 C CA . LYS A 1 382 ? 12.059 26.010 -3.256 1.00 50.31 382 LYS A CA 1
ATOM 3072 C C . LYS A 1 382 ? 13.002 27.227 -3.089 1.00 50.31 382 LYS A C 1
ATOM 3074 O O . LYS A 1 382 ? 13.198 27.681 -1.970 1.00 50.31 382 LYS A O 1
ATOM 3079 N N . ASN A 1 383 ? 13.541 27.768 -4.195 1.00 56.78 383 ASN A N 1
ATOM 3080 C CA . ASN A 1 383 ? 13.633 29.220 -4.541 1.00 56.78 383 ASN A CA 1
ATOM 3081 C C . ASN A 1 383 ? 14.629 29.472 -5.698 1.00 56.78 383 ASN A C 1
ATOM 3083 O O . ASN A 1 383 ? 15.603 30.197 -5.557 1.00 56.78 383 ASN A O 1
ATOM 3087 N N . GLY A 1 384 ? 14.419 28.803 -6.832 1.00 67.62 384 GLY A N 1
ATOM 3088 C CA . GLY A 1 384 ? 15.308 28.820 -7.992 1.00 67.62 384 GLY A CA 1
ATOM 3089 C C . GLY A 1 384 ? 14.895 29.774 -9.108 1.00 67.62 384 GLY A C 1
ATOM 3090 O O . GLY A 1 384 ? 13.712 30.042 -9.314 1.00 67.62 384 GLY A O 1
ATOM 3091 N N . ILE A 1 385 ? 15.905 30.210 -9.852 1.00 75.06 385 ILE A N 1
ATOM 3092 C CA . ILE A 1 385 ? 15.873 31.155 -10.963 1.00 75.06 385 ILE A CA 1
ATOM 3093 C C . ILE A 1 385 ? 16.109 30.365 -12.254 1.00 75.06 385 ILE A C 1
ATOM 3095 O O . ILE A 1 385 ? 17.160 29.745 -12.407 1.00 75.06 385 ILE A O 1
ATOM 3099 N N . LEU A 1 386 ? 15.165 30.411 -13.194 1.00 81.06 386 LEU A N 1
ATOM 3100 C CA . LEU A 1 386 ? 15.416 30.051 -14.592 1.00 81.06 386 LEU A CA 1
ATOM 3101 C C . LEU A 1 386 ? 15.675 31.346 -15.362 1.00 81.06 386 LEU A C 1
ATOM 3103 O O . LEU A 1 386 ? 14.902 32.287 -15.220 1.00 81.06 386 LEU A O 1
ATOM 3107 N N . SER A 1 387 ? 16.743 31.386 -16.151 1.00 81.12 387 SER A N 1
ATOM 3108 C CA . SER A 1 387 ? 17.171 32.577 -16.881 1.00 81.12 387 SER A CA 1
ATOM 3109 C C . SER A 1 387 ? 17.526 32.176 -18.312 1.00 81.12 387 SER A C 1
ATOM 3111 O O . SER A 1 387 ? 18.478 31.419 -18.529 1.00 81.12 387 SER A O 1
ATOM 3113 N N . ARG A 1 388 ? 16.726 32.597 -19.299 1.00 82.38 388 ARG A N 1
ATOM 3114 C CA . ARG A 1 388 ? 16.958 32.281 -20.719 1.00 82.38 388 ARG A CA 1
ATOM 3115 C C . ARG A 1 388 ? 17.842 33.328 -21.385 1.00 82.38 388 ARG A C 1
ATOM 3117 O O . ARG A 1 388 ? 18.060 34.417 -20.855 1.00 82.38 388 ARG A O 1
ATOM 3124 N N . VAL A 1 389 ? 18.377 32.985 -22.553 1.00 79.75 389 VAL A N 1
ATOM 3125 C CA . VAL A 1 389 ? 19.192 33.902 -23.350 1.00 79.75 389 VAL A CA 1
ATOM 3126 C C . VAL A 1 389 ? 18.346 35.018 -23.984 1.00 79.75 389 VAL A C 1
ATOM 3128 O O . VAL A 1 389 ? 17.401 34.762 -24.725 1.00 79.75 389 VAL A O 1
ATOM 3131 N N . VAL A 1 390 ? 18.730 36.270 -23.727 1.00 85.00 390 VAL A N 1
ATOM 3132 C CA . VAL A 1 390 ? 18.150 37.493 -24.322 1.00 85.00 390 VAL A CA 1
ATOM 3133 C C . VAL A 1 390 ? 18.907 37.911 -25.586 1.00 85.00 390 VAL A C 1
ATOM 3135 O O . VAL A 1 390 ? 18.330 38.494 -26.501 1.00 85.00 390 VAL A O 1
ATOM 3138 N N . ASP A 1 391 ? 20.201 37.588 -25.663 1.00 82.75 391 ASP A N 1
ATOM 3139 C CA . ASP A 1 391 ? 21.062 37.846 -26.823 1.00 82.75 391 ASP A CA 1
ATOM 3140 C C . ASP A 1 391 ? 21.603 36.528 -27.408 1.00 82.75 391 ASP A C 1
ATOM 3142 O O . ASP A 1 391 ? 22.722 36.117 -27.073 1.00 82.75 391 ASP A O 1
ATOM 3146 N N . PRO A 1 392 ? 20.838 35.854 -28.293 1.00 77.81 392 PRO A N 1
ATOM 3147 C CA . PRO A 1 392 ? 21.236 34.585 -28.897 1.00 77.81 392 PRO A CA 1
ATOM 3148 C C . PRO A 1 392 ? 22.600 34.620 -29.587 1.00 77.81 392 PRO A C 1
ATOM 3150 O O . PRO A 1 392 ? 23.265 33.595 -29.647 1.00 77.81 392 PRO A O 1
ATOM 3153 N N . THR A 1 393 ? 23.063 35.785 -30.067 1.00 81.81 393 THR A N 1
ATOM 3154 C CA . THR A 1 393 ? 24.373 35.922 -30.738 1.00 81.81 393 THR A CA 1
ATOM 3155 C C . THR A 1 393 ? 25.567 35.808 -29.791 1.00 81.81 393 THR A C 1
ATOM 3157 O O . THR A 1 393 ? 26.706 35.741 -30.251 1.00 81.81 393 THR A O 1
ATOM 3160 N N . LYS A 1 394 ? 25.320 35.820 -28.476 1.00 80.44 394 LYS A N 1
ATOM 3161 C CA . LYS A 1 394 ? 26.337 35.750 -27.419 1.00 80.44 394 LYS A CA 1
ATOM 3162 C C . LYS A 1 394 ? 25.959 34.725 -26.346 1.00 80.44 394 LYS A C 1
ATOM 3164 O O . LYS A 1 394 ? 26.377 34.862 -25.200 1.00 80.44 394 LYS A O 1
ATOM 3169 N N . ALA A 1 395 ? 25.147 33.729 -26.709 1.00 71.81 395 ALA A N 1
ATOM 3170 C CA . ALA A 1 395 ? 24.546 32.773 -25.785 1.00 71.81 395 ALA A CA 1
ATOM 3171 C C . ALA A 1 395 ? 25.593 31.959 -25.012 1.00 71.81 395 ALA A C 1
ATOM 3173 O O . ALA A 1 395 ? 25.583 31.952 -23.779 1.00 71.81 395 ALA A O 1
ATOM 3174 N N . VAL A 1 396 ? 26.505 31.313 -25.737 1.00 76.19 396 VAL A N 1
ATOM 3175 C CA . VAL A 1 396 ? 27.589 30.477 -25.199 1.00 76.19 396 VAL A CA 1
ATOM 3176 C C . VAL A 1 396 ? 28.911 31.030 -25.717 1.00 76.19 396 VAL A C 1
ATOM 3178 O O . VAL A 1 396 ? 28.987 31.428 -26.880 1.00 76.19 396 VAL A O 1
ATOM 3181 N N . TYR A 1 397 ? 29.942 31.071 -24.879 1.00 75.12 397 TYR A N 1
ATOM 3182 C CA . TYR A 1 397 ? 31.290 31.491 -25.250 1.00 75.12 397 TYR A CA 1
ATOM 3183 C C . TYR A 1 397 ? 32.282 30.357 -24.998 1.00 75.12 397 TYR A C 1
ATOM 3185 O O . TYR A 1 397 ? 32.327 29.776 -23.915 1.00 75.12 397 TYR A O 1
ATOM 3193 N N . PHE A 1 398 ? 33.098 30.052 -26.005 1.00 69.88 398 PHE A N 1
ATOM 3194 C CA . PHE A 1 398 ? 34.172 29.070 -25.901 1.00 69.88 398 PHE A CA 1
ATOM 3195 C C . PHE A 1 398 ? 35.501 29.807 -25.769 1.00 69.88 398 PHE A C 1
ATOM 3197 O O . PHE A 1 398 ? 35.825 30.662 -26.599 1.00 69.88 398 PHE A O 1
ATOM 3204 N N . TRP A 1 399 ? 36.309 29.463 -24.762 1.00 67.06 399 TRP A N 1
ATOM 3205 C CA . TRP A 1 399 ? 37.661 30.004 -24.633 1.00 67.06 399 TRP A CA 1
ATOM 3206 C C . TRP A 1 399 ? 38.637 28.990 -24.037 1.00 67.06 399 TRP A C 1
ATOM 3208 O O . TRP A 1 399 ? 38.294 28.214 -23.156 1.00 67.06 399 TRP A O 1
ATOM 3218 N N . GLN A 1 400 ? 39.878 28.992 -24.528 1.00 63.75 400 GLN A N 1
ATOM 3219 C CA . GLN A 1 400 ? 40.822 27.874 -24.358 1.00 63.75 400 GLN A CA 1
ATOM 3220 C C . GLN A 1 400 ? 41.276 27.624 -22.906 1.00 63.75 400 GLN A C 1
ATOM 3222 O O . GLN A 1 400 ? 41.752 26.534 -22.600 1.00 63.75 400 GLN A O 1
ATOM 3227 N N . ASN A 1 401 ? 41.106 28.610 -22.019 1.00 64.81 401 ASN A N 1
ATOM 3228 C CA . ASN A 1 401 ? 41.516 28.558 -20.609 1.00 64.81 401 ASN A CA 1
ATOM 3229 C C . ASN A 1 401 ? 40.319 28.526 -19.634 1.00 64.81 401 ASN A C 1
ATOM 3231 O O . ASN A 1 401 ? 40.492 28.721 -18.431 1.00 64.81 401 ASN A O 1
ATOM 3235 N N . PHE A 1 402 ? 39.098 28.375 -20.151 1.00 61.00 402 PHE A N 1
ATOM 3236 C CA . PHE A 1 402 ? 37.848 28.461 -19.397 1.00 61.00 402 PHE A CA 1
ATOM 3237 C C . PHE A 1 402 ? 37.071 27.153 -19.556 1.00 61.00 402 PHE A C 1
ATOM 3239 O O . PHE A 1 402 ? 37.211 26.461 -20.564 1.00 61.00 402 PHE A O 1
ATOM 3246 N N . GLY A 1 403 ? 36.254 26.834 -18.552 1.00 64.19 403 GLY A N 1
ATOM 3247 C CA . GLY A 1 403 ? 35.187 25.856 -18.709 1.00 64.19 403 GLY A CA 1
ATOM 3248 C C . GLY A 1 403 ? 34.003 26.473 -19.466 1.00 64.19 403 GLY A C 1
ATOM 3249 O O . GLY A 1 403 ? 34.170 27.449 -20.200 1.00 64.19 403 GLY A O 1
ATOM 3250 N N . PRO A 1 404 ? 32.789 25.938 -19.277 1.00 67.06 404 PRO A N 1
ATOM 3251 C CA . PRO A 1 404 ? 31.587 26.510 -19.870 1.00 67.06 404 PRO A CA 1
ATOM 3252 C C . PRO A 1 404 ? 31.371 27.979 -19.446 1.00 67.06 404 PRO A C 1
ATOM 3254 O O . PRO A 1 404 ? 31.296 28.281 -18.250 1.00 67.06 404 PRO A O 1
ATOM 3257 N N . GLU A 1 405 ? 31.252 28.885 -20.422 1.00 76.31 405 GLU A N 1
ATOM 3258 C CA . GLU A 1 405 ? 30.910 30.298 -20.217 1.00 76.31 405 GLU A CA 1
ATOM 3259 C C . GLU A 1 405 ? 29.659 30.679 -21.023 1.00 76.31 405 GLU A C 1
ATOM 3261 O O . GLU A 1 405 ? 29.499 30.310 -22.187 1.00 76.31 405 GLU A O 1
ATOM 3266 N N . PHE A 1 406 ? 28.759 31.425 -20.385 1.00 81.38 406 PHE A N 1
ATOM 3267 C CA . PHE A 1 406 ? 27.460 31.820 -20.915 1.00 81.38 406 PHE A CA 1
ATOM 3268 C C . PHE A 1 406 ? 27.331 33.328 -20.866 1.00 81.38 406 PHE A C 1
ATOM 3270 O O . PHE A 1 406 ? 27.571 33.951 -19.832 1.00 81.38 406 PHE A O 1
ATOM 3277 N N . GLY A 1 407 ? 26.902 33.898 -21.987 1.00 79.75 407 GLY A N 1
ATOM 3278 C CA . GLY A 1 407 ? 26.621 35.316 -22.101 1.00 79.75 407 GLY A CA 1
ATOM 3279 C C . GLY A 1 407 ? 27.864 36.189 -22.241 1.00 79.75 407 GLY A C 1
ATOM 3280 O O . GLY A 1 407 ? 28.938 35.917 -21.709 1.00 79.75 407 GLY A O 1
ATOM 3281 N N . SER A 1 408 ? 27.706 37.328 -22.914 1.00 79.06 408 SER A N 1
ATOM 3282 C CA . SER A 1 408 ? 28.779 38.327 -23.022 1.00 79.06 408 SER A CA 1
ATOM 3283 C C . SER A 1 408 ? 29.106 39.026 -21.695 1.00 79.06 408 SER A C 1
ATOM 3285 O O . SER A 1 408 ? 30.027 39.851 -21.628 1.00 79.06 408 SER A O 1
ATOM 3287 N N . GLY A 1 409 ? 28.335 38.760 -20.637 1.00 70.25 409 GLY A N 1
ATOM 3288 C CA . GLY A 1 409 ? 28.598 39.206 -19.277 1.00 70.25 409 GLY A CA 1
ATOM 3289 C C . GLY A 1 409 ? 29.639 38.389 -18.533 1.00 70.25 409 GLY A C 1
ATOM 3290 O O . GLY A 1 409 ? 30.216 38.926 -17.581 1.00 70.25 409 GLY A O 1
ATOM 3291 N N . SER A 1 410 ? 29.887 37.153 -18.983 1.00 80.12 410 SER A N 1
ATOM 3292 C CA . SER A 1 410 ? 30.094 36.032 -18.067 1.00 80.12 410 SER A CA 1
ATOM 3293 C C . SER A 1 410 ? 28.879 35.902 -17.135 1.00 80.12 410 SER A C 1
ATOM 3295 O O . SER A 1 410 ? 29.001 35.966 -15.911 1.00 80.12 410 SER A O 1
ATOM 3297 N N . ASP A 1 411 ? 27.683 35.811 -17.720 1.00 84.06 411 ASP A N 1
ATOM 3298 C CA . ASP A 1 411 ? 26.410 35.625 -17.011 1.00 84.06 411 ASP A CA 1
ATOM 3299 C C . ASP 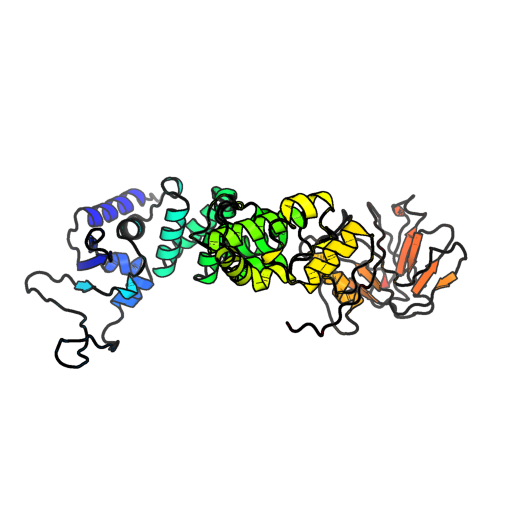A 1 411 ? 26.468 34.362 -16.131 1.00 84.06 411 ASP A C 1
ATOM 3301 O O . ASP A 1 411 ? 26.005 34.382 -14.990 1.00 84.06 411 ASP A O 1
ATOM 3305 N N . LEU A 1 412 ? 27.182 33.342 -16.621 1.00 84.00 412 LEU A N 1
ATOM 3306 C CA . LEU A 1 412 ? 27.846 32.296 -15.842 1.00 84.00 412 LEU A CA 1
ATOM 3307 C C . LEU A 1 412 ? 29.228 32.019 -16.457 1.00 84.00 412 LEU A C 1
ATOM 3309 O O . LEU A 1 412 ? 29.293 31.713 -17.643 1.00 84.00 412 LEU A O 1
ATOM 3313 N N . ALA A 1 413 ? 30.317 32.069 -15.684 1.00 80.12 413 ALA A N 1
ATOM 3314 C CA . ALA A 1 413 ? 31.627 31.563 -16.108 1.00 80.12 413 ALA A CA 1
ATOM 3315 C C . ALA A 1 413 ? 32.272 30.652 -15.055 1.00 80.12 413 ALA A C 1
ATOM 3317 O O . ALA A 1 413 ? 32.518 31.062 -13.916 1.00 80.12 413 ALA A O 1
ATOM 3318 N N . LEU A 1 414 ? 32.601 29.430 -15.481 1.00 74.38 414 LEU A N 1
ATOM 3319 C CA . LEU A 1 414 ? 33.319 28.422 -14.702 1.00 74.38 414 LEU A CA 1
ATOM 3320 C C . LEU A 1 414 ? 34.795 28.428 -15.124 1.00 74.38 414 LEU A C 1
ATOM 3322 O O . LEU A 1 414 ? 35.121 28.192 -16.290 1.00 74.38 414 LEU A O 1
ATOM 3326 N N . ARG A 1 415 ? 35.707 28.764 -14.206 1.00 71.00 415 ARG A N 1
ATOM 3327 C CA . ARG A 1 415 ? 37.107 29.067 -14.556 1.00 71.00 415 ARG A CA 1
ATOM 3328 C C . ARG A 1 415 ? 38.063 27.877 -14.491 1.00 71.00 415 ARG A C 1
ATOM 3330 O O . ARG A 1 415 ? 37.846 26.909 -13.772 1.00 71.00 415 ARG A O 1
ATOM 3337 N N . GLU A 1 416 ? 39.134 27.982 -15.284 1.00 64.62 416 GLU A N 1
ATOM 3338 C CA . GLU A 1 416 ? 40.317 27.100 -15.301 1.00 64.62 416 GLU A CA 1
ATOM 3339 C C . GLU A 1 416 ? 40.030 25.592 -15.409 1.00 64.62 416 GLU A C 1
ATOM 3341 O O . GLU A 1 416 ? 40.826 24.768 -14.960 1.00 64.62 416 GLU A O 1
ATOM 3346 N N . ASN A 1 417 ? 38.896 25.214 -16.010 1.00 61.03 417 ASN A N 1
ATOM 3347 C CA . ASN A 1 417 ? 38.387 23.840 -16.004 1.00 61.03 417 ASN A CA 1
ATOM 3348 C C . ASN A 1 417 ? 38.328 23.256 -14.579 1.00 61.03 417 ASN A C 1
ATOM 3350 O O . ASN A 1 417 ? 38.813 22.154 -14.327 1.00 61.03 417 ASN A O 1
ATOM 3354 N N . PHE A 1 418 ? 37.728 24.024 -13.661 1.00 60.69 418 PHE A N 1
ATOM 3355 C CA . PHE A 1 418 ? 37.443 23.663 -12.266 1.00 60.69 418 PHE A CA 1
ATOM 3356 C C . PHE A 1 418 ? 38.683 23.491 -11.367 1.00 60.69 418 PHE A C 1
ATOM 3358 O O . PHE A 1 418 ? 38.584 22.924 -10.282 1.00 60.69 418 PHE A O 1
ATOM 3365 N N . LYS A 1 419 ? 39.854 23.994 -11.788 1.00 57.31 419 LYS A N 1
ATOM 3366 C CA . LYS A 1 419 ? 41.118 23.867 -11.033 1.00 57.31 419 LYS A CA 1
ATOM 3367 C C . LYS A 1 419 ? 41.289 24.872 -9.894 1.00 57.31 419 LYS A C 1
ATOM 3369 O O . LYS A 1 419 ? 41.852 24.506 -8.868 1.00 57.31 419 LYS A O 1
ATOM 3374 N N . ASP A 1 420 ? 40.803 26.102 -10.059 1.00 65.56 420 ASP A N 1
ATOM 3375 C CA . ASP A 1 420 ? 40.671 27.069 -8.965 1.00 65.56 420 ASP A CA 1
ATOM 3376 C C . ASP A 1 420 ? 39.177 27.353 -8.730 1.00 65.56 420 ASP A C 1
ATOM 3378 O O . ASP A 1 420 ? 38.556 28.085 -9.513 1.00 65.56 420 ASP A O 1
ATOM 3382 N N . PRO A 1 421 ? 38.569 26.793 -7.665 1.00 55.91 421 PRO A N 1
ATOM 3383 C CA . PRO A 1 421 ? 37.159 27.019 -7.382 1.00 55.91 421 PRO A CA 1
ATOM 3384 C C . PRO A 1 421 ? 36.867 28.481 -7.021 1.00 55.91 421 PRO A C 1
ATOM 3386 O O . PRO A 1 421 ? 35.742 28.919 -7.225 1.00 55.91 421 PRO A O 1
ATOM 3389 N N . SER A 1 422 ? 37.842 29.262 -6.537 1.00 62.31 422 SER A N 1
ATOM 3390 C CA . SER A 1 422 ? 37.641 30.653 -6.092 1.00 62.31 422 SER A CA 1
ATOM 3391 C C . SER A 1 422 ? 37.456 31.664 -7.234 1.00 62.31 422 SER A C 1
ATOM 3393 O O . SER A 1 422 ? 37.014 32.794 -7.006 1.00 62.31 422 SER A O 1
ATOM 3395 N N . GLN A 1 423 ? 37.779 31.273 -8.472 1.00 71.75 423 GLN A N 1
ATOM 3396 C CA . GLN A 1 423 ? 37.845 32.177 -9.625 1.00 71.75 423 GLN A CA 1
ATOM 3397 C C . GLN A 1 423 ? 36.611 32.142 -10.533 1.00 71.75 423 GLN A C 1
ATOM 3399 O O . GLN A 1 423 ? 36.591 32.865 -11.530 1.00 71.75 423 GLN A O 1
ATOM 3404 N N . SER A 1 424 ? 35.589 31.342 -10.219 1.00 80.56 424 SER A N 1
ATOM 3405 C CA . SER A 1 424 ? 34.327 31.326 -10.975 1.00 80.56 424 SER A CA 1
ATOM 3406 C C . SER A 1 424 ? 33.445 32.523 -10.601 1.00 80.56 424 SER A C 1
ATOM 3408 O O . SER A 1 424 ? 33.502 33.030 -9.477 1.00 80.56 424 SER A O 1
ATOM 3410 N N . PHE A 1 425 ? 32.674 33.047 -11.559 1.00 83.56 425 PHE A N 1
ATOM 3411 C CA . PHE A 1 425 ? 31.895 34.272 -11.354 1.00 83.56 425 PHE A CA 1
ATOM 3412 C C . PHE A 1 425 ? 30.678 34.399 -12.275 1.00 83.56 425 PHE A C 1
ATOM 3414 O O . PHE A 1 425 ? 30.637 33.828 -13.362 1.00 83.56 425 PHE A O 1
ATOM 3421 N N . CYS A 1 426 ? 29.717 35.214 -11.838 1.00 84.69 426 CYS A N 1
ATOM 3422 C CA . CYS A 1 426 ? 28.538 35.606 -12.607 1.00 84.69 426 CYS A CA 1
ATOM 3423 C C . CYS A 1 426 ? 28.445 37.136 -12.718 1.00 84.69 426 CYS A C 1
ATOM 3425 O O . CYS A 1 426 ? 28.780 37.871 -11.778 1.00 84.69 426 CYS A O 1
ATOM 3427 N N . ARG A 1 427 ? 27.959 37.623 -13.862 1.00 87.38 427 ARG A N 1
ATOM 3428 C CA . ARG A 1 427 ? 27.486 38.996 -14.077 1.00 87.38 427 ARG A CA 1
ATOM 3429 C C . ARG A 1 427 ? 26.480 39.032 -15.227 1.00 87.38 427 ARG A C 1
ATOM 3431 O O . ARG A 1 427 ? 26.853 38.779 -16.367 1.00 87.38 427 ARG A O 1
ATOM 3438 N N . GLN A 1 428 ? 25.253 39.448 -14.945 1.00 87.06 428 GLN A N 1
ATOM 3439 C CA . GLN A 1 428 ? 24.189 39.540 -15.941 1.00 87.06 428 GLN A CA 1
ATOM 3440 C C . GLN A 1 428 ? 24.514 40.562 -17.053 1.00 87.06 428 GLN A C 1
ATOM 3442 O O . GLN A 1 428 ? 24.957 41.683 -16.773 1.00 87.06 428 GLN A O 1
ATOM 3447 N N . LYS A 1 429 ? 24.273 40.175 -18.311 1.00 85.62 429 LYS A N 1
ATOM 3448 C CA . LYS A 1 429 ? 24.210 41.031 -19.513 1.00 85.62 429 LYS A CA 1
ATOM 3449 C C . LYS A 1 429 ? 23.375 40.430 -20.650 1.00 85.62 429 LYS A C 1
ATOM 3451 O O . LYS A 1 429 ? 22.710 41.178 -21.358 1.00 85.62 429 LYS A O 1
ATOM 3456 N N . SER A 1 430 ? 23.505 39.127 -20.895 1.00 85.56 430 SER A N 1
ATOM 3457 C CA . SER A 1 430 ? 22.959 38.432 -22.071 1.00 85.56 430 SER A CA 1
ATOM 3458 C C . SER A 1 430 ? 21.826 37.457 -21.727 1.00 85.56 430 SER A C 1
ATOM 3460 O O . SER A 1 430 ? 21.252 36.876 -22.647 1.00 85.56 430 SER A O 1
ATOM 3462 N N . TYR A 1 431 ? 21.498 37.293 -20.441 1.00 85.19 431 TYR A N 1
ATOM 3463 C CA . TYR A 1 431 ? 20.428 36.434 -19.927 1.00 85.19 431 TYR A CA 1
ATOM 3464 C C . TYR A 1 431 ? 19.397 37.213 -19.080 1.00 85.19 431 TYR A C 1
ATOM 3466 O O . TYR A 1 431 ? 19.710 38.260 -18.506 1.00 85.19 431 TYR A O 1
ATOM 3474 N N . GLU A 1 432 ? 18.158 36.709 -19.034 1.00 88.06 432 GLU A N 1
ATOM 3475 C CA . GLU A 1 432 ? 16.961 37.392 -18.496 1.00 88.06 432 GLU A CA 1
ATOM 3476 C C . GLU A 1 432 ? 17.091 37.835 -17.033 1.00 88.06 432 GLU A C 1
ATOM 3478 O O . GLU A 1 432 ? 16.707 38.950 -16.692 1.00 88.06 432 GLU A O 1
ATOM 3483 N N . GLU A 1 433 ? 17.653 36.974 -16.185 1.00 85.19 433 GLU A N 1
ATOM 3484 C CA . GLU A 1 433 ? 17.711 37.125 -14.725 1.00 85.19 433 GLU A CA 1
ATOM 3485 C C . GLU A 1 433 ? 19.109 36.783 -14.158 1.00 85.19 433 GLU A C 1
ATOM 3487 O O . GLU A 1 433 ? 19.793 35.888 -14.679 1.00 85.19 433 GLU A O 1
ATOM 3492 N N . PRO A 1 434 ? 19.556 37.436 -13.067 1.00 84.31 434 PRO A N 1
ATOM 3493 C CA . PRO A 1 434 ? 20.854 37.185 -12.449 1.00 84.31 434 PRO A CA 1
ATOM 3494 C C . PRO A 1 434 ? 20.821 35.925 -11.568 1.00 84.31 434 PRO A C 1
ATOM 3496 O O . PRO A 1 434 ? 20.256 35.929 -10.478 1.00 84.31 434 PRO A O 1
ATOM 3499 N N . ILE A 1 435 ? 21.517 34.860 -11.977 1.00 82.06 435 ILE A N 1
ATOM 3500 C CA . ILE A 1 435 ? 21.574 33.582 -11.233 1.00 82.06 435 ILE A CA 1
ATOM 3501 C C . ILE A 1 435 ? 22.381 33.612 -9.913 1.00 82.06 435 ILE A C 1
ATOM 3503 O O . ILE A 1 435 ? 22.609 32.565 -9.314 1.00 82.06 435 ILE A O 1
ATOM 3507 N N . ILE A 1 436 ? 22.855 34.782 -9.468 1.00 80.12 436 ILE A N 1
ATOM 3508 C CA . ILE A 1 436 ? 23.459 35.005 -8.142 1.00 80.12 436 ILE A CA 1
ATOM 3509 C C . ILE A 1 436 ? 23.057 36.412 -7.651 1.00 80.12 436 ILE A C 1
ATOM 3511 O O . ILE A 1 436 ? 23.187 37.375 -8.417 1.00 80.12 436 ILE A O 1
ATOM 3515 N N . PRO A 1 437 ? 22.631 36.590 -6.383 1.00 78.44 437 PRO A N 1
ATOM 3516 C CA . PRO A 1 437 ? 22.296 37.904 -5.830 1.00 78.44 437 PRO A CA 1
ATOM 3517 C C . PRO A 1 437 ? 23.413 38.950 -5.996 1.00 78.44 437 PRO A C 1
ATOM 3519 O O . PRO A 1 437 ? 24.548 38.755 -5.562 1.00 78.44 437 PRO A O 1
ATOM 3522 N N . GLY A 1 438 ? 23.082 40.093 -6.605 1.00 81.56 438 GLY A N 1
ATOM 3523 C CA . GLY A 1 438 ? 24.023 41.192 -6.864 1.00 81.56 438 GLY A CA 1
ATOM 3524 C C . GLY A 1 438 ? 24.806 41.097 -8.183 1.00 81.56 438 GLY A C 1
ATOM 3525 O O . GLY A 1 438 ? 25.594 42.004 -8.476 1.00 81.56 438 GLY A O 1
ATOM 3526 N N . ALA A 1 439 ? 24.603 40.035 -8.977 1.00 85.56 439 ALA A N 1
ATOM 3527 C CA . ALA A 1 439 ? 25.199 39.879 -10.309 1.00 85.56 439 ALA A CA 1
ATOM 3528 C C . ALA A 1 439 ? 24.587 40.819 -11.374 1.00 85.56 439 ALA A C 1
ATOM 3530 O O . ALA A 1 439 ? 25.150 40.962 -12.459 1.00 85.56 439 ALA A O 1
ATOM 3531 N N . ASP A 1 440 ? 23.478 41.491 -11.045 1.00 84.31 440 ASP A N 1
ATOM 3532 C CA . ASP A 1 440 ? 22.871 42.602 -11.792 1.00 84.31 440 ASP A CA 1
ATOM 3533 C C . ASP A 1 440 ? 23.785 43.845 -11.816 1.00 84.31 440 ASP A C 1
ATOM 3535 O O . ASP A 1 440 ? 23.966 44.499 -12.843 1.00 84.31 440 ASP A O 1
ATOM 3539 N N . ARG A 1 441 ? 24.403 44.169 -10.673 1.00 84.25 441 ARG A N 1
ATOM 3540 C CA . ARG A 1 441 ? 25.169 45.415 -10.467 1.00 84.25 441 ARG A CA 1
ATOM 3541 C C . ARG A 1 441 ? 26.665 45.255 -10.686 1.00 84.25 441 ARG A C 1
ATOM 3543 O O . ARG A 1 441 ? 27.328 46.194 -11.128 1.00 84.25 441 ARG A O 1
ATOM 3550 N N . ARG A 1 442 ? 27.227 44.099 -10.330 1.00 84.94 442 ARG A N 1
ATOM 3551 C CA . ARG A 1 442 ? 28.677 43.852 -10.339 1.00 84.94 442 ARG A CA 1
ATOM 3552 C C . ARG A 1 442 ? 28.995 42.401 -10.678 1.00 84.94 442 ARG A C 1
ATOM 3554 O O . ARG A 1 442 ? 28.125 41.546 -10.656 1.00 84.94 442 ARG A O 1
ATOM 3561 N N . ARG A 1 443 ? 30.271 42.114 -10.943 1.00 85.88 443 ARG A N 1
ATOM 3562 C CA . ARG A 1 443 ? 30.768 40.734 -10.928 1.00 85.88 443 ARG A CA 1
ATOM 3563 C C . ARG A 1 443 ? 30.663 40.185 -9.503 1.00 85.88 443 ARG A C 1
ATOM 3565 O O . ARG A 1 443 ? 31.157 40.825 -8.575 1.00 85.88 443 ARG A O 1
ATOM 3572 N N . VAL A 1 444 ? 30.050 39.015 -9.348 1.00 85.31 444 VAL A N 1
ATOM 3573 C CA . VAL A 1 444 ? 30.004 38.263 -8.088 1.00 85.31 444 VAL A CA 1
ATOM 3574 C C . VAL A 1 444 ? 30.764 36.957 -8.285 1.00 85.31 444 VAL A C 1
ATOM 3576 O O . VAL A 1 444 ? 30.497 36.231 -9.238 1.00 85.31 444 VAL A O 1
ATOM 3579 N N . HIS A 1 445 ? 31.732 36.690 -7.411 1.00 83.75 445 HIS A N 1
ATOM 3580 C CA . HIS A 1 445 ? 32.522 35.458 -7.413 1.00 83.75 445 HIS A CA 1
ATOM 3581 C C . HIS A 1 445 ? 31.849 34.390 -6.544 1.00 83.75 445 HIS A C 1
ATOM 3583 O O . HIS A 1 445 ? 31.201 34.728 -5.552 1.00 83.75 445 HIS A O 1
ATOM 3589 N N . PHE A 1 446 ? 32.007 33.120 -6.912 1.00 78.00 446 PHE A N 1
ATOM 3590 C CA . PHE A 1 446 ? 31.443 31.975 -6.196 1.00 78.00 446 PHE A CA 1
ATOM 3591 C C . PHE A 1 446 ? 32.369 30.758 -6.290 1.00 78.00 446 PHE A C 1
ATOM 3593 O O . PHE A 1 446 ? 33.118 30.620 -7.256 1.00 78.00 446 PHE A O 1
ATOM 3600 N N . THR A 1 447 ? 32.289 29.866 -5.303 1.00 73.12 447 THR A N 1
ATOM 3601 C CA . THR A 1 447 ? 33.010 28.587 -5.291 1.00 73.12 447 THR A CA 1
ATOM 3602 C C . THR A 1 447 ? 32.178 27.461 -5.894 1.00 73.12 447 THR A C 1
ATOM 3604 O O . THR A 1 447 ? 30.966 27.403 -5.701 1.00 73.12 447 THR A O 1
ATOM 3607 N N . THR A 1 448 ? 32.836 26.555 -6.620 1.00 68.62 448 THR A N 1
ATOM 3608 C CA . THR A 1 448 ? 32.242 25.307 -7.133 1.00 68.62 448 THR A CA 1
ATOM 3609 C C . THR A 1 448 ? 32.886 24.131 -6.406 1.00 68.62 448 THR A C 1
ATOM 3611 O O . THR A 1 448 ? 34.112 24.063 -6.360 1.00 68.62 448 THR A O 1
ATOM 3614 N N . GLU A 1 449 ? 32.082 23.239 -5.828 1.00 64.94 449 GLU A N 1
ATOM 3615 C CA . GLU A 1 449 ? 32.561 22.063 -5.079 1.00 64.94 449 GLU A CA 1
ATOM 3616 C C . GLU A 1 449 ? 32.506 20.796 -5.946 1.00 64.94 449 GLU A C 1
ATOM 3618 O O . GLU A 1 449 ? 33.509 20.104 -6.102 1.00 64.94 449 GLU A O 1
ATOM 3623 N N . GLU A 1 450 ? 31.364 20.555 -6.595 1.00 65.19 450 GLU A N 1
ATOM 3624 C CA . GLU A 1 450 ? 31.137 19.487 -7.575 1.00 65.19 450 GLU A CA 1
ATOM 3625 C C . GLU A 1 450 ? 30.486 20.069 -8.844 1.00 65.19 450 GLU A C 1
ATOM 3627 O O . GLU A 1 450 ? 29.851 21.128 -8.803 1.00 65.19 450 GLU A O 1
ATOM 3632 N N . TYR A 1 451 ? 30.643 19.386 -9.981 1.00 65.56 451 TYR A N 1
ATOM 3633 C CA . TYR A 1 451 ? 29.979 19.720 -11.244 1.00 65.56 451 TYR A CA 1
ATOM 3634 C C . TYR A 1 451 ? 29.755 18.459 -12.082 1.00 65.56 451 TYR A C 1
ATOM 3636 O O . TYR A 1 451 ? 30.525 17.503 -12.005 1.00 65.56 451 TYR A O 1
ATOM 3644 N N . GLU A 1 452 ? 28.728 18.479 -12.929 1.00 60.91 452 GLU A N 1
ATOM 3645 C CA . GLU A 1 452 ? 28.379 17.367 -13.815 1.00 60.91 452 GLU A CA 1
ATOM 3646 C C . GLU A 1 452 ? 27.917 17.903 -15.178 1.00 60.91 452 GLU A C 1
ATOM 3648 O O . GLU A 1 452 ? 27.412 19.023 -15.281 1.00 60.91 452 GLU A O 1
ATOM 3653 N N . VAL A 1 453 ? 28.105 17.117 -16.243 1.00 60.06 453 VAL A N 1
ATOM 3654 C CA . VAL A 1 453 ? 27.784 17.512 -17.624 1.00 60.06 453 VAL A CA 1
ATOM 3655 C C . VAL A 1 453 ? 26.908 16.441 -18.266 1.00 60.06 453 VAL A C 1
ATOM 3657 O O . VAL A 1 453 ? 27.299 15.278 -18.339 1.00 60.06 453 VAL A O 1
ATOM 3660 N N . PHE A 1 454 ? 25.738 16.842 -18.763 1.00 55.91 454 PHE A N 1
ATOM 3661 C CA . PHE A 1 454 ? 24.748 15.947 -19.363 1.00 55.91 454 PHE A CA 1
ATOM 3662 C C . PHE A 1 454 ? 24.456 16.338 -20.813 1.00 55.91 454 PHE A C 1
ATOM 3664 O O . PHE A 1 454 ? 24.385 17.521 -21.140 1.00 55.91 454 PHE A O 1
ATOM 3671 N N . GLN A 1 455 ? 24.236 15.341 -21.671 1.00 49.59 455 GLN A N 1
ATOM 3672 C CA . GLN A 1 455 ? 23.714 15.537 -23.023 1.00 49.59 455 GLN A CA 1
ATOM 3673 C C . GLN A 1 455 ? 22.236 15.139 -23.057 1.00 49.59 455 GLN A C 1
ATOM 3675 O O . GLN A 1 455 ? 21.881 14.028 -22.666 1.00 49.59 455 GLN A O 1
ATOM 3680 N N . ILE A 1 456 ? 21.372 16.030 -23.546 1.00 51.91 456 ILE A N 1
ATOM 3681 C CA . ILE A 1 456 ? 19.932 15.766 -23.643 1.00 51.91 456 ILE A CA 1
ATOM 3682 C C . ILE A 1 456 ? 19.609 15.143 -25.002 1.00 51.91 456 ILE A C 1
ATOM 3684 O O . ILE A 1 456 ? 19.818 15.756 -26.047 1.00 51.91 456 ILE A O 1
ATOM 3688 N N . VAL A 1 457 ? 19.061 13.927 -24.986 1.00 46.47 457 VAL A N 1
ATOM 3689 C CA . VAL A 1 457 ? 18.650 13.191 -26.190 1.00 46.47 457 VAL A CA 1
ATOM 3690 C C . VAL A 1 457 ? 17.125 13.219 -26.298 1.00 46.47 457 VAL A C 1
ATOM 3692 O O . VAL A 1 457 ? 16.432 12.617 -25.483 1.00 46.47 457 VAL A O 1
ATOM 3695 N N . LYS A 1 458 ? 16.585 13.909 -27.312 1.00 42.38 458 LYS A N 1
ATOM 3696 C CA . LYS A 1 458 ? 15.138 13.915 -27.593 1.00 42.38 458 LYS A CA 1
ATOM 3697 C C . LYS A 1 458 ? 14.713 12.586 -28.233 1.00 42.38 458 LYS A C 1
ATOM 3699 O O . LYS A 1 458 ? 14.846 12.410 -29.444 1.00 42.38 458 LYS A O 1
ATOM 3704 N N . THR A 1 459 ? 14.165 11.671 -27.438 1.00 38.00 459 THR A N 1
ATOM 3705 C CA . THR A 1 459 ? 13.369 10.543 -27.946 1.00 38.00 459 THR A CA 1
ATOM 3706 C C . THR A 1 459 ? 12.044 11.062 -28.517 1.00 38.00 459 THR A C 1
ATOM 3708 O O . THR A 1 459 ? 11.443 11.998 -27.988 1.00 38.00 459 THR A O 1
ATOM 3711 N N . ARG A 1 460 ? 11.579 10.493 -29.637 1.00 33.44 460 ARG A N 1
ATOM 3712 C CA . ARG A 1 460 ? 10.303 10.894 -30.252 1.00 33.44 460 ARG A CA 1
ATOM 3713 C C . ARG A 1 460 ? 9.135 10.181 -29.568 1.00 33.44 460 ARG A C 1
ATOM 3715 O O . ARG A 1 460 ? 8.814 9.057 -29.940 1.00 33.44 460 ARG A O 1
ATOM 3722 N N . HIS A 1 461 ? 8.473 10.852 -28.630 1.00 35.41 461 HIS A N 1
ATOM 3723 C CA . HIS A 1 461 ? 7.099 10.497 -28.272 1.00 35.41 461 HIS A CA 1
ATOM 3724 C C . HIS A 1 461 ? 6.137 11.039 -29.333 1.00 35.41 461 HIS A C 1
ATOM 3726 O O . HIS A 1 461 ? 6.078 12.246 -29.563 1.00 35.41 461 HIS A O 1
ATOM 3732 N N . ASP A 1 462 ? 5.373 10.145 -29.956 1.00 27.53 462 ASP A N 1
ATOM 3733 C CA . ASP A 1 462 ? 4.165 10.504 -30.697 1.00 27.53 462 ASP A CA 1
ATOM 3734 C C . ASP A 1 462 ? 2.966 10.441 -29.726 1.00 27.53 462 ASP A C 1
ATOM 3736 O O . ASP A 1 462 ? 2.817 9.426 -29.044 1.00 27.53 462 ASP A O 1
ATOM 3740 N N . PRO A 1 463 ? 2.123 11.483 -29.598 1.00 28.86 463 PRO A N 1
ATOM 3741 C CA . PRO A 1 463 ? 0.973 11.450 -28.690 1.00 28.86 463 PRO A CA 1
ATOM 3742 C C . PRO A 1 463 ? -0.182 10.532 -29.126 1.00 28.86 463 PRO A C 1
ATOM 3744 O O . PRO A 1 463 ? -1.138 10.374 -28.368 1.00 28.86 463 PRO A O 1
ATOM 3747 N N . THR A 1 464 ? -0.161 9.956 -30.334 1.00 25.09 464 THR A N 1
ATOM 3748 C CA . THR A 1 464 ? -1.330 9.279 -30.936 1.00 25.09 464 THR A CA 1
ATOM 3749 C C . THR A 1 464 ? -1.560 7.820 -30.504 1.00 25.09 464 THR A C 1
ATOM 3751 O O . THR A 1 464 ? -2.182 7.039 -31.224 1.00 25.09 464 THR A O 1
ATOM 3754 N N . TYR A 1 465 ? -1.158 7.447 -29.285 1.00 33.22 465 TYR A N 1
ATOM 3755 C CA . TYR A 1 465 ? -1.437 6.121 -28.722 1.00 33.22 465 TYR A CA 1
ATOM 3756 C C . TYR A 1 465 ? -2.829 6.039 -28.079 1.00 33.22 465 TYR A C 1
ATOM 3758 O O . TYR A 1 465 ? -3.023 6.367 -26.908 1.00 33.22 465 TYR A O 1
ATOM 3766 N N . LYS A 1 466 ? -3.795 5.530 -28.851 1.00 23.88 466 LYS A N 1
ATOM 3767 C CA . LYS A 1 466 ? -4.972 4.832 -28.318 1.00 23.88 466 LYS A CA 1
ATOM 3768 C C . LYS A 1 466 ? -4.812 3.337 -28.587 1.00 23.88 466 LYS A C 1
ATOM 3770 O O . LYS A 1 466 ? -4.581 2.959 -29.734 1.00 23.88 466 LYS A O 1
ATOM 3775 N N . PHE A 1 467 ? -4.965 2.537 -27.537 1.00 32.34 467 PHE A N 1
ATOM 3776 C CA . PHE A 1 467 ? -5.199 1.095 -27.599 1.00 32.34 467 PHE A CA 1
ATOM 3777 C C . PHE A 1 467 ? -6.684 0.829 -27.320 1.00 32.34 467 PHE A C 1
ATOM 3779 O O . PHE A 1 467 ? -7.266 1.625 -26.544 1.00 32.34 467 PHE A O 1
#

Secondary structure (DSSP, 8-state):
-----HHHHHHHHHHHHHH-TT--EEEEE-SSTTS-EEEEE-HHHHHHH-HHHHHHHH-TT-----EE--SSSS-EEP-------TT--PEEE--HHHHTT--HHHHHHHHHHHHH----GGGS-HHHHHHHHHHHHHTT-HHHHHHHHHHHHHHSHHHHHHTHHHHHHHHHHTTT-HHHHHHHHHHHHH-HHHHTT-TTGGGS-HHHHHHHHT-TT--S-HHHHHHHHHHHHHHHTSS--SSGGG--HHHHHHHHHHTTTTGGG--GGGS-HHHIIIIIGGGGGGS-HHHHHHHHHHHHH-PPPSSPPPPP----S-S-SS--HHHHHHHHHHHH-SS--------S-EEE--S-----SS-EEEP-SS-EEEE--TTTT-S-EEEEBS-GGGSEEE-TTEEEEETTTTSEEEEGGGS-GGGEEE--SSBSS-SSTTTTTS-EEE--S-------------S----